Protein AF-A0AAV1T9Q8-F1 (afdb_monomer)

pLDDT: mean 70.35, std 17.1, range [25.58, 93.88]

Foldseek 3Di:
DDDDDPDPVLLVVLLVVLLVLPDDPVCPPPCSVVSSVVSVVCCVVDVCVLLVVCVVVVHDDPLQVDWAWEWDQADDDPVDSVRTDIATHTDPVNLSSLSSVQVVLVVVCVVVVLFDPLEDAPDPAPQVLLVLVVVVLQLPDPQKKKKKKFDFDFDFWHADPPPGTDDGDDGPAADHHSRSNRQVVQRSLVRVLLVVQVPDPQAADCSDDPDGDAWHDHRGIIMGMHSDPVNVVVSVVSVVVSCVVRVTDIDPVRTDMGISDCDDDDWDADPNRIPRSDPVVLQVVLLPLLVVLLVVLVCLLVVPDQLVVSLVCCVPPSVVSVLVVLLNGDDDPVSLVVSLVSNLVSSCVSVVHDPPDDPCQACPDVVVVRSNDDRVSLSSLVSLLVSLQCQCVPPDVVSNVSSLVVLVVVCVQFWVDDPVVCVVVSQVSVQCSLQVNVCVPPPTDTDPDPPPDDPSSNSNSVSCVVQVKGFDFDPDDPVPPDDRDGGDIDDPPPPD

InterPro domains:
  IPR000477 Reverse transcriptase domain [PF00078] (116-273)

Secondary structure (DSSP, 8-state):
--PPP--HHHHHHHHHHHHH----GGGTTHHHHHHHHHHHHHHHHS-SHHHHHHHHTT---GGGG-EEEEEEE-SS-TT-GGGEEEEEEE-HHHHHHHHHHHHHHHHHHHHTT-S-TTB-TTSSS-HHHHHHHHHHHHHTSTT-EEEEE--------BEETTTEEPPPPP--SS--TT-SSHHHHHHHHHHHHHHHHHTSTT-B---STT----EEEETTEEEEEESSHHHHHHHHHHHHHHHHHHT----GGG-EEEE--S-----EEETTEEE-SSTTHHHHHTTHHHHHHHHHHHHHHTS---HHHHHHHIIIIIHHHHHHHHHHS---HHHHHHHHHHHHHHHHHHTT--TT--THHHHS-GGGTS--PPPHHHHHHHHHHHHHHHHHT-SSHHHHHHHHHHHHHHHHHHB---TTTTTT-HHHHHHHHHTT-TTTSS--PBP-S---S--HHHHHHHHHHHHT-EEEEPPPBGGGTB-S--EEEE-TT---

Radius of gyration: 26.1 Å; Cα contacts (8 Å, |Δi|>4): 597; chains: 1; bounding box: 70×62×78 Å

Organism: NCBI:txid2874970

Structure (mmCIF, N/CA/C/O backbone):
data_AF-A0AAV1T9Q8-F1
#
_entry.id   AF-A0AAV1T9Q8-F1
#
loop_
_atom_site.group_PDB
_atom_site.id
_atom_site.type_symbol
_atom_site.label_atom_id
_atom_site.label_alt_id
_atom_site.label_comp_id
_atom_site.label_asym_id
_atom_site.label_entity_id
_atom_site.label_seq_id
_atom_site.pdbx_PDB_ins_code
_atom_site.Cartn_x
_atom_site.Cartn_y
_atom_site.Cartn_z
_atom_site.occupancy
_atom_site.B_iso_or_equiv
_atom_site.auth_seq_id
_atom_site.auth_comp_id
_atom_site.auth_asym_id
_atom_site.auth_atom_id
_atom_site.pdbx_PDB_model_num
ATOM 1 N N . MET A 1 1 ? 32.291 -22.167 -6.621 1.00 30.50 1 MET A N 1
ATOM 2 C CA . MET A 1 1 ? 31.041 -21.724 -5.961 1.00 30.50 1 MET A CA 1
ATOM 3 C C . MET A 1 1 ? 29.915 -22.667 -6.369 1.00 30.50 1 MET A C 1
ATOM 5 O O . MET A 1 1 ? 29.322 -22.482 -7.425 1.00 30.50 1 MET A O 1
ATOM 9 N N . ASN A 1 2 ? 29.663 -23.712 -5.579 1.00 25.58 2 ASN A N 1
ATOM 10 C CA . ASN A 1 2 ? 28.541 -24.627 -5.803 1.00 25.58 2 ASN A CA 1
ATOM 11 C C . ASN A 1 2 ? 27.249 -23.916 -5.374 1.00 25.58 2 ASN A C 1
ATOM 13 O O . ASN A 1 2 ? 27.046 -23.663 -4.191 1.00 25.58 2 ASN A O 1
ATOM 17 N N . GLY A 1 3 ? 26.431 -23.492 -6.339 1.00 31.69 3 GLY A N 1
ATOM 18 C CA . GLY A 1 3 ? 25.176 -22.783 -6.071 1.00 31.69 3 GLY A CA 1
ATOM 19 C C . GLY A 1 3 ? 24.088 -23.723 -5.533 1.00 31.69 3 GLY A C 1
ATOM 20 O O . GLY A 1 3 ? 24.081 -24.901 -5.894 1.00 31.69 3 GLY A O 1
ATOM 21 N N . PRO A 1 4 ? 23.143 -23.232 -4.709 1.00 39.38 4 PRO A N 1
ATOM 22 C CA . PRO A 1 4 ? 22.074 -24.065 -4.177 1.00 39.38 4 PRO A CA 1
ATOM 23 C C . PRO A 1 4 ? 21.176 -24.567 -5.317 1.00 39.38 4 PRO A C 1
ATOM 25 O O . PRO A 1 4 ? 20.784 -23.810 -6.220 1.00 39.38 4 PRO A O 1
ATOM 28 N N . SER A 1 5 ? 20.861 -25.861 -5.264 1.00 40.19 5 SER A N 1
ATOM 29 C CA . SER A 1 5 ? 19.946 -26.546 -6.174 1.00 40.19 5 SER A CA 1
ATOM 30 C C . SER A 1 5 ? 18.616 -25.789 -6.288 1.00 40.19 5 SER A C 1
ATOM 32 O O . SER A 1 5 ? 18.148 -25.126 -5.358 1.00 40.19 5 SER A O 1
ATOM 34 N N . LEU A 1 6 ? 18.005 -25.810 -7.474 1.00 45.75 6 LEU A N 1
ATOM 35 C CA . LEU A 1 6 ? 16.616 -25.383 -7.623 1.00 45.75 6 LEU A CA 1
ATOM 36 C C . LEU A 1 6 ? 15.775 -26.383 -6.802 1.00 45.75 6 LEU A C 1
ATOM 38 O O . LEU A 1 6 ? 15.647 -27.542 -7.162 1.00 45.75 6 LEU A O 1
ATOM 42 N N . THR A 1 7 ? 15.245 -26.001 -5.644 1.00 43.44 7 THR A N 1
ATOM 43 C CA . THR A 1 7 ? 14.411 -26.911 -4.841 1.00 43.44 7 THR A CA 1
ATOM 44 C C . THR A 1 7 ? 12.954 -26.862 -5.313 1.00 43.44 7 THR A C 1
ATOM 46 O O . THR A 1 7 ? 12.482 -25.856 -5.859 1.00 43.44 7 THR A O 1
ATOM 49 N N . LEU A 1 8 ? 12.228 -27.974 -5.150 1.00 38.97 8 LEU A N 1
ATOM 50 C CA . LEU A 1 8 ? 10.841 -28.144 -5.609 1.00 38.97 8 LEU A CA 1
ATOM 51 C C . LEU A 1 8 ? 9.893 -27.064 -5.035 1.00 38.97 8 LEU A C 1
ATOM 53 O O . LEU A 1 8 ? 8.997 -26.579 -5.728 1.00 38.97 8 LEU A O 1
ATOM 57 N N . GLU A 1 9 ? 10.147 -26.611 -3.804 1.00 37.25 9 GLU A N 1
ATOM 58 C CA . GLU A 1 9 ? 9.368 -25.577 -3.103 1.00 37.25 9 GLU A CA 1
ATOM 59 C C . GLU A 1 9 ? 9.408 -24.202 -3.789 1.00 37.25 9 GLU A C 1
ATOM 61 O O . GLU A 1 9 ? 8.383 -23.522 -3.913 1.00 37.25 9 GLU A O 1
ATOM 66 N N . VAL A 1 10 ?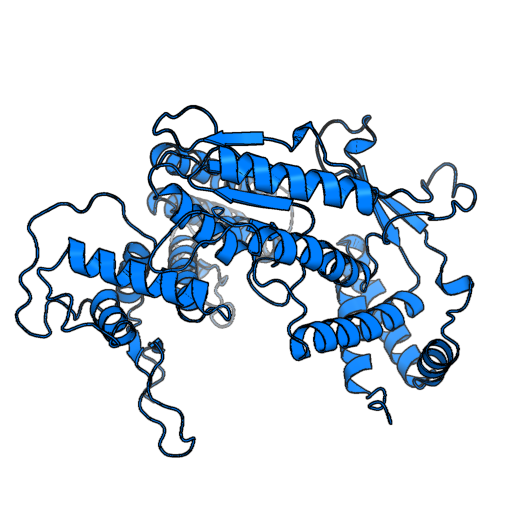 10.574 -23.804 -4.318 1.00 46.44 10 VAL A N 1
ATOM 67 C CA . VAL A 1 10 ? 10.734 -22.533 -5.051 1.00 46.44 10 VAL A CA 1
ATOM 68 C C . VAL A 1 10 ? 9.864 -22.528 -6.308 1.00 46.44 10 VAL A C 1
ATOM 70 O O . VAL A 1 10 ? 9.327 -21.481 -6.684 1.00 46.44 10 VAL A O 1
ATOM 73 N N . SER A 1 11 ? 9.684 -23.706 -6.915 1.00 46.00 11 SER A N 1
ATOM 74 C CA . SER A 1 11 ? 8.869 -23.908 -8.113 1.00 46.00 11 SER A CA 1
ATOM 75 C C . SER A 1 11 ? 7.377 -23.825 -7.775 1.00 46.00 11 SER A C 1
ATOM 77 O O . SER A 1 11 ? 6.667 -23.031 -8.385 1.00 46.00 11 SER A O 1
ATOM 79 N N . LEU A 1 12 ? 6.914 -24.534 -6.739 1.00 44.16 12 LEU A N 1
ATOM 80 C CA . LEU A 1 12 ? 5.514 -24.525 -6.284 1.00 44.16 12 LEU A CA 1
ATOM 81 C C . LEU A 1 12 ? 4.996 -23.125 -5.940 1.00 44.16 12 LEU A C 1
ATOM 83 O O . LEU A 1 12 ? 3.914 -22.739 -6.381 1.00 44.16 12 LEU A O 1
ATOM 87 N N . GLY A 1 13 ? 5.774 -22.314 -5.222 1.00 44.84 13 GLY A N 1
ATOM 88 C CA . GLY A 1 13 ? 5.321 -20.956 -4.935 1.00 44.84 13 GLY A CA 1
ATOM 89 C C . GLY A 1 13 ? 5.259 -20.069 -6.192 1.00 44.84 13 GLY A C 1
ATOM 90 O O . GLY A 1 13 ? 4.417 -19.175 -6.245 1.00 44.84 13 GLY A O 1
ATOM 91 N N . ALA A 1 14 ? 6.136 -20.268 -7.187 1.00 46.47 14 ALA A N 1
ATOM 92 C CA . ALA A 1 14 ? 6.120 -19.484 -8.426 1.00 46.47 14 ALA A CA 1
ATOM 93 C C . ALA A 1 14 ? 4.888 -19.845 -9.271 1.00 46.47 14 ALA A C 1
ATOM 95 O O . ALA A 1 14 ? 4.250 -18.961 -9.841 1.00 46.47 14 ALA A O 1
ATOM 96 N N . VAL A 1 15 ? 4.493 -21.123 -9.255 1.00 47.59 15 VAL A N 1
ATOM 97 C CA . VAL A 1 15 ? 3.231 -21.615 -9.826 1.00 47.59 15 VAL A CA 1
ATOM 98 C C . VAL A 1 15 ? 2.022 -20.925 -9.193 1.00 47.59 15 VAL A C 1
ATOM 100 O O . VAL A 1 15 ? 1.150 -20.437 -9.914 1.00 47.59 15 VAL A O 1
ATOM 103 N N . VAL A 1 16 ? 1.976 -20.826 -7.861 1.00 48.47 16 VAL A N 1
ATOM 104 C CA . VAL A 1 16 ? 0.882 -20.145 -7.145 1.00 48.47 16 VAL A CA 1
ATOM 105 C C . VAL A 1 16 ? 0.818 -18.661 -7.523 1.00 48.47 16 VAL A C 1
ATOM 107 O O . VAL A 1 16 ? -0.258 -18.160 -7.843 1.00 48.47 16 VAL A O 1
ATOM 110 N N . LEU A 1 17 ? 1.964 -17.976 -7.588 1.00 45.66 17 LEU A N 1
ATOM 111 C CA . LEU A 1 17 ? 2.032 -16.552 -7.937 1.00 45.66 17 LEU A CA 1
ATOM 112 C C . LEU A 1 17 ? 1.541 -16.273 -9.371 1.00 45.66 17 LEU A C 1
ATOM 114 O O . LEU A 1 17 ? 0.776 -15.337 -9.594 1.00 45.66 17 LEU A O 1
ATOM 118 N N . VAL A 1 18 ? 1.936 -17.110 -10.339 1.00 49.25 18 VAL A N 1
ATOM 119 C CA . VAL A 1 18 ? 1.499 -16.995 -11.744 1.00 49.25 18 VAL A CA 1
ATOM 120 C C . VAL A 1 18 ? 0.008 -17.310 -11.891 1.00 49.25 18 VAL A C 1
ATOM 122 O O . VAL A 1 18 ? -0.679 -16.649 -12.664 1.00 49.25 18 VAL A O 1
ATOM 125 N N . THR A 1 19 ? -0.514 -18.263 -11.114 1.00 45.34 19 THR A N 1
ATOM 126 C CA . THR A 1 19 ? -1.944 -18.623 -11.126 1.00 45.34 19 THR A CA 1
ATOM 127 C C . THR A 1 19 ? -2.820 -17.531 -10.492 1.00 45.34 19 THR A C 1
ATOM 129 O O . THR A 1 19 ? -3.969 -17.339 -10.898 1.00 45.34 19 THR A O 1
ATOM 132 N N . LEU A 1 20 ? -2.289 -16.788 -9.513 1.00 43.72 20 LEU A N 1
ATOM 133 C CA . LEU A 1 20 ? -2.986 -15.684 -8.843 1.00 43.72 20 LEU A CA 1
ATOM 134 C C . LEU A 1 20 ? -2.862 -14.338 -9.583 1.00 43.72 20 LEU A C 1
ATOM 136 O O . LEU A 1 20 ? -3.797 -13.544 -9.524 1.00 43.72 20 LEU A O 1
ATOM 140 N N . GLY A 1 21 ? -1.764 -14.097 -10.309 1.00 39.38 21 GLY A N 1
ATOM 141 C CA . GLY A 1 21 ? -1.474 -12.845 -11.027 1.00 39.38 21 GLY A CA 1
ATOM 142 C C . GLY A 1 21 ? -2.153 -12.662 -12.395 1.00 39.38 21 GLY A C 1
ATOM 143 O O . GLY A 1 21 ? -1.870 -11.687 -13.090 1.00 39.38 21 GLY A O 1
ATOM 144 N N . LEU A 1 22 ? -3.033 -13.576 -12.819 1.00 41.69 22 LEU A N 1
ATOM 145 C CA . LEU A 1 22 ? -3.854 -13.411 -14.025 1.00 41.69 22 LEU A CA 1
ATOM 146 C C . LEU A 1 22 ? -5.055 -12.504 -13.704 1.00 41.69 22 LEU A C 1
ATOM 148 O O . LEU A 1 22 ? -6.092 -12.955 -13.217 1.00 41.69 22 LEU A O 1
ATOM 152 N N . GLY A 1 23 ? -4.894 -11.199 -13.925 1.00 33.69 23 GLY A N 1
ATOM 153 C CA . GLY A 1 23 ? -5.957 -10.212 -13.750 1.00 33.69 23 GLY A CA 1
ATOM 154 C C . GLY A 1 23 ? -7.028 -10.301 -14.842 1.00 33.69 23 GLY A C 1
ATOM 155 O O . GLY A 1 23 ? -6.736 -10.013 -15.993 1.00 33.69 23 GLY A O 1
ATOM 156 N N . CYS A 1 24 ? -8.251 -10.693 -14.464 1.00 29.59 24 CYS A N 1
ATOM 157 C CA . CYS A 1 24 ? -9.562 -10.255 -14.986 1.00 29.59 24 CYS A CA 1
ATOM 158 C C . CYS A 1 24 ? -10.671 -11.074 -14.269 1.00 29.59 24 CYS A C 1
ATOM 160 O O . CYS A 1 24 ? -10.472 -12.272 -14.039 1.00 29.59 24 CYS A O 1
ATOM 162 N N . PRO A 1 25 ? -11.824 -10.502 -13.860 1.00 34.84 25 PRO A N 1
ATOM 163 C CA . PRO A 1 25 ? -12.900 -11.258 -13.211 1.00 34.84 25 PRO A CA 1
ATOM 164 C C . PRO A 1 25 ? -13.567 -12.330 -14.078 1.00 34.84 25 PRO A C 1
ATOM 166 O O . PRO A 1 25 ? -14.019 -13.337 -13.533 1.00 34.84 25 PRO A O 1
ATOM 169 N N . ASP A 1 26 ? -13.560 -12.158 -15.398 1.00 35.50 26 ASP A N 1
ATOM 170 C CA . ASP A 1 26 ? -14.360 -12.978 -16.318 1.00 35.50 26 ASP A CA 1
ATOM 171 C C . ASP A 1 26 ? -13.733 -14.352 -16.641 1.00 35.50 26 ASP A C 1
ATOM 173 O O . ASP A 1 26 ? -14.407 -15.316 -16.987 1.00 35.50 26 ASP A O 1
ATOM 177 N N . GLN A 1 27 ? -12.425 -14.514 -16.413 1.00 37.59 27 GLN A N 1
ATOM 178 C CA . GLN A 1 27 ? -11.707 -15.785 -16.619 1.00 37.59 27 GLN A CA 1
ATOM 179 C C . GLN A 1 27 ? -11.646 -16.676 -15.357 1.00 37.59 27 GLN A C 1
ATOM 181 O O . GLN A 1 27 ? -10.974 -17.711 -15.336 1.00 37.59 27 GLN A O 1
ATOM 186 N N . ARG A 1 28 ? -12.325 -16.299 -14.262 1.00 42.09 28 ARG A N 1
ATOM 187 C CA . ARG A 1 28 ? -12.021 -16.808 -12.908 1.00 42.09 28 ARG A CA 1
ATOM 188 C C . ARG A 1 28 ? -12.358 -18.273 -12.607 1.00 42.09 28 ARG A C 1
ATOM 190 O O . ARG A 1 28 ? -11.830 -18.773 -11.615 1.00 42.09 28 ARG A O 1
ATOM 197 N N . ARG A 1 29 ? -13.187 -18.983 -13.386 1.00 36.22 29 ARG A N 1
ATOM 198 C CA . ARG A 1 29 ? -13.578 -20.375 -13.039 1.00 36.22 29 ARG A CA 1
ATOM 199 C C . ARG A 1 29 ? -13.013 -21.472 -13.940 1.00 36.22 29 ARG A C 1
ATOM 201 O O . ARG A 1 29 ? -12.504 -22.449 -13.402 1.00 36.22 29 ARG A O 1
ATOM 208 N N . ARG A 1 30 ? -13.026 -21.323 -15.268 1.00 32.59 30 ARG A N 1
ATOM 209 C CA . ARG A 1 30 ? -12.461 -22.350 -16.172 1.00 32.59 30 ARG A CA 1
ATOM 210 C C . ARG A 1 30 ? -10.938 -22.233 -16.311 1.00 32.59 30 ARG A C 1
ATOM 212 O O . ARG A 1 30 ? -10.243 -23.244 -16.284 1.00 32.59 30 ARG A O 1
ATOM 219 N N . SER A 1 31 ? -10.396 -21.016 -16.328 1.00 37.56 31 SER A N 1
ATOM 220 C CA . SER A 1 31 ? -8.970 -20.783 -16.590 1.00 37.56 31 SER A CA 1
ATOM 221 C C . SER A 1 31 ? -8.062 -21.073 -15.391 1.00 37.56 31 SER A C 1
ATOM 223 O O . SER A 1 31 ? -6.934 -21.498 -15.592 1.00 37.56 31 SER A O 1
ATOM 225 N N . ARG A 1 32 ? -8.521 -20.918 -14.137 1.00 39.62 32 ARG A N 1
ATOM 226 C CA . ARG A 1 32 ? -7.709 -21.258 -12.944 1.00 39.62 32 ARG A CA 1
ATOM 227 C C . ARG A 1 32 ? -7.456 -22.756 -12.803 1.00 39.62 32 ARG A C 1
ATOM 229 O O . ARG A 1 32 ? -6.353 -23.148 -12.435 1.00 39.62 32 ARG A O 1
ATOM 236 N N . VAL A 1 33 ? -8.463 -23.576 -13.105 1.00 44.09 33 VAL A N 1
ATOM 237 C CA . VAL A 1 33 ? -8.337 -25.037 -13.070 1.00 44.09 33 VAL A CA 1
ATOM 238 C C . VAL A 1 33 ? -7.446 -25.490 -14.219 1.00 44.09 33 VAL A C 1
ATOM 240 O O . VAL A 1 33 ? -6.479 -26.192 -13.972 1.00 44.09 33 VAL A O 1
ATOM 243 N N . VAL A 1 34 ? -7.682 -25.000 -15.440 1.00 43.91 34 VAL A N 1
ATOM 244 C CA . VAL A 1 34 ? -6.897 -25.391 -16.620 1.00 43.91 34 VAL A CA 1
ATOM 245 C C . VAL A 1 34 ? -5.455 -24.882 -16.549 1.00 43.91 34 VAL A C 1
ATOM 247 O O . VAL A 1 34 ? -4.543 -25.672 -16.734 1.00 43.91 34 VAL A O 1
ATOM 250 N N . VAL A 1 35 ? -5.203 -23.614 -16.208 1.00 50.19 35 VAL A N 1
ATOM 251 C CA . VAL A 1 35 ? -3.834 -23.076 -16.069 1.00 50.19 35 VAL A CA 1
ATOM 252 C C . VAL A 1 35 ? -3.128 -23.671 -14.851 1.00 50.19 35 VAL A C 1
ATOM 254 O O . VAL A 1 35 ? -1.959 -24.024 -14.944 1.00 50.19 35 VAL A O 1
ATOM 257 N N . GLY A 1 36 ? -3.823 -23.848 -13.724 1.00 51.75 36 GLY A N 1
ATOM 258 C CA . GLY A 1 36 ? -3.260 -24.486 -12.533 1.00 51.75 36 GLY A CA 1
ATOM 259 C C . GLY A 1 36 ? -2.910 -25.962 -12.755 1.00 51.75 36 GLY A C 1
ATOM 260 O O . GLY A 1 36 ? -1.841 -26.396 -12.329 1.00 51.75 36 GLY A O 1
ATOM 261 N N . LEU A 1 37 ? -3.762 -26.725 -13.454 1.00 52.34 37 LEU A N 1
ATOM 262 C CA . LEU A 1 37 ? -3.461 -28.100 -13.870 1.00 52.34 37 LEU A CA 1
ATOM 263 C C . LEU A 1 37 ? -2.359 -28.134 -14.920 1.00 52.34 37 LEU A C 1
ATOM 265 O O . LEU A 1 37 ? -1.426 -28.904 -14.751 1.00 52.34 37 LEU A O 1
ATOM 269 N N . LEU A 1 38 ? -2.412 -27.288 -15.950 1.00 52.50 38 LEU A N 1
ATOM 270 C CA . LEU A 1 38 ? -1.382 -27.235 -16.985 1.00 52.50 38 LEU A CA 1
ATOM 271 C C . LEU A 1 38 ? -0.028 -26.890 -16.387 1.00 52.50 38 LEU A C 1
ATOM 273 O O . LEU A 1 38 ? 0.935 -27.555 -16.725 1.00 52.50 38 LEU A O 1
ATOM 277 N N . ILE A 1 39 ? 0.060 -25.933 -15.460 1.00 57.00 39 ILE A N 1
ATOM 278 C CA . ILE A 1 39 ? 1.316 -25.593 -14.789 1.00 57.00 39 ILE A CA 1
ATOM 279 C C . ILE A 1 39 ? 1.771 -26.722 -13.853 1.00 57.00 39 ILE A C 1
ATOM 281 O O . ILE A 1 39 ? 2.954 -27.048 -13.846 1.00 57.00 39 ILE A O 1
ATOM 285 N N . LYS A 1 40 ? 0.870 -27.362 -13.091 1.00 56.81 40 LYS A N 1
ATOM 286 C CA . LYS A 1 40 ? 1.225 -28.528 -12.258 1.00 56.81 40 LYS A CA 1
ATOM 287 C C . LYS A 1 40 ? 1.716 -29.702 -13.107 1.00 56.81 40 LYS A C 1
ATOM 289 O O . LYS A 1 40 ? 2.731 -30.300 -12.768 1.00 56.81 40 LYS A O 1
ATOM 294 N N . CYS A 1 41 ? 1.048 -29.996 -14.219 1.00 53.69 41 CYS A N 1
ATOM 295 C CA . CYS A 1 41 ? 1.477 -30.976 -15.211 1.00 53.69 41 CYS A CA 1
ATOM 296 C C . CYS A 1 41 ? 2.807 -30.559 -15.843 1.00 53.69 41 CYS A C 1
ATOM 298 O O . CYS A 1 41 ? 3.699 -31.387 -15.940 1.00 53.69 41 CYS A O 1
ATOM 300 N N . TYR A 1 42 ? 3.003 -29.281 -16.175 1.00 56.88 42 TYR A N 1
ATOM 301 C CA . TYR A 1 42 ? 4.257 -28.781 -16.738 1.00 56.88 42 TYR A CA 1
ATOM 302 C C . TYR A 1 42 ? 5.416 -28.910 -15.749 1.00 56.88 42 TYR A C 1
ATOM 304 O O . TYR A 1 42 ? 6.485 -29.350 -16.137 1.00 56.88 42 TYR A O 1
ATOM 312 N N . CYS A 1 43 ? 5.216 -28.594 -14.467 1.00 57.06 43 CYS A N 1
ATOM 313 C CA . CYS A 1 43 ? 6.230 -28.780 -13.426 1.00 57.06 43 CYS A CA 1
ATOM 314 C C . CYS A 1 43 ? 6.493 -30.260 -13.110 1.00 57.06 43 CYS A C 1
ATOM 316 O O . CYS A 1 43 ? 7.597 -30.596 -12.694 1.00 57.06 43 CYS A O 1
ATOM 318 N N . LYS A 1 44 ? 5.497 -31.135 -13.302 1.00 55.12 44 LYS A N 1
ATOM 319 C CA . LYS A 1 44 ? 5.621 -32.586 -13.103 1.00 55.12 44 LYS A CA 1
ATOM 320 C C . LYS A 1 44 ? 6.279 -33.289 -14.302 1.00 55.12 44 LYS A C 1
ATOM 322 O O . LYS A 1 44 ? 6.984 -34.267 -14.101 1.00 55.12 44 LYS A O 1
ATOM 327 N N . VAL A 1 45 ? 6.072 -32.784 -15.522 1.00 51.12 45 VAL A N 1
ATOM 328 C CA . VAL A 1 45 ? 6.624 -33.317 -16.785 1.00 51.12 45 VAL A CA 1
ATOM 329 C C . VAL A 1 45 ? 8.001 -32.722 -17.087 1.00 51.12 45 VAL A C 1
ATOM 331 O O . VAL A 1 45 ? 8.943 -33.445 -17.392 1.00 51.12 45 VAL A O 1
ATOM 334 N N . TYR A 1 46 ? 8.154 -31.406 -16.950 1.00 51.75 46 TYR A N 1
ATOM 335 C CA . TYR A 1 46 ? 9.427 -30.707 -17.067 1.00 51.75 46 TYR A CA 1
ATOM 336 C C . TYR A 1 46 ? 10.010 -30.511 -15.672 1.00 51.75 46 TYR A C 1
ATOM 338 O O . TYR A 1 46 ? 9.983 -29.414 -15.108 1.00 51.75 46 TYR A O 1
ATOM 346 N N . ASN A 1 47 ? 10.581 -31.590 -15.132 1.00 54.09 47 ASN A N 1
ATOM 347 C CA . ASN A 1 47 ? 11.612 -31.487 -14.100 1.00 54.09 47 ASN A CA 1
ATOM 348 C C . ASN A 1 47 ? 12.553 -30.325 -14.480 1.00 54.09 47 ASN A C 1
ATOM 350 O O . ASN A 1 47 ? 12.850 -30.171 -15.661 1.00 54.09 47 ASN A O 1
ATOM 354 N N . GLN A 1 48 ? 12.989 -29.503 -13.517 1.00 59.53 48 GLN A N 1
ATOM 355 C CA . GLN A 1 48 ? 13.637 -28.170 -13.636 1.00 59.53 48 GLN A CA 1
ATOM 356 C C . GLN A 1 48 ? 14.791 -27.991 -14.654 1.00 59.53 48 GLN A C 1
ATOM 358 O O . GLN A 1 48 ? 15.313 -26.889 -14.834 1.00 59.53 48 GLN A O 1
ATOM 363 N N . HIS A 1 49 ? 15.176 -29.054 -15.341 1.00 66.62 49 HIS A N 1
ATOM 364 C CA . HIS A 1 49 ? 16.118 -29.157 -16.438 1.00 66.62 49 HIS A CA 1
ATOM 365 C C . HIS A 1 49 ? 16.085 -28.008 -17.469 1.00 66.62 49 HIS A C 1
ATOM 367 O O . HIS A 1 49 ? 17.160 -27.483 -17.770 1.00 66.62 49 HIS A O 1
ATOM 373 N N . PRO A 1 50 ? 14.936 -27.535 -18.010 1.00 74.00 50 PRO A N 1
ATOM 374 C CA . PRO A 1 50 ? 14.963 -26.420 -18.957 1.00 74.00 50 PRO A CA 1
ATOM 375 C C . PRO A 1 50 ? 15.375 -25.103 -18.286 1.00 74.00 50 PRO A C 1
ATOM 377 O O . PRO A 1 50 ? 16.092 -24.316 -18.897 1.00 74.00 50 PRO A O 1
ATOM 380 N N . PHE A 1 51 ? 14.996 -24.870 -17.025 1.00 82.81 51 PHE A N 1
ATOM 381 C CA . PHE A 1 51 ? 15.397 -23.669 -16.285 1.00 82.81 51 PHE A CA 1
ATOM 382 C C . PHE A 1 51 ? 16.874 -23.711 -15.885 1.00 82.81 51 PHE A C 1
ATOM 384 O O . PHE A 1 51 ? 17.562 -22.702 -16.031 1.00 82.81 51 PHE A O 1
ATOM 391 N N . VAL A 1 52 ? 17.378 -24.873 -15.452 1.00 79.88 52 VAL A N 1
ATOM 392 C CA . VAL A 1 52 ? 18.812 -25.092 -15.184 1.00 79.88 52 VAL A CA 1
ATOM 393 C C . VAL A 1 52 ? 19.633 -24.820 -16.441 1.00 79.88 52 VAL A C 1
ATOM 395 O O . VAL A 1 52 ? 20.598 -24.061 -16.390 1.00 79.88 52 VAL A O 1
ATOM 398 N N . ARG A 1 53 ? 19.221 -25.385 -17.582 1.00 81.69 53 ARG A N 1
ATOM 399 C CA . ARG A 1 53 ? 19.918 -25.193 -18.855 1.00 81.69 53 ARG A CA 1
ATOM 400 C C . ARG A 1 53 ? 19.908 -23.729 -19.282 1.00 81.69 53 ARG A C 1
ATOM 402 O O . ARG A 1 53 ? 20.963 -23.221 -19.636 1.00 81.69 53 ARG A O 1
ATOM 409 N N . CYS A 1 54 ? 18.767 -23.040 -19.177 1.00 84.19 54 CYS A N 1
ATOM 410 C CA . CYS A 1 54 ? 18.678 -21.602 -19.467 1.00 84.19 54 CYS A CA 1
ATOM 411 C C . CYS A 1 54 ? 19.608 -20.767 -18.573 1.00 84.19 54 CYS A C 1
ATOM 413 O O . CYS A 1 54 ? 20.228 -19.811 -19.044 1.00 84.19 54 CYS A O 1
ATOM 415 N N . TRP A 1 55 ? 19.710 -21.129 -17.290 1.00 82.56 55 TRP A N 1
ATOM 416 C CA . TRP A 1 55 ? 20.596 -20.473 -16.330 1.00 82.56 55 TRP A CA 1
ATOM 417 C C . TRP A 1 55 ? 22.071 -20.680 -16.689 1.00 82.56 55 TRP A C 1
ATOM 419 O O . TRP A 1 55 ? 22.820 -19.711 -16.799 1.00 82.56 55 TRP A O 1
ATOM 429 N N . GLN A 1 56 ? 22.477 -21.928 -16.939 1.00 84.88 56 GLN A N 1
ATOM 430 C CA . GLN A 1 56 ? 23.847 -22.280 -17.322 1.00 84.88 56 GLN A CA 1
ATOM 431 C C . GLN A 1 56 ? 24.248 -21.647 -18.660 1.00 84.88 56 GLN A C 1
ATOM 433 O O . GLN A 1 56 ? 25.337 -21.091 -18.778 1.00 84.88 56 GLN A O 1
ATOM 438 N N . SER A 1 57 ? 23.355 -21.666 -19.653 1.00 86.25 57 SER A N 1
ATOM 439 C CA . SER A 1 57 ? 23.617 -21.095 -20.977 1.00 86.25 57 SER A CA 1
ATOM 440 C C . SER A 1 57 ? 23.454 -19.575 -21.038 1.00 86.25 57 SER A C 1
ATOM 442 O O . SER A 1 57 ? 23.682 -18.997 -22.099 1.00 86.25 57 SER A O 1
ATOM 444 N N . ARG A 1 58 ? 23.001 -18.924 -19.952 1.00 82.31 58 ARG A N 1
ATOM 445 C CA . ARG A 1 58 ? 22.660 -17.487 -19.884 1.00 82.31 58 ARG A CA 1
ATOM 446 C C . ARG A 1 58 ? 21.736 -17.024 -21.019 1.00 82.31 58 ARG A C 1
ATOM 448 O O . ARG A 1 58 ? 21.802 -15.884 -21.477 1.00 82.31 58 ARG A O 1
ATOM 455 N N . ARG A 1 59 ? 20.884 -17.922 -21.516 1.00 79.12 59 ARG A N 1
ATOM 456 C CA . ARG A 1 59 ? 20.022 -17.696 -22.684 1.00 79.12 59 ARG A CA 1
ATOM 457 C C . ARG A 1 59 ? 18.671 -18.344 -22.440 1.00 79.12 59 ARG A C 1
ATOM 459 O O . ARG A 1 59 ? 18.607 -19.468 -21.962 1.00 79.12 59 ARG A O 1
ATOM 466 N N . VAL A 1 60 ? 17.605 -17.642 -22.814 1.00 81.25 60 VAL A N 1
ATOM 467 C CA . VAL A 1 60 ? 16.244 -18.194 -22.863 1.00 81.25 60 VAL A CA 1
ATOM 468 C C . VAL A 1 60 ? 15.827 -18.416 -24.319 1.00 81.25 60 VAL A C 1
ATOM 470 O O . VAL A 1 60 ? 16.267 -17.646 -25.185 1.00 81.25 60 VAL A O 1
ATOM 473 N N . PRO A 1 61 ? 14.982 -19.425 -24.606 1.00 80.00 61 PRO A N 1
ATOM 474 C CA . PRO A 1 61 ? 14.435 -19.648 -25.940 1.00 80.00 61 PRO A CA 1
ATOM 475 C C . PRO A 1 61 ? 13.801 -18.382 -26.518 1.00 80.00 61 PRO A C 1
ATOM 477 O O . PRO A 1 61 ? 13.132 -17.633 -25.805 1.00 80.00 61 PRO A O 1
ATOM 480 N N . GLN A 1 62 ? 13.984 -18.147 -27.820 1.00 75.00 62 GLN A N 1
ATOM 481 C CA . GLN A 1 62 ? 13.446 -16.953 -28.478 1.00 75.00 62 GLN A CA 1
ATOM 482 C C . GLN A 1 62 ? 11.915 -16.895 -28.386 1.00 75.00 62 GLN A C 1
ATOM 484 O O . GLN A 1 62 ? 11.356 -15.821 -28.177 1.00 75.00 62 GLN A O 1
ATOM 489 N N . SER A 1 63 ? 11.253 -18.054 -28.432 1.00 73.75 63 SER A N 1
ATOM 490 C CA . SER A 1 63 ? 9.805 -18.175 -28.251 1.00 73.75 63 SER A CA 1
ATOM 491 C C . SER A 1 63 ? 9.319 -17.618 -26.911 1.00 73.75 63 SER A C 1
ATOM 493 O O . SER A 1 63 ? 8.226 -17.070 -26.856 1.00 73.75 63 SER A O 1
ATOM 495 N N . TRP A 1 64 ? 10.127 -17.676 -25.845 1.00 77.88 64 TRP A N 1
ATOM 496 C CA . TRP A 1 64 ? 9.754 -17.158 -24.521 1.00 77.88 64 TRP A CA 1
ATOM 497 C C . TRP A 1 64 ? 9.857 -15.635 -24.420 1.00 77.88 64 TRP A C 1
ATOM 499 O O . TRP A 1 64 ? 9.312 -15.051 -23.487 1.00 77.88 64 TRP A O 1
ATOM 509 N N . LYS A 1 65 ? 10.580 -14.992 -25.345 1.00 73.00 65 LYS A N 1
ATOM 510 C CA . LYS A 1 65 ? 10.801 -13.540 -25.340 1.00 73.00 65 LYS A CA 1
ATOM 511 C C . LYS A 1 65 ? 9.645 -12.763 -25.976 1.00 73.00 65 LYS A C 1
ATOM 513 O O . LYS A 1 65 ? 9.582 -11.549 -25.814 1.00 73.00 65 LYS A O 1
ATOM 518 N N . GLY A 1 66 ? 8.750 -13.446 -26.692 1.00 75.50 66 GLY A N 1
ATOM 519 C CA . GLY A 1 66 ? 7.559 -12.841 -27.282 1.00 75.50 66 GLY A CA 1
ATOM 520 C C . GLY A 1 66 ? 6.475 -12.547 -26.242 1.00 75.50 66 GLY A C 1
ATOM 521 O O . GLY A 1 66 ? 6.280 -13.307 -25.289 1.00 75.50 66 GLY A O 1
ATOM 522 N N . CYS A 1 67 ? 5.740 -11.454 -26.439 1.00 76.81 67 CYS A N 1
ATOM 523 C CA . CYS A 1 67 ? 4.548 -11.134 -25.659 1.00 76.81 67 CYS A CA 1
ATOM 524 C C . CYS A 1 67 ? 3.519 -10.391 -26.515 1.00 76.81 67 CYS A C 1
ATOM 526 O O . CYS A 1 67 ? 3.876 -9.731 -27.488 1.00 76.81 67 CYS A O 1
ATOM 528 N N . VAL A 1 68 ? 2.249 -10.510 -26.134 1.00 77.94 68 VAL A N 1
ATOM 529 C CA . VAL A 1 68 ? 1.154 -9.704 -26.691 1.00 77.94 68 VAL A CA 1
ATOM 530 C C . VAL A 1 68 ? 0.863 -8.597 -25.699 1.00 77.94 68 VAL A C 1
ATOM 532 O O . VAL A 1 68 ? 0.782 -8.882 -24.505 1.00 77.94 68 VAL A O 1
ATOM 535 N N . VAL A 1 69 ? 0.683 -7.356 -26.142 1.00 75.56 69 VAL A N 1
ATOM 536 C CA . VAL A 1 69 ? 0.306 -6.283 -25.220 1.00 75.56 69 VAL A CA 1
ATOM 537 C C . VAL A 1 69 ? -1.124 -5.858 -25.430 1.00 75.56 69 VAL A C 1
ATOM 539 O O . VAL A 1 69 ? -1.573 -5.629 -26.550 1.00 75.56 69 VAL A O 1
ATOM 542 N N . ARG A 1 70 ? -1.824 -5.727 -24.305 1.00 78.25 70 ARG A N 1
ATOM 543 C CA . ARG A 1 70 ? -3.150 -5.131 -24.245 1.00 78.25 70 ARG A CA 1
ATOM 544 C C . ARG A 1 70 ? -3.076 -3.786 -23.546 1.00 78.25 70 ARG A C 1
ATOM 546 O O . ARG A 1 70 ? -2.437 -3.655 -22.501 1.00 78.25 70 ARG A O 1
ATOM 553 N N . LEU A 1 71 ? -3.748 -2.803 -24.130 1.00 78.31 71 LEU A N 1
ATOM 554 C CA . LEU A 1 71 ? -3.922 -1.486 -23.540 1.00 78.31 71 LEU A CA 1
ATOM 555 C C . LEU A 1 71 ? -5.071 -1.528 -22.529 1.00 78.31 71 LEU A C 1
ATOM 557 O O . LEU A 1 71 ? -6.178 -1.956 -22.849 1.00 78.31 71 LEU A O 1
ATOM 561 N N . LEU A 1 72 ? -4.807 -1.070 -21.310 1.00 78.75 72 LEU A N 1
ATOM 562 C CA . LEU A 1 72 ? -5.789 -0.924 -20.244 1.00 78.75 72 LEU A CA 1
ATOM 563 C C . LEU A 1 72 ? -6.024 0.564 -19.983 1.00 78.75 72 LEU A C 1
ATOM 565 O O . LEU A 1 72 ? -5.103 1.272 -19.576 1.00 78.75 72 LEU A O 1
ATOM 569 N N . HIS A 1 73 ? -7.248 1.045 -20.196 1.00 80.56 73 HIS A N 1
ATOM 570 C CA . HIS A 1 73 ? -7.593 2.433 -19.880 1.00 80.56 73 HIS A CA 1
ATOM 571 C C . HIS A 1 73 ? -7.489 2.662 -18.372 1.00 80.56 73 HIS A C 1
ATOM 573 O O . HIS A 1 73 ? -7.974 1.846 -17.587 1.00 80.56 73 HIS A O 1
ATOM 579 N N . THR A 1 74 ? -6.835 3.750 -17.969 1.00 75.25 74 THR A N 1
ATOM 580 C CA . THR A 1 74 ? -6.603 4.038 -16.549 1.00 75.25 74 THR A CA 1
ATOM 581 C C . THR A 1 74 ? -7.456 5.170 -16.007 1.00 75.25 74 THR A C 1
ATOM 583 O O . THR A 1 74 ? -8.195 4.961 -15.049 1.00 75.25 74 THR A O 1
ATOM 586 N N . LYS A 1 75 ? -7.349 6.371 -16.581 1.00 70.75 75 LYS A N 1
ATOM 587 C CA . LYS A 1 75 ? -8.070 7.582 -16.164 1.00 70.75 75 LYS A CA 1
ATOM 588 C C . LYS A 1 75 ? -8.087 8.599 -17.303 1.00 70.75 75 LYS A C 1
ATOM 590 O O . LYS A 1 75 ? -7.324 8.447 -18.238 1.00 70.75 75 LYS A O 1
ATOM 595 N N . GLY A 1 76 ? -8.928 9.629 -17.230 1.00 77.38 76 GLY A N 1
ATOM 596 C CA . GLY A 1 76 ? -8.946 10.702 -18.233 1.00 77.38 76 GLY A CA 1
ATOM 597 C C . GLY A 1 76 ? -9.575 10.312 -19.576 1.00 77.38 76 GLY A C 1
ATOM 598 O O . GLY A 1 76 ? -10.279 9.304 -19.695 1.00 77.38 76 GLY A O 1
ATOM 599 N N . VAL A 1 77 ? -9.346 11.151 -20.588 1.00 77.88 77 VAL A N 1
ATOM 600 C CA . VAL A 1 77 ? -9.964 11.042 -21.917 1.00 77.88 77 VAL A CA 1
ATOM 601 C C . VAL A 1 77 ? -9.446 9.803 -22.649 1.00 77.88 77 VAL A C 1
ATOM 603 O O . VAL A 1 77 ? -8.242 9.575 -22.729 1.00 77.88 77 VAL A O 1
ATOM 606 N N . ARG A 1 78 ? -10.357 9.000 -23.215 1.00 82.31 78 ARG A N 1
ATOM 607 C CA . ARG A 1 78 ? -10.018 7.741 -23.910 1.00 82.31 78 ARG A CA 1
ATOM 608 C C . ARG A 1 78 ? -9.249 7.932 -25.217 1.00 82.31 78 ARG A C 1
ATOM 610 O O . ARG A 1 78 ? -8.580 7.001 -25.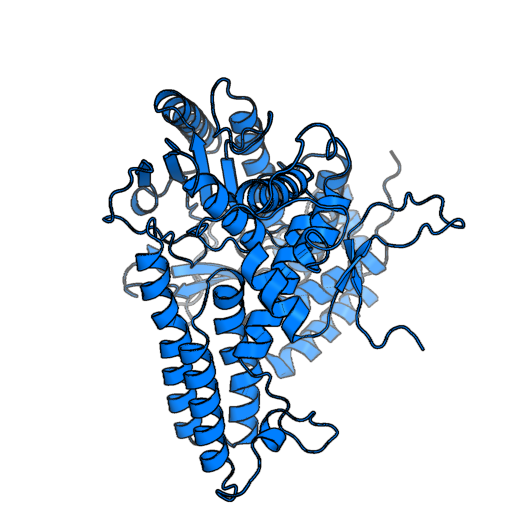645 1.00 82.31 78 ARG A O 1
ATOM 617 N N . LEU A 1 79 ? -9.357 9.102 -25.839 1.00 81.38 79 LEU A N 1
ATOM 618 C CA . LEU A 1 79 ? -8.666 9.427 -27.090 1.00 81.38 79 LEU A CA 1
ATOM 619 C C . LEU A 1 79 ? -7.189 9.779 -26.888 1.00 81.38 79 LEU A C 1
ATOM 621 O O . LEU A 1 79 ? -6.436 9.774 -27.852 1.00 81.38 79 LEU A O 1
ATOM 625 N N . ASP A 1 80 ? -6.773 10.072 -25.657 1.00 73.81 80 ASP A N 1
ATOM 626 C CA . ASP A 1 80 ? -5.384 10.379 -25.336 1.00 73.81 80 ASP A CA 1
ATOM 627 C C . ASP A 1 80 ? -4.622 9.076 -25.019 1.00 73.81 80 ASP A C 1
ATOM 629 O O . ASP A 1 80 ? -4.944 8.408 -24.028 1.00 73.81 80 ASP A O 1
ATOM 633 N N . PRO A 1 81 ? -3.610 8.690 -25.821 1.00 74.31 81 PRO A N 1
ATOM 634 C CA . PRO A 1 81 ? -2.835 7.471 -25.599 1.00 74.31 81 PRO A CA 1
ATOM 635 C C . PRO A 1 81 ? -2.107 7.428 -24.249 1.00 74.31 81 PRO A C 1
ATOM 637 O O . PRO A 1 81 ? -1.899 6.337 -23.718 1.00 74.31 81 PRO A O 1
ATOM 640 N N . SER A 1 82 ? -1.763 8.578 -23.655 1.00 71.12 82 SER A N 1
ATOM 641 C CA . SER A 1 82 ? -1.064 8.645 -22.358 1.00 71.12 82 SER A CA 1
ATOM 642 C C . SER A 1 82 ? -1.906 8.105 -21.190 1.00 71.12 82 SER A C 1
ATOM 644 O O . SER A 1 82 ? -1.378 7.697 -20.153 1.00 71.12 82 SER A O 1
ATOM 646 N N . ASN A 1 83 ? -3.225 8.019 -21.386 1.00 76.81 83 ASN A N 1
ATOM 647 C CA . ASN A 1 83 ? -4.188 7.491 -20.423 1.00 76.81 83 ASN A CA 1
ATOM 648 C C . ASN A 1 83 ? -4.335 5.960 -20.461 1.00 76.81 83 ASN A C 1
ATOM 650 O O . ASN A 1 83 ? -5.071 5.380 -19.648 1.00 76.81 83 ASN A O 1
ATOM 654 N N . TRP A 1 84 ? -3.636 5.286 -21.374 1.00 77.19 84 TRP A N 1
ATOM 655 C CA . TRP A 1 84 ? -3.677 3.838 -21.533 1.00 77.19 84 TRP A CA 1
ATOM 656 C C . TRP A 1 84 ? -2.397 3.193 -21.018 1.00 77.19 84 TRP A C 1
ATOM 658 O O . TRP A 1 84 ? -1.291 3.508 -21.448 1.00 77.19 84 TRP A O 1
ATOM 668 N N . ARG A 1 85 ? -2.547 2.237 -20.099 1.00 74.69 85 ARG A N 1
ATOM 669 C CA . ARG A 1 85 ? -1.430 1.450 -19.582 1.00 74.69 85 ARG A CA 1
ATOM 670 C C . ARG A 1 85 ? -1.206 0.197 -20.407 1.00 74.69 85 ARG A C 1
ATOM 672 O O . ARG A 1 85 ? -2.146 -0.571 -20.613 1.00 74.69 85 ARG A O 1
ATOM 679 N N . PRO A 1 86 ? 0.035 -0.074 -20.799 1.00 76.69 86 PRO A N 1
ATOM 680 C CA . PRO A 1 86 ? 0.322 -1.256 -21.578 1.00 76.69 86 PRO A CA 1
ATOM 681 C C . PRO A 1 86 ? 0.685 -2.470 -20.737 1.00 76.69 86 PRO A C 1
ATOM 683 O O . PRO A 1 86 ? 1.702 -2.488 -20.054 1.00 76.69 86 PRO A O 1
ATOM 686 N N . ILE A 1 87 ? -0.110 -3.533 -20.825 1.00 79.31 87 ILE A N 1
ATOM 687 C CA . ILE A 1 87 ? 0.122 -4.763 -20.064 1.00 79.31 87 ILE A CA 1
ATOM 688 C C . ILE A 1 87 ? 0.627 -5.874 -20.979 1.00 79.31 87 ILE A C 1
ATOM 690 O O . ILE A 1 87 ? -0.101 -6.372 -21.840 1.00 79.31 87 ILE A O 1
ATOM 694 N N . CYS A 1 88 ? 1.874 -6.297 -20.764 1.00 78.12 88 CYS A N 1
ATOM 695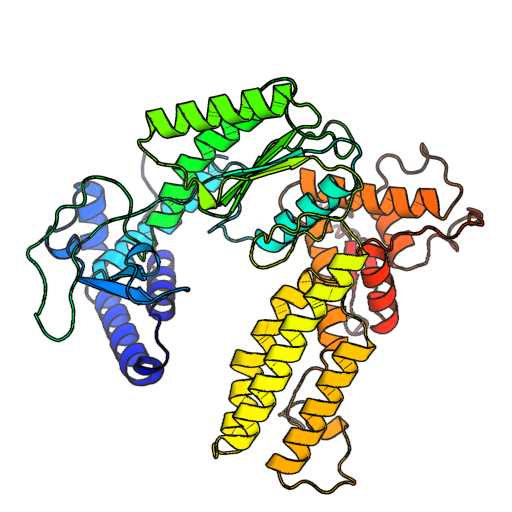 C CA . CYS A 1 88 ? 2.495 -7.370 -21.530 1.00 78.12 88 CYS A CA 1
ATOM 696 C C . CYS A 1 88 ? 2.008 -8.735 -21.025 1.00 78.12 88 CYS A C 1
ATOM 698 O O . CYS A 1 88 ? 2.291 -9.156 -19.901 1.00 78.12 88 CYS A O 1
ATOM 700 N N . LEU A 1 89 ? 1.310 -9.469 -21.882 1.00 80.25 89 LEU A N 1
ATOM 701 C CA . LEU A 1 89 ? 0.897 -10.846 -21.662 1.00 80.25 89 LEU A CA 1
ATOM 702 C C . LEU A 1 89 ? 2.004 -11.783 -22.160 1.00 80.25 89 LEU A C 1
ATOM 704 O O . LEU A 1 89 ? 2.039 -12.172 -23.327 1.00 80.25 89 LEU A O 1
ATOM 708 N N . GLN A 1 90 ? 2.948 -12.121 -21.274 1.00 80.31 90 GLN A N 1
ATOM 709 C CA . GLN A 1 90 ? 3.983 -13.118 -21.576 1.00 80.31 90 GLN A CA 1
ATOM 710 C C . GLN A 1 90 ? 3.475 -14.552 -21.399 1.00 80.31 90 GLN A C 1
ATOM 712 O O . GLN A 1 90 ? 2.544 -14.814 -20.629 1.00 80.31 90 GLN A O 1
ATOM 717 N N . GLN A 1 91 ? 4.167 -15.491 -22.047 1.00 77.81 91 GLN A N 1
ATOM 718 C CA . GLN A 1 91 ? 3.919 -16.924 -21.906 1.00 77.81 91 GLN A CA 1
ATOM 719 C C . GLN A 1 91 ? 4.078 -17.396 -20.454 1.00 77.81 91 GLN A C 1
ATOM 721 O O . GLN A 1 91 ? 4.952 -16.930 -19.716 1.00 77.81 91 GLN A O 1
ATOM 726 N N . ALA A 1 92 ? 3.268 -18.379 -20.054 1.00 80.25 92 ALA A N 1
ATOM 727 C CA . ALA A 1 92 ? 3.290 -18.924 -18.697 1.00 80.25 92 ALA A CA 1
ATOM 728 C C . ALA A 1 92 ? 4.677 -19.463 -18.306 1.00 80.25 92 ALA A C 1
ATOM 730 O O . ALA A 1 92 ? 5.155 -19.180 -17.211 1.00 80.25 92 ALA A O 1
ATOM 731 N N . ILE A 1 93 ? 5.364 -20.159 -19.219 1.00 79.75 93 ILE A N 1
ATOM 732 C CA . ILE A 1 93 ? 6.705 -20.711 -18.979 1.00 79.75 93 ILE A CA 1
ATOM 733 C C . ILE A 1 93 ? 7.754 -19.627 -18.695 1.00 79.75 93 ILE A C 1
ATOM 735 O O . ILE A 1 93 ? 8.555 -19.769 -17.770 1.00 79.75 93 ILE A O 1
ATOM 739 N N . TYR A 1 94 ? 7.687 -18.502 -19.414 1.00 82.94 94 TYR A N 1
ATOM 740 C CA . TYR A 1 94 ? 8.523 -17.336 -19.146 1.00 82.94 94 TYR A CA 1
ATOM 741 C C . TYR A 1 94 ? 8.214 -16.751 -17.768 1.00 82.94 94 TYR A C 1
ATOM 743 O O . TYR A 1 94 ? 9.134 -16.489 -16.999 1.00 82.94 94 TYR A O 1
ATOM 751 N N . LYS A 1 95 ? 6.929 -16.581 -17.421 1.00 81.56 95 LYS A N 1
ATOM 752 C CA . LYS A 1 95 ? 6.526 -16.037 -16.113 1.00 81.56 95 LYS A CA 1
ATOM 753 C C . LYS A 1 95 ? 6.981 -16.925 -14.956 1.00 81.56 95 LYS A C 1
ATOM 755 O O . LYS A 1 95 ? 7.406 -16.399 -13.933 1.00 81.56 95 LYS A O 1
ATOM 760 N N . LEU A 1 96 ? 6.946 -18.248 -15.123 1.00 81.81 96 LEU A N 1
ATOM 761 C CA . LEU A 1 96 ? 7.473 -19.192 -14.136 1.00 81.81 96 LEU A CA 1
ATOM 762 C C . LEU A 1 96 ? 8.984 -19.020 -13.958 1.00 81.81 96 LEU A C 1
ATOM 764 O O . LEU A 1 96 ? 9.443 -18.833 -12.832 1.00 81.81 96 LEU A O 1
ATOM 768 N N . TYR A 1 97 ? 9.746 -19.006 -15.056 1.00 82.94 97 TYR A N 1
ATOM 769 C CA . TYR A 1 97 ? 11.193 -18.791 -15.008 1.00 82.94 97 TYR A CA 1
ATOM 770 C C . TYR A 1 97 ? 11.554 -17.430 -14.388 1.00 82.94 97 TYR A C 1
ATOM 772 O O . TYR A 1 97 ? 12.350 -17.360 -13.452 1.00 82.94 97 TYR A O 1
ATOM 780 N N . ALA A 1 98 ?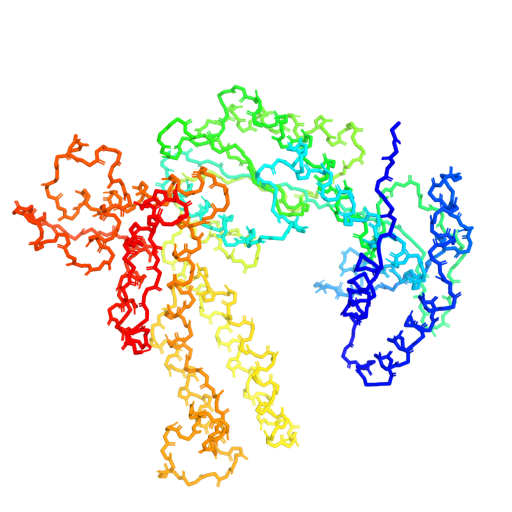 10.908 -16.350 -14.838 1.00 85.06 98 ALA A N 1
ATOM 781 C CA . ALA A 1 98 ? 11.083 -15.003 -14.302 1.00 85.06 98 ALA A CA 1
ATOM 782 C C . ALA A 1 98 ? 10.680 -14.905 -12.821 1.00 85.06 98 ALA A C 1
ATOM 784 O O . ALA A 1 98 ? 11.326 -14.186 -12.065 1.00 85.06 98 ALA A O 1
ATOM 785 N N . GLY A 1 99 ? 9.655 -15.642 -12.383 1.00 82.31 99 GLY A N 1
ATOM 786 C CA . GLY A 1 99 ? 9.248 -15.725 -10.979 1.00 82.31 99 GLY A CA 1
ATOM 787 C C . GLY A 1 99 ? 10.290 -16.417 -10.096 1.00 82.31 99 GLY A C 1
ATOM 788 O O . GLY A 1 99 ? 10.582 -15.941 -8.999 1.00 82.31 99 GLY A O 1
ATOM 789 N N . VAL A 1 100 ? 10.904 -17.501 -10.581 1.00 83.44 100 VAL A N 1
ATOM 790 C CA . VAL A 1 100 ? 12.023 -18.169 -9.892 1.00 83.44 100 VAL A CA 1
ATOM 791 C C . VAL A 1 100 ? 13.230 -17.234 -9.788 1.00 83.44 100 VAL A C 1
ATOM 793 O O . VAL A 1 100 ? 13.806 -17.092 -8.707 1.00 83.44 100 VAL A O 1
ATOM 796 N N . LEU A 1 101 ? 13.590 -16.564 -10.888 1.00 86.19 101 LEU A N 1
ATOM 797 C CA . LEU A 1 101 ? 14.672 -15.578 -10.900 1.00 86.19 101 LEU A CA 1
ATOM 798 C C . LEU A 1 101 ? 14.391 -14.408 -9.961 1.00 86.19 101 LEU A C 1
ATOM 800 O O . LEU A 1 101 ? 15.274 -14.028 -9.202 1.00 86.19 101 LEU A O 1
ATOM 804 N N . SER A 1 102 ? 13.167 -13.880 -9.973 1.00 86.19 102 SER A N 1
ATOM 805 C CA . SER A 1 102 ? 12.732 -12.790 -9.100 1.00 86.19 102 SER A CA 1
ATOM 806 C C . SER A 1 102 ? 12.972 -13.136 -7.636 1.00 86.19 102 SER A C 1
ATOM 808 O O . SER A 1 102 ? 13.653 -12.386 -6.955 1.00 86.19 102 SER A O 1
ATOM 810 N N . ARG A 1 103 ? 12.532 -14.307 -7.168 1.00 83.06 103 ARG A N 1
ATOM 811 C CA . ARG A 1 103 ? 12.743 -14.733 -5.772 1.00 83.06 103 ARG A CA 1
ATOM 812 C C . ARG A 1 103 ? 14.211 -14.849 -5.398 1.00 83.06 103 ARG A C 1
ATOM 814 O O . ARG A 1 103 ? 14.606 -14.419 -4.319 1.00 83.06 103 ARG A O 1
ATOM 821 N N . ARG A 1 104 ? 15.015 -15.451 -6.279 1.00 86.19 104 ARG A N 1
ATOM 822 C CA . ARG A 1 104 ? 16.461 -15.590 -6.067 1.00 86.19 104 ARG A CA 1
ATOM 823 C C . ARG A 1 104 ? 17.139 -14.226 -6.013 1.00 86.19 104 ARG A C 1
ATOM 825 O O . ARG A 1 104 ? 17.972 -14.006 -5.143 1.00 86.19 104 ARG A O 1
ATOM 832 N N . PHE A 1 105 ? 16.757 -13.328 -6.916 1.00 88.38 105 PHE A N 1
ATOM 833 C CA . PHE A 1 105 ? 17.300 -11.983 -6.993 1.00 88.38 105 PHE A CA 1
ATOM 834 C C . PHE A 1 105 ? 16.920 -11.152 -5.767 1.00 88.38 105 PHE A C 1
ATOM 836 O O . PHE A 1 105 ? 17.811 -10.602 -5.136 1.00 88.38 105 PHE A O 1
ATOM 843 N N . THR A 1 106 ? 15.647 -11.143 -5.362 1.00 84.44 106 THR A N 1
ATOM 844 C CA . THR A 1 106 ? 15.186 -10.449 -4.148 1.00 84.44 106 THR A CA 1
ATOM 845 C C . THR A 1 106 ? 15.896 -10.974 -2.905 1.00 84.44 106 THR A C 1
ATOM 847 O O . THR A 1 106 ? 16.488 -10.192 -2.175 1.00 84.44 106 THR A O 1
ATOM 850 N N . ARG A 1 107 ? 15.969 -12.302 -2.721 1.00 85.00 107 ARG A N 1
ATOM 851 C CA . ARG A 1 107 ? 16.705 -12.898 -1.593 1.00 85.00 107 ARG A CA 1
ATOM 852 C C . ARG A 1 107 ? 18.179 -12.491 -1.590 1.00 85.00 107 ARG A C 1
ATOM 854 O O . ARG A 1 107 ? 18.739 -12.247 -0.529 1.00 85.00 107 ARG A O 1
ATOM 861 N N . TRP A 1 108 ? 18.819 -12.450 -2.758 1.00 89.06 108 TRP A N 1
ATOM 862 C CA . TRP A 1 108 ? 20.204 -11.997 -2.860 1.00 89.06 108 TRP A CA 1
ATOM 863 C C . TRP A 1 108 ? 20.337 -10.514 -2.497 1.00 89.06 108 TRP A C 1
ATOM 865 O O . TRP A 1 108 ? 21.243 -10.170 -1.744 1.00 89.06 108 TRP A O 1
ATOM 875 N N . LEU A 1 109 ? 19.433 -9.652 -2.970 1.00 86.00 109 LEU A N 1
ATOM 876 C CA . LEU A 1 109 ? 19.430 -8.232 -2.614 1.00 86.00 109 LEU A CA 1
ATOM 877 C C . LEU A 1 109 ? 19.245 -8.027 -1.104 1.00 86.00 109 LEU A C 1
ATOM 879 O O . LEU A 1 109 ? 19.983 -7.235 -0.524 1.00 86.00 109 LEU A O 1
ATOM 883 N N . ASP A 1 110 ? 18.326 -8.766 -0.476 1.00 82.31 110 ASP A N 1
ATOM 884 C CA . ASP A 1 110 ? 18.070 -8.707 0.968 1.00 82.31 110 ASP A CA 1
ATOM 885 C C . ASP A 1 110 ? 19.298 -9.160 1.778 1.00 82.31 110 ASP A C 1
ATOM 887 O O . ASP A 1 110 ? 19.792 -8.416 2.620 1.00 82.31 110 ASP A O 1
ATOM 891 N N . VAL A 1 111 ? 19.855 -10.345 1.479 1.00 84.94 111 VAL A N 1
ATOM 892 C CA . VAL A 1 111 ? 21.019 -10.908 2.201 1.00 84.94 111 VAL A CA 1
ATOM 893 C C . VAL A 1 111 ? 22.265 -10.027 2.075 1.00 84.94 111 VAL A C 1
ATOM 895 O O . VAL A 1 111 ? 23.104 -10.016 2.969 1.00 84.94 111 VAL A O 1
ATOM 898 N N . ASN A 1 112 ? 22.399 -9.291 0.973 1.00 85.88 112 ASN A N 1
ATOM 899 C CA . ASN A 1 112 ? 23.558 -8.438 0.717 1.00 85.88 112 ASN A CA 1
ATOM 900 C C . ASN A 1 112 ? 23.303 -6.956 1.041 1.00 85.88 112 ASN A C 1
ATOM 902 O O . ASN A 1 112 ? 24.105 -6.119 0.623 1.00 85.88 112 ASN A O 1
ATOM 906 N N . GLY A 1 113 ? 22.189 -6.615 1.706 1.00 81.12 113 GLY A N 1
ATOM 907 C CA . GLY A 1 113 ? 21.870 -5.234 2.091 1.00 81.12 113 GLY A CA 1
ATOM 908 C C . GLY A 1 113 ? 21.808 -4.265 0.905 1.00 81.12 113 GLY A C 1
ATOM 909 O O . GLY A 1 113 ? 22.227 -3.118 1.009 1.00 81.12 113 GLY A O 1
ATOM 910 N N . ARG A 1 114 ? 21.359 -4.732 -0.268 1.00 82.00 114 ARG A N 1
ATOM 911 C CA . ARG A 1 114 ? 21.360 -3.949 -1.522 1.00 82.00 114 ARG A CA 1
ATOM 912 C C . ARG A 1 114 ? 20.065 -3.182 -1.771 1.00 82.00 114 ARG A C 1
ATOM 914 O O . ARG A 1 114 ? 19.958 -2.481 -2.777 1.00 82.00 114 ARG A O 1
ATOM 921 N N . HIS A 1 115 ? 19.081 -3.319 -0.890 1.00 78.25 115 HIS A N 1
ATOM 922 C CA . HIS A 1 115 ? 17.881 -2.498 -0.919 1.00 78.25 115 HIS A CA 1
ATOM 923 C C . HIS A 1 115 ? 18.118 -1.211 -0.141 1.00 78.25 115 HIS A C 1
ATOM 925 O O . HIS A 1 115 ? 18.487 -1.257 1.025 1.00 78.25 115 HIS A O 1
ATOM 931 N N . ALA A 1 116 ? 17.857 -0.069 -0.775 1.00 79.06 116 ALA A N 1
ATOM 932 C CA . ALA A 1 116 ? 17.741 1.173 -0.027 1.00 79.06 116 ALA A CA 1
ATOM 933 C C . ALA A 1 116 ? 16.498 1.089 0.864 1.00 79.06 116 ALA A C 1
ATOM 935 O O . ALA A 1 116 ? 15.408 0.796 0.359 1.00 79.06 116 ALA A O 1
ATOM 936 N N . ASP A 1 117 ? 16.649 1.365 2.160 1.00 77.69 117 ASP A N 1
ATOM 937 C CA . ASP A 1 117 ? 15.543 1.235 3.106 1.00 77.69 117 ASP A CA 1
ATOM 938 C C . ASP A 1 117 ? 14.361 2.091 2.689 1.00 77.69 117 ASP A C 1
ATOM 940 O O . ASP A 1 117 ? 13.272 1.550 2.598 1.00 77.69 117 ASP A O 1
ATOM 944 N N . ALA A 1 118 ? 14.593 3.328 2.243 1.00 75.06 118 ALA A N 1
ATOM 945 C CA . ALA A 1 118 ? 13.611 4.266 1.690 1.00 75.06 118 ALA A CA 1
ATOM 946 C C . ALA A 1 118 ? 12.797 3.770 0.468 1.00 75.06 118 ALA A C 1
ATOM 948 O O . ALA A 1 118 ? 11.845 4.434 0.050 1.00 75.06 118 ALA A O 1
ATOM 949 N N . LYS A 1 119 ? 13.155 2.636 -0.154 1.00 78.81 119 LYS A N 1
ATOM 950 C CA . LYS A 1 119 ? 12.391 2.028 -1.253 1.00 78.81 119 LYS A CA 1
ATOM 951 C C . LYS A 1 119 ? 11.425 0.993 -0.701 1.00 78.81 119 LYS A C 1
ATOM 953 O O . LYS A 1 119 ? 11.869 -0.027 -0.176 1.00 78.81 119 LYS A O 1
ATOM 958 N N . LYS A 1 120 ? 10.119 1.180 -0.919 1.00 81.00 120 LYS A N 1
ATOM 959 C CA . LYS A 1 120 ? 9.102 0.247 -0.383 1.00 81.00 120 LYS A CA 1
ATOM 960 C C . LYS A 1 120 ? 8.169 -0.378 -1.416 1.00 81.00 120 LYS A C 1
ATOM 962 O O . LYS A 1 120 ? 7.589 -1.430 -1.161 1.00 81.00 120 LYS A O 1
ATOM 967 N N . GLY A 1 121 ? 8.042 0.221 -2.602 1.00 77.50 121 GLY A N 1
ATOM 968 C CA . GLY A 1 121 ? 7.217 -0.354 -3.672 1.00 77.50 121 GLY A CA 1
ATOM 969 C C . GLY A 1 121 ? 7.713 -1.743 -4.088 1.00 77.50 121 GLY A C 1
ATOM 970 O O . GLY A 1 121 ? 8.916 -1.947 -4.219 1.00 77.50 121 GLY A O 1
ATOM 971 N N . PHE A 1 122 ? 6.798 -2.691 -4.300 1.00 76.25 122 PHE A N 1
ATOM 972 C CA . PHE A 1 122 ? 7.090 -4.087 -4.677 1.00 76.25 122 PHE A CA 1
ATOM 973 C C . PHE A 1 122 ? 7.988 -4.875 -3.702 1.00 76.25 122 PHE A C 1
ATOM 975 O O . PHE A 1 122 ? 8.603 -5.861 -4.104 1.00 76.25 122 PHE A O 1
ATOM 982 N N . ARG A 1 123 ? 8.072 -4.464 -2.431 1.00 79.00 123 ARG A N 1
ATOM 983 C CA . ARG A 1 123 ? 8.710 -5.244 -1.358 1.00 79.00 123 ARG A CA 1
ATOM 984 C C . ARG A 1 123 ? 7.655 -5.968 -0.524 1.00 79.00 123 ARG A C 1
ATOM 986 O O . ARG A 1 123 ? 6.492 -5.573 -0.509 1.00 79.00 123 ARG A O 1
ATOM 993 N N . ALA A 1 124 ? 8.059 -7.023 0.179 1.00 75.88 124 ALA A N 1
ATOM 994 C CA . ALA A 1 124 ? 7.190 -7.785 1.078 1.00 75.88 124 ALA A CA 1
ATOM 995 C C . ALA A 1 124 ? 6.994 -7.058 2.425 1.00 75.88 124 ALA A C 1
ATOM 997 O O . ALA A 1 124 ? 7.318 -7.588 3.482 1.00 75.88 124 ALA A O 1
ATOM 998 N N . MET A 1 125 ? 6.513 -5.815 2.377 1.00 76.25 125 MET A N 1
ATOM 999 C CA . MET A 1 125 ? 6.269 -4.966 3.545 1.00 76.25 125 MET A CA 1
ATOM 1000 C C . MET A 1 125 ? 5.139 -3.973 3.263 1.00 76.25 125 MET A C 1
ATOM 1002 O O . MET A 1 125 ? 4.855 -3.656 2.104 1.00 76.25 125 MET A O 1
ATOM 1006 N N . ASN A 1 126 ? 4.512 -3.441 4.312 1.00 72.44 126 ASN A N 1
ATOM 1007 C CA . ASN A 1 126 ? 3.514 -2.382 4.164 1.00 72.44 126 ASN A CA 1
ATOM 1008 C C . ASN A 1 126 ? 4.191 -1.011 3.974 1.00 72.44 126 ASN A C 1
ATOM 1010 O O . ASN A 1 126 ? 4.236 -0.173 4.874 1.00 72.44 126 ASN A O 1
ATOM 1014 N N . GLY A 1 127 ? 4.700 -0.805 2.759 1.00 73.06 127 GLY A N 1
ATOM 1015 C CA . GLY A 1 127 ? 5.386 0.419 2.358 1.00 73.06 127 GLY A CA 1
ATOM 1016 C C . GLY A 1 127 ? 4.504 1.661 2.285 1.00 73.06 127 GLY A C 1
ATOM 1017 O O . GLY A 1 127 ? 4.982 2.763 2.532 1.00 73.06 127 GLY A O 1
ATOM 1018 N N . CYS A 1 128 ? 3.221 1.497 1.950 1.00 72.56 128 CYS A N 1
ATOM 1019 C CA . CYS A 1 128 ? 2.298 2.628 1.878 1.00 72.56 128 CYS A CA 1
ATOM 1020 C C . CYS A 1 128 ? 2.073 3.227 3.267 1.00 72.56 128 CYS A C 1
ATOM 1022 O O . CYS A 1 128 ? 2.165 4.440 3.433 1.00 72.56 128 CYS A O 1
ATOM 1024 N N . GLY A 1 129 ? 1.824 2.376 4.270 1.00 71.38 129 GLY A N 1
ATOM 1025 C CA . GLY A 1 129 ? 1.564 2.848 5.625 1.00 71.38 129 GLY A CA 1
ATOM 1026 C C . GLY A 1 129 ? 2.752 3.515 6.282 1.00 71.38 129 GLY A C 1
ATOM 1027 O O . GLY A 1 129 ? 2.581 4.551 6.914 1.00 71.38 129 GLY A O 1
ATOM 1028 N N . GLU A 1 130 ? 3.949 2.989 6.065 1.00 78.56 130 GLU A N 1
ATOM 1029 C CA . GLU A 1 130 ? 5.166 3.63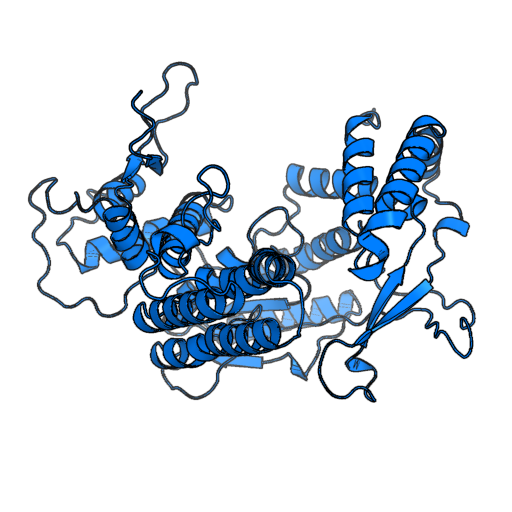2 6.543 1.00 78.56 130 GLU A CA 1
ATOM 1030 C C . GLU A 1 130 ? 5.427 4.977 5.856 1.00 78.56 130 GLU A C 1
ATOM 1032 O O . GLU A 1 130 ? 5.706 5.957 6.536 1.00 78.56 130 GLU A O 1
ATOM 1037 N N . HIS A 1 131 ? 5.302 5.073 4.528 1.00 75.56 131 HIS A N 1
ATOM 1038 C CA . HIS A 1 131 ? 5.509 6.354 3.851 1.00 75.56 131 HIS A CA 1
ATOM 1039 C C . HIS A 1 131 ? 4.481 7.406 4.267 1.00 75.56 131 HIS A C 1
ATOM 1041 O O . HIS A 1 131 ? 4.838 8.569 4.428 1.00 75.56 131 HIS A O 1
ATOM 1047 N N . ASN A 1 132 ? 3.218 7.012 4.446 1.00 72.94 132 ASN A N 1
ATOM 1048 C CA . ASN A 1 132 ? 2.179 7.920 4.929 1.00 72.94 132 ASN A CA 1
ATOM 1049 C C . ASN A 1 132 ? 2.461 8.366 6.367 1.00 72.94 132 ASN A C 1
ATOM 1051 O O . ASN A 1 132 ? 2.307 9.547 6.671 1.00 72.94 132 ASN A O 1
ATOM 1055 N N . PHE A 1 133 ? 2.931 7.451 7.222 1.00 74.00 133 PHE A N 1
ATOM 1056 C CA . PHE A 1 133 ? 3.396 7.776 8.567 1.00 74.00 133 PHE A CA 1
ATOM 1057 C C . PHE A 1 133 ? 4.563 8.772 8.515 1.00 74.00 133 PHE A C 1
ATOM 1059 O O . PHE A 1 133 ? 4.445 9.855 9.077 1.00 74.00 133 PHE A O 1
ATOM 1066 N N . LEU A 1 134 ? 5.628 8.483 7.758 1.00 73.25 134 LEU A N 1
ATOM 1067 C CA . LEU A 1 134 ? 6.801 9.351 7.606 1.00 73.25 134 LEU A CA 1
ATOM 1068 C C . LEU A 1 134 ? 6.434 10.741 7.068 1.00 73.25 134 LEU A C 1
ATOM 1070 O O . LEU A 1 134 ? 6.890 11.747 7.601 1.00 73.25 134 LEU A O 1
ATOM 1074 N N . VAL A 1 135 ? 5.592 10.819 6.034 1.00 69.62 135 VAL A N 1
ATOM 1075 C CA . VAL A 1 135 ? 5.120 12.101 5.490 1.00 69.62 135 VAL A CA 1
ATOM 1076 C C . VAL A 1 135 ? 4.331 12.871 6.546 1.00 69.62 135 VAL A C 1
ATOM 1078 O O . VAL A 1 135 ? 4.569 14.064 6.702 1.00 69.62 135 VAL A O 1
ATOM 1081 N N . ALA A 1 136 ? 3.454 12.212 7.310 1.00 67.50 136 ALA A N 1
ATOM 1082 C CA . ALA A 1 136 ? 2.750 12.864 8.410 1.00 67.50 136 ALA A CA 1
ATOM 1083 C C . ALA A 1 136 ? 3.725 13.419 9.465 1.00 67.50 136 ALA A C 1
ATOM 1085 O O . ALA A 1 136 ? 3.501 14.524 9.943 1.00 67.50 136 ALA A O 1
ATOM 1086 N N . MET A 1 137 ? 4.823 12.714 9.767 1.00 66.25 137 MET A N 1
ATOM 1087 C CA . MET A 1 137 ? 5.857 13.204 10.693 1.00 66.25 137 MET A CA 1
ATOM 1088 C C . MET A 1 137 ? 6.598 14.425 10.159 1.00 66.25 137 MET A C 1
ATOM 1090 O O . MET A 1 137 ? 6.910 15.348 10.905 1.00 66.25 137 MET A O 1
ATOM 1094 N N . LEU A 1 138 ? 6.933 14.399 8.870 1.00 65.06 138 LEU A N 1
ATOM 1095 C CA . LEU A 1 138 ? 7.712 15.445 8.219 1.00 65.06 138 LEU A CA 1
ATOM 1096 C C . LEU A 1 138 ? 6.923 16.743 8.073 1.00 65.06 138 LEU A C 1
ATOM 1098 O O . LEU A 1 138 ? 7.511 17.817 8.137 1.00 65.06 138 LEU A O 1
ATOM 1102 N N . VAL A 1 139 ? 5.608 16.640 7.888 1.00 60.84 139 VAL A N 1
ATOM 1103 C CA . VAL A 1 139 ? 4.714 17.800 7.794 1.00 60.84 139 VAL A CA 1
ATOM 1104 C C . VAL A 1 139 ? 4.617 18.548 9.124 1.00 60.84 139 VAL A C 1
ATOM 1106 O O . VAL A 1 139 ? 4.521 19.770 9.112 1.00 60.84 139 VAL A O 1
ATOM 1109 N N . ASP A 1 140 ? 4.716 17.850 10.256 1.00 57.31 140 ASP A N 1
ATOM 1110 C CA . ASP A 1 140 ? 4.667 18.480 11.580 1.00 57.31 140 ASP A CA 1
ATOM 1111 C C . ASP A 1 140 ? 5.977 19.235 11.932 1.00 57.31 140 ASP A C 1
ATOM 1113 O O . ASP A 1 140 ? 6.035 19.919 12.955 1.00 57.31 140 ASP A O 1
ATOM 1117 N N . GLN A 1 141 ? 7.031 19.150 11.100 1.00 56.09 141 GLN A N 1
ATOM 1118 C CA . GLN A 1 141 ? 8.309 19.838 11.329 1.00 56.09 141 GLN A CA 1
ATOM 1119 C C . GLN A 1 141 ? 8.362 21.236 10.685 1.00 56.09 141 GLN A C 1
ATOM 1121 O O . GLN A 1 141 ? 8.114 21.376 9.481 1.00 56.09 141 GLN A O 1
ATOM 1126 N N . PRO A 1 142 ? 8.782 22.281 11.426 1.00 52.41 142 PRO A N 1
ATOM 1127 C CA . PRO A 1 142 ? 8.934 23.619 10.867 1.00 52.41 142 PRO A CA 1
ATOM 1128 C C . PRO A 1 142 ? 10.027 23.654 9.785 1.00 52.41 142 PRO A C 1
ATOM 1130 O O . PRO A 1 142 ? 11.160 23.229 10.008 1.00 52.41 142 PRO A O 1
ATOM 1133 N N . GLY A 1 143 ? 9.691 24.191 8.606 1.00 50.12 143 GLY A N 1
ATOM 1134 C CA . GLY A 1 143 ? 10.637 24.398 7.500 1.00 50.12 143 GLY A CA 1
ATOM 1135 C C . GLY A 1 143 ? 10.857 23.193 6.578 1.00 50.12 143 GLY A C 1
ATOM 1136 O O . GLY A 1 143 ? 11.716 23.253 5.698 1.00 50.12 143 GLY A O 1
ATOM 1137 N N . ALA A 1 144 ? 10.098 22.104 6.732 1.00 43.28 144 ALA A N 1
ATOM 1138 C CA . ALA A 1 144 ? 10.162 20.988 5.795 1.00 43.28 144 ALA A CA 1
ATOM 1139 C C . ALA A 1 144 ? 9.743 21.426 4.376 1.00 43.28 144 ALA A C 1
ATOM 1141 O O . ALA A 1 144 ? 8.853 22.248 4.178 1.00 43.28 144 ALA A O 1
ATOM 1142 N N . SER A 1 145 ? 10.393 20.891 3.348 1.00 43.16 145 SER A N 1
ATOM 1143 C CA . SER A 1 145 ? 9.960 21.052 1.956 1.00 43.16 145 SER A CA 1
ATOM 1144 C C . SER A 1 145 ? 9.859 19.684 1.304 1.00 43.16 145 SER A C 1
ATOM 1146 O O . SER A 1 145 ? 10.769 18.862 1.436 1.00 43.16 145 SER A O 1
ATOM 1148 N N . ILE A 1 146 ? 8.746 19.435 0.610 1.00 49.31 146 ILE A N 1
ATOM 1149 C CA . ILE A 1 146 ? 8.457 18.156 -0.040 1.00 49.31 146 ILE A CA 1
ATOM 1150 C C . ILE A 1 146 ? 8.443 18.368 -1.548 1.00 49.31 146 ILE A C 1
ATOM 1152 O O . ILE A 1 146 ? 7.779 19.265 -2.074 1.00 49.31 146 ILE A O 1
ATOM 1156 N N . LYS A 1 147 ? 9.160 17.503 -2.259 1.00 49.81 147 LYS A N 1
ATOM 1157 C CA . LYS A 1 147 ? 9.187 17.502 -3.718 1.00 49.81 147 LYS A CA 1
ATOM 1158 C C . LYS A 1 147 ? 8.951 16.101 -4.248 1.00 49.81 147 LYS A C 1
ATOM 1160 O O . LYS A 1 147 ? 9.576 15.161 -3.764 1.00 49.81 147 LYS A O 1
ATOM 1165 N N . SER A 1 148 ? 8.065 15.965 -5.234 1.00 44.88 148 SER A N 1
ATOM 1166 C CA . SER A 1 148 ? 7.757 14.682 -5.876 1.00 44.88 148 SER A CA 1
ATOM 1167 C C . SER A 1 148 ? 8.306 14.631 -7.300 1.00 44.88 148 SER A C 1
ATOM 1169 O O . SER A 1 148 ? 8.261 15.622 -8.029 1.00 44.88 148 SER A O 1
ATOM 1171 N N . CYS A 1 149 ? 8.831 13.477 -7.709 1.00 47.28 149 CYS A N 1
ATOM 1172 C CA . CYS A 1 149 ? 9.378 13.255 -9.039 1.00 47.28 149 CYS A CA 1
ATOM 1173 C C . CYS A 1 149 ? 9.100 11.831 -9.552 1.00 47.28 149 CYS A C 1
ATOM 1175 O O . CYS A 1 149 ? 9.131 10.866 -8.795 1.00 47.28 149 CYS A O 1
ATOM 1177 N N . MET A 1 150 ? 8.968 11.756 -10.881 1.00 41.88 150 MET A N 1
ATOM 1178 C CA . MET A 1 150 ? 9.010 10.587 -11.772 1.00 41.88 150 MET A CA 1
ATOM 1179 C C . MET A 1 150 ? 7.694 9.853 -12.109 1.00 41.88 150 MET A C 1
ATOM 1181 O O . MET A 1 150 ? 6.791 9.647 -11.308 1.00 41.88 150 MET A O 1
ATOM 1185 N N . SER A 1 151 ? 7.621 9.491 -13.393 1.00 39.00 151 SER A N 1
ATOM 1186 C CA . SER A 1 151 ? 6.805 8.444 -14.015 1.00 39.00 151 SER A CA 1
ATOM 1187 C C . SER A 1 151 ? 7.615 7.977 -15.216 1.00 39.00 151 SER A C 1
ATOM 1189 O O . SER A 1 151 ? 8.104 8.824 -15.960 1.00 39.00 151 SER A O 1
ATOM 1191 N N . CYS A 1 152 ? 7.787 6.672 -15.401 1.00 33.12 152 CYS A N 1
ATOM 1192 C CA . CYS A 1 152 ? 8.545 6.117 -16.520 1.00 33.12 152 CYS A CA 1
ATOM 1193 C C . CYS A 1 152 ? 7.616 5.438 -17.536 1.00 33.12 152 CYS A C 1
ATOM 1195 O O . CYS A 1 152 ? 6.866 4.524 -17.194 1.00 33.12 152 CYS A O 1
ATOM 1197 N N . ASP A 1 153 ? 7.692 5.880 -18.792 1.00 28.72 153 ASP A N 1
ATOM 1198 C CA . ASP A 1 153 ? 6.951 5.289 -19.908 1.00 28.72 153 ASP A CA 1
ATOM 1199 C C . ASP A 1 153 ? 7.674 4.050 -20.453 1.00 28.72 153 ASP A C 1
ATOM 1201 O O . ASP A 1 153 ? 8.904 4.002 -20.521 1.00 28.72 153 ASP A O 1
ATOM 1205 N N . ALA A 1 154 ? 6.904 3.044 -20.870 1.00 31.00 154 ALA A N 1
ATOM 1206 C CA . ALA A 1 154 ? 7.416 1.852 -21.542 1.00 31.00 154 ALA A CA 1
ATOM 1207 C C . ALA A 1 154 ? 6.573 1.549 -22.793 1.00 31.00 154 ALA A C 1
ATOM 1209 O O . ALA A 1 154 ? 5.345 1.561 -22.723 1.00 31.00 154 ALA A O 1
ATOM 1210 N N . ALA A 1 155 ? 7.230 1.264 -23.923 1.00 30.06 155 ALA A N 1
ATOM 1211 C CA . ALA A 1 155 ? 6.609 0.987 -25.228 1.00 30.06 155 ALA A CA 1
ATOM 1212 C C . ALA A 1 155 ? 6.779 -0.486 -25.671 1.00 30.06 155 ALA A C 1
ATOM 1214 O O . ALA A 1 155 ? 7.619 -1.204 -25.132 1.00 30.06 155 ALA A O 1
ATOM 1215 N N . PHE A 1 156 ? 5.941 -0.949 -26.612 1.00 38.62 156 PHE A N 1
ATOM 1216 C CA . PHE A 1 156 ? 5.676 -2.365 -26.939 1.00 38.62 156 PHE A CA 1
ATOM 1217 C C . PHE A 1 156 ? 4.772 -2.490 -28.198 1.00 38.62 156 PHE A C 1
ATOM 1219 O O . PHE A 1 156 ? 4.379 -1.484 -28.780 1.00 38.62 156 PHE A O 1
ATOM 1226 N N . THR A 1 157 ? 4.382 -3.717 -28.571 1.00 37.91 157 THR A N 1
ATOM 1227 C CA . THR A 1 157 ? 3.473 -4.075 -29.688 1.00 37.91 157 THR A CA 1
ATOM 1228 C C . THR A 1 157 ? 1.976 -4.023 -29.312 1.00 37.91 157 THR A C 1
ATOM 1230 O O . THR A 1 157 ? 1.539 -4.835 -28.498 1.00 37.91 157 THR A O 1
ATOM 1233 N N . ILE A 1 158 ? 1.176 -3.116 -29.890 1.00 47.47 158 ILE A N 1
ATOM 1234 C CA . ILE A 1 158 ? -0.279 -2.990 -29.635 1.00 47.47 158 ILE A CA 1
ATOM 1235 C C . ILE A 1 158 ? -1.051 -4.009 -30.489 1.00 47.47 158 ILE A C 1
ATOM 1237 O O . ILE A 1 158 ? -0.899 -4.022 -31.705 1.00 47.47 158 ILE A O 1
ATOM 1241 N N . GLY A 1 159 ? -1.893 -4.839 -29.871 1.00 44.22 159 GLY A N 1
ATOM 1242 C CA . GLY A 1 159 ? -2.903 -5.633 -30.582 1.00 44.22 159 GLY A CA 1
ATOM 1243 C C . GLY A 1 159 ? -4.310 -5.175 -30.202 1.00 44.22 159 GLY A C 1
ATOM 1244 O O . GLY A 1 159 ? -4.579 -4.963 -29.015 1.00 44.22 159 GLY A O 1
ATOM 1245 N N . ASN A 1 160 ? -5.200 -5.023 -31.184 1.00 47.53 160 ASN A N 1
ATOM 1246 C CA . ASN A 1 160 ? -6.638 -4.855 -30.951 1.00 47.53 160 ASN A CA 1
ATOM 1247 C C . ASN A 1 160 ? -7.403 -6.081 -31.504 1.00 47.53 160 ASN A C 1
ATOM 1249 O O . ASN A 1 160 ? -6.851 -6.887 -32.251 1.00 47.53 160 ASN A O 1
ATOM 1253 N N . ASP A 1 161 ? -8.667 -6.246 -31.109 1.00 47.44 161 ASP A N 1
ATOM 1254 C CA . ASP A 1 161 ? -9.502 -7.379 -31.546 1.00 47.44 161 ASP A CA 1
ATOM 1255 C C . ASP A 1 161 ? -10.103 -7.178 -32.968 1.00 47.44 161 ASP A C 1
ATOM 1257 O O . ASP A 1 161 ? -10.863 -8.029 -33.420 1.00 47.44 161 ASP A O 1
ATOM 1261 N N . VAL A 1 162 ? -9.776 -6.081 -33.675 1.00 52.62 162 VAL A N 1
ATOM 1262 C CA . VAL A 1 162 ? -10.391 -5.658 -34.960 1.00 52.62 162 VAL A CA 1
ATOM 1263 C C . VAL A 1 162 ? -9.418 -5.754 -36.153 1.00 52.62 162 VAL A C 1
ATOM 1265 O O . VAL A 1 162 ? -9.770 -6.312 -37.185 1.00 52.62 162 VAL A O 1
ATOM 1268 N N . ASP A 1 163 ? -8.185 -5.279 -35.991 1.00 55.44 163 ASP A N 1
ATOM 1269 C CA . ASP A 1 163 ? -7.121 -5.144 -37.000 1.00 55.44 163 ASP A CA 1
ATOM 1270 C C . ASP A 1 163 ? -5.969 -6.154 -36.795 1.00 55.44 163 ASP A C 1
ATOM 1272 O O . ASP A 1 163 ? -4.998 -6.183 -37.551 1.00 55.44 163 ASP A O 1
ATOM 1276 N N . GLY A 1 164 ? -6.054 -6.996 -35.758 1.00 60.72 164 GLY A N 1
ATOM 1277 C CA . GLY A 1 164 ? -5.036 -7.991 -35.424 1.00 60.72 164 GLY A CA 1
ATOM 1278 C C . GLY A 1 164 ? -3.815 -7.420 -34.689 1.00 60.72 164 GLY A C 1
ATOM 1279 O O . GLY A 1 164 ? -3.851 -6.353 -34.074 1.00 60.72 164 GLY A O 1
ATOM 1280 N N . ASN A 1 165 ? -2.718 -8.184 -34.685 1.00 64.06 165 ASN A N 1
ATOM 1281 C CA . ASN A 1 165 ? -1.466 -7.779 -34.042 1.00 64.06 165 ASN A CA 1
ATOM 1282 C C . ASN A 1 165 ? -0.597 -6.985 -35.021 1.00 64.06 165 ASN A C 1
ATOM 1284 O O . ASN A 1 165 ? -0.414 -7.406 -36.163 1.00 64.06 165 ASN A O 1
ATOM 1288 N N . THR A 1 166 ? 0.027 -5.902 -34.555 1.00 69.25 166 THR A N 1
ATOM 1289 C CA . THR A 1 166 ? 1.074 -5.234 -35.337 1.00 69.25 166 THR A CA 1
ATOM 1290 C C . THR A 1 166 ? 2.316 -6.123 -35.503 1.00 69.25 166 THR A C 1
ATOM 1292 O O . THR A 1 166 ? 2.490 -7.138 -34.819 1.00 69.25 166 THR A O 1
ATOM 1295 N N . ALA A 1 167 ? 3.208 -5.739 -36.423 1.00 70.25 167 ALA A N 1
ATOM 1296 C CA . ALA A 1 167 ? 4.511 -6.382 -36.573 1.00 70.25 167 ALA A CA 1
ATOM 1297 C C . ALA A 1 167 ? 5.321 -6.327 -35.263 1.00 70.25 167 ALA A C 1
ATOM 1299 O O . ALA A 1 167 ? 5.169 -5.413 -34.454 1.00 70.25 167 ALA A O 1
ATOM 1300 N N . SER A 1 168 ? 6.210 -7.302 -35.055 1.00 67.00 168 SER A N 1
ATOM 1301 C CA . SER A 1 168 ? 7.009 -7.400 -33.827 1.00 67.00 168 SER A CA 1
ATOM 1302 C C . SER A 1 168 ? 7.858 -6.144 -33.590 1.00 67.00 168 SER A C 1
ATOM 1304 O O . SER A 1 168 ? 8.787 -5.869 -34.348 1.00 67.00 168 SER A O 1
ATOM 1306 N N . ILE A 1 169 ? 7.607 -5.435 -32.486 1.00 71.50 169 ILE A N 1
ATOM 1307 C CA . ILE A 1 169 ? 8.375 -4.253 -32.075 1.00 71.50 169 ILE A CA 1
ATOM 1308 C C . ILE A 1 169 ? 9.445 -4.666 -31.060 1.00 71.50 169 ILE A C 1
ATOM 1310 O O . ILE A 1 169 ? 9.148 -5.236 -30.009 1.00 71.50 169 ILE A O 1
ATOM 1314 N N . ALA A 1 170 ? 10.712 -4.381 -31.364 1.00 67.44 170 ALA A N 1
ATOM 1315 C CA . ALA A 1 170 ? 11.823 -4.698 -30.472 1.00 67.44 170 ALA A CA 1
ATOM 1316 C C . ALA A 1 170 ? 11.887 -3.725 -29.281 1.00 67.44 170 ALA A C 1
ATOM 1318 O O . ALA A 1 170 ? 12.045 -2.516 -29.462 1.00 67.44 170 ALA A O 1
ATOM 1319 N N . LEU A 1 171 ? 11.836 -4.258 -28.055 1.00 67.88 171 LEU A N 1
ATOM 1320 C CA . LEU A 1 171 ? 12.050 -3.479 -26.835 1.00 67.88 171 LEU A CA 1
ATOM 1321 C C . LEU A 1 171 ? 13.546 -3.167 -26.674 1.00 67.88 171 LEU A C 1
ATOM 1323 O O . LEU A 1 171 ? 14.330 -4.048 -26.327 1.00 67.88 171 LEU A O 1
ATOM 1327 N N . LYS A 1 172 ? 13.937 -1.914 -26.929 1.00 66.06 172 LYS A N 1
ATOM 1328 C CA . LYS A 1 172 ? 15.328 -1.447 -26.778 1.00 66.06 172 LYS A CA 1
ATOM 1329 C C . LYS A 1 172 ? 15.648 -0.932 -25.372 1.00 66.06 172 LYS A C 1
ATOM 1331 O O . LYS A 1 172 ? 16.797 -1.007 -24.953 1.00 66.06 172 LYS A O 1
ATOM 1336 N N . LEU A 1 173 ? 14.651 -0.407 -24.658 1.00 66.25 173 LEU A N 1
ATOM 1337 C CA . LEU A 1 173 ? 14.819 0.215 -23.345 1.00 66.25 173 LEU A CA 1
ATOM 1338 C C . LEU A 1 173 ? 13.602 -0.064 -22.456 1.00 66.25 173 LEU A C 1
ATOM 1340 O O . LEU A 1 173 ? 12.468 -0.042 -22.931 1.00 66.25 173 LEU A O 1
ATOM 1344 N N . GLY A 1 174 ? 13.850 -0.309 -21.168 1.00 69.56 174 GLY A N 1
ATOM 1345 C CA . GLY A 1 174 ? 12.819 -0.564 -20.163 1.00 69.56 174 GLY A CA 1
ATOM 1346 C C . GLY A 1 174 ? 12.611 -2.043 -19.832 1.00 69.56 174 GLY A C 1
ATOM 1347 O O . GLY A 1 174 ? 13.335 -2.930 -20.283 1.00 69.56 174 GLY A O 1
ATOM 1348 N N . VAL A 1 175 ? 11.611 -2.301 -18.991 1.00 76.50 175 VAL A N 1
ATOM 1349 C CA . VAL A 1 175 ? 11.234 -3.639 -18.519 1.00 76.50 175 VAL A CA 1
ATOM 1350 C C . VAL A 1 175 ? 9.776 -3.923 -18.870 1.00 76.50 175 VAL A C 1
ATOM 1352 O O . VAL A 1 175 ? 8.951 -3.012 -18.916 1.00 76.50 175 VAL A O 1
ATOM 1355 N N . PHE A 1 176 ? 9.424 -5.190 -19.096 1.00 75.62 176 PHE A N 1
ATOM 1356 C CA . PHE A 1 176 ? 8.047 -5.540 -19.445 1.00 75.62 176 PHE A CA 1
ATOM 1357 C C . PHE A 1 176 ? 7.090 -5.324 -18.265 1.00 75.62 176 PHE A C 1
ATOM 1359 O O . PHE A 1 176 ? 7.271 -5.925 -17.199 1.00 75.62 176 PHE A O 1
ATOM 1366 N N . GLN A 1 177 ? 6.025 -4.549 -18.472 1.00 75.94 177 GLN A N 1
ATOM 1367 C CA . GLN A 1 177 ? 4.942 -4.406 -17.499 1.00 75.94 177 GLN A CA 1
ATOM 1368 C C . GLN A 1 177 ? 4.138 -5.712 -17.421 1.00 75.94 177 GLN A C 1
ATOM 1370 O O . GLN A 1 177 ? 3.598 -6.179 -18.420 1.00 75.94 177 GLN A O 1
ATOM 1375 N N . GLY A 1 178 ? 4.096 -6.334 -16.240 1.00 76.06 178 GLY A N 1
ATOM 1376 C CA . GLY A 1 178 ? 3.479 -7.653 -16.024 1.00 76.06 178 GLY A CA 1
ATOM 1377 C C . GLY A 1 178 ? 4.466 -8.826 -15.960 1.00 76.06 178 GLY A C 1
ATOM 1378 O O . GLY A 1 178 ? 4.060 -9.942 -15.631 1.00 76.06 178 GLY A O 1
ATOM 1379 N N . CYS A 1 179 ? 5.763 -8.594 -16.209 1.00 82.62 179 CYS A N 1
ATOM 1380 C CA . CYS A 1 179 ? 6.789 -9.598 -15.924 1.00 82.62 179 CYS A CA 1
ATOM 1381 C C . CYS A 1 179 ? 7.105 -9.635 -14.411 1.00 82.62 179 CYS A C 1
ATOM 1383 O O . CYS A 1 179 ? 7.353 -8.580 -13.824 1.00 82.62 179 CYS A O 1
ATOM 1385 N N . PRO A 1 180 ? 7.160 -10.826 -13.775 1.00 83.06 180 PRO A N 1
ATOM 1386 C CA . PRO A 1 180 ? 7.454 -10.955 -12.341 1.00 83.06 180 PRO A CA 1
ATOM 1387 C C . PRO A 1 180 ? 8.822 -10.401 -11.902 1.00 83.06 180 PRO A C 1
ATOM 1389 O O . PRO A 1 180 ? 8.980 -9.948 -10.769 1.00 83.06 180 PRO A O 1
ATOM 1392 N N . LEU A 1 181 ? 9.822 -10.429 -12.789 1.00 85.25 181 LEU A N 1
ATOM 1393 C CA . LEU A 1 181 ? 11.182 -9.965 -12.493 1.00 85.25 181 LEU A CA 1
ATOM 1394 C C . LEU A 1 181 ? 11.331 -8.440 -12.613 1.00 85.25 181 LEU A C 1
ATOM 1396 O O . LEU A 1 181 ? 12.073 -7.840 -11.838 1.00 85.25 181 LEU A O 1
ATOM 1400 N N . SER A 1 182 ? 10.596 -7.814 -13.536 1.00 86.69 182 SER A N 1
ATOM 1401 C CA . SER A 1 182 ? 10.651 -6.376 -13.827 1.00 86.69 182 SER A CA 1
ATOM 1402 C C . SER A 1 182 ? 10.625 -5.452 -12.600 1.00 86.69 182 SER A C 1
ATOM 1404 O O . SER A 1 182 ? 11.521 -4.613 -12.504 1.00 86.69 182 SER A O 1
ATOM 1406 N N . PRO A 1 183 ? 9.672 -5.573 -11.648 1.00 86.06 183 PRO A N 1
ATOM 1407 C CA . PRO A 1 183 ? 9.610 -4.649 -10.513 1.00 86.06 183 PRO A CA 1
ATOM 1408 C C . PRO A 1 183 ? 10.857 -4.714 -9.622 1.00 86.06 183 PRO A C 1
ATOM 1410 O O . PRO A 1 183 ? 11.297 -3.698 -9.093 1.00 86.06 183 PRO A O 1
ATOM 1413 N N . HIS A 1 184 ? 11.471 -5.889 -9.495 1.00 86.06 184 HIS A N 1
ATOM 1414 C CA . HIS A 1 184 ? 12.648 -6.092 -8.652 1.00 86.06 184 HIS A CA 1
ATOM 1415 C C . HIS A 1 184 ? 13.913 -5.517 -9.293 1.00 86.06 184 HIS A C 1
ATOM 1417 O O . HIS A 1 184 ? 14.714 -4.879 -8.614 1.00 86.06 184 HIS A O 1
ATOM 1423 N N . VAL A 1 185 ? 14.066 -5.680 -10.610 1.00 86.31 185 VAL A N 1
ATOM 1424 C CA . VAL A 1 185 ? 15.154 -5.046 -11.375 1.00 86.31 185 VAL A CA 1
ATOM 1425 C C . VAL A 1 185 ? 15.021 -3.525 -11.327 1.00 86.31 185 VAL A C 1
ATOM 1427 O O . VAL A 1 185 ? 16.003 -2.828 -11.082 1.00 86.31 185 VAL A O 1
ATOM 1430 N N . PHE A 1 186 ? 13.799 -3.010 -11.473 1.00 86.38 186 PHE A N 1
ATOM 1431 C CA . PHE A 1 186 ? 13.527 -1.585 -11.325 1.00 86.38 186 PHE A CA 1
ATOM 1432 C C . PHE A 1 186 ? 13.877 -1.074 -9.918 1.00 86.38 186 PHE A C 1
ATOM 1434 O O . PHE A 1 186 ? 14.542 -0.051 -9.772 1.00 86.38 186 PHE A O 1
ATOM 1441 N N . ASN A 1 187 ? 13.496 -1.808 -8.871 1.00 86.38 187 ASN A N 1
ATOM 1442 C CA . ASN A 1 187 ? 13.848 -1.461 -7.496 1.00 86.38 187 ASN A CA 1
ATOM 1443 C C . ASN A 1 187 ? 15.359 -1.439 -7.256 1.00 86.38 187 ASN A C 1
ATOM 1445 O O . ASN A 1 187 ? 15.833 -0.544 -6.559 1.00 86.38 187 ASN A O 1
ATOM 1449 N N . ALA A 1 188 ? 16.109 -2.383 -7.826 1.00 86.44 188 ALA A N 1
ATOM 1450 C CA . ALA A 1 188 ? 17.565 -2.409 -7.722 1.00 86.44 188 ALA A CA 1
ATOM 1451 C C . ALA A 1 188 ? 18.201 -1.176 -8.388 1.00 86.44 188 ALA A C 1
ATOM 1453 O O . ALA A 1 188 ? 19.077 -0.552 -7.797 1.00 86.44 188 ALA A O 1
ATOM 1454 N N . ALA A 1 189 ? 17.706 -0.767 -9.561 1.00 86.44 189 ALA A N 1
ATOM 1455 C CA . ALA A 1 189 ? 18.180 0.440 -10.241 1.00 86.44 189 ALA A CA 1
ATOM 1456 C C . ALA A 1 189 ? 17.884 1.719 -9.438 1.00 86.44 189 ALA A C 1
ATOM 1458 O O . ALA A 1 189 ? 18.778 2.532 -9.219 1.00 86.44 189 ALA A O 1
ATOM 1459 N N . ILE A 1 190 ? 16.653 1.880 -8.937 1.00 86.81 190 ILE A N 1
ATOM 1460 C CA . ILE A 1 190 ? 16.272 3.057 -8.133 1.00 86.81 190 ILE A CA 1
ATOM 1461 C C . ILE A 1 190 ? 16.983 3.080 -6.773 1.00 86.81 190 ILE A C 1
ATOM 1463 O O . ILE A 1 190 ? 17.213 4.153 -6.220 1.00 86.81 190 ILE A O 1
ATOM 1467 N N . SER A 1 191 ? 17.373 1.922 -6.236 1.00 88.00 191 SER A N 1
ATOM 1468 C CA . SER A 1 191 ? 18.133 1.861 -4.981 1.00 88.00 191 SER A CA 1
ATOM 1469 C C . SER A 1 191 ? 19.485 2.576 -5.102 1.00 88.00 191 SER A C 1
ATOM 1471 O O . SER A 1 191 ? 19.904 3.205 -4.139 1.00 88.00 191 SER A O 1
ATOM 1473 N N . LEU A 1 192 ? 20.120 2.584 -6.283 1.00 89.19 192 LEU A N 1
ATOM 1474 C CA . LEU A 1 192 ? 21.347 3.359 -6.528 1.00 89.19 192 LEU A CA 1
ATOM 1475 C C . LEU A 1 192 ? 21.117 4.866 -6.353 1.00 89.19 192 LEU A C 1
ATOM 1477 O O . LEU A 1 192 ? 21.910 5.535 -5.696 1.00 89.19 192 LEU A O 1
ATOM 1481 N N . LEU A 1 193 ? 20.006 5.385 -6.887 1.00 88.75 193 LEU A N 1
ATOM 1482 C CA . LEU A 1 193 ? 19.624 6.788 -6.715 1.00 88.75 193 LEU A CA 1
ATOM 1483 C C . LEU A 1 193 ? 19.368 7.119 -5.241 1.00 88.75 193 LEU A C 1
ATOM 1485 O O . LEU A 1 193 ? 19.823 8.147 -4.759 1.00 88.75 193 LEU A O 1
ATOM 1489 N N . LEU A 1 194 ? 18.660 6.255 -4.514 1.00 88.00 194 LEU A N 1
ATOM 1490 C CA . LEU A 1 194 ? 18.362 6.494 -3.099 1.00 88.00 194 LEU A CA 1
ATOM 1491 C C . LEU A 1 194 ? 19.616 6.468 -2.222 1.00 88.00 194 LEU A C 1
ATOM 1493 O O . LEU A 1 194 ? 19.742 7.298 -1.329 1.00 88.00 194 LEU A O 1
ATOM 1497 N N . LEU A 1 195 ? 20.558 5.563 -2.498 1.00 87.25 195 LEU A N 1
ATOM 1498 C CA . LEU A 1 195 ? 21.854 5.542 -1.819 1.00 87.25 195 LEU A CA 1
ATOM 1499 C C . LEU A 1 195 ? 22.653 6.819 -2.111 1.00 87.25 195 LEU A C 1
ATOM 1501 O O . LEU A 1 195 ? 23.205 7.411 -1.188 1.00 87.25 195 LEU A O 1
ATOM 1505 N N . ALA A 1 196 ? 22.650 7.289 -3.364 1.00 88.62 196 ALA A N 1
ATOM 1506 C CA . ALA A 1 196 ? 23.281 8.554 -3.732 1.00 88.62 196 ALA A CA 1
ATOM 1507 C C . ALA A 1 196 ? 22.627 9.747 -3.015 1.00 88.62 196 ALA A C 1
ATOM 1509 O O . ALA A 1 196 ? 23.331 10.580 -2.450 1.00 88.62 196 ALA A O 1
ATOM 1510 N N . LEU A 1 197 ? 21.293 9.800 -2.960 1.00 87.81 197 LEU A N 1
ATOM 1511 C CA . LEU A 1 197 ? 20.556 10.850 -2.250 1.00 87.81 197 LEU A CA 1
ATOM 1512 C C . LEU A 1 197 ? 20.850 10.849 -0.746 1.00 87.81 197 LEU A C 1
ATOM 1514 O O . LEU A 1 197 ? 21.039 11.919 -0.177 1.00 87.81 197 LEU A O 1
ATOM 1518 N N . ASN A 1 198 ? 20.942 9.673 -0.123 1.00 84.88 198 ASN A N 1
ATOM 1519 C CA . ASN A 1 198 ? 21.287 9.542 1.295 1.00 84.88 198 ASN A CA 1
ATOM 1520 C C . ASN A 1 198 ? 22.737 9.949 1.601 1.00 84.88 198 ASN A C 1
ATOM 1522 O O . ASN A 1 198 ? 23.038 10.311 2.732 1.00 84.88 198 ASN A O 1
ATOM 1526 N N . SER A 1 199 ? 23.633 9.895 0.611 1.00 86.31 199 SER A N 1
ATOM 1527 C CA . SER A 1 199 ? 25.033 10.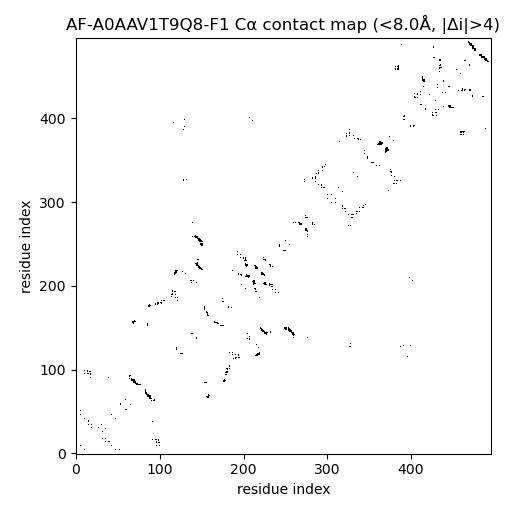313 0.765 1.00 86.31 199 SER A CA 1
ATOM 1528 C C . SER A 1 199 ? 25.256 11.825 0.633 1.00 86.31 199 SER A C 1
ATOM 1530 O O . SER A 1 199 ? 26.365 12.301 0.871 1.00 86.31 199 SER A O 1
ATOM 1532 N N . LEU A 1 200 ? 24.229 12.595 0.246 1.00 87.25 200 LEU A N 1
ATOM 1533 C CA . LEU A 1 200 ? 24.365 14.037 0.050 1.00 87.25 200 LEU A CA 1
ATOM 1534 C C . LEU A 1 200 ? 24.473 14.779 1.395 1.00 87.25 200 LEU A C 1
ATOM 1536 O O . LEU A 1 200 ? 23.566 14.657 2.227 1.00 87.25 200 LEU A O 1
ATOM 1540 N N . PRO A 1 201 ? 25.506 15.622 1.589 1.00 82.88 201 PRO A N 1
ATOM 1541 C CA . PRO A 1 201 ? 25.665 16.399 2.811 1.00 82.88 201 PRO A CA 1
ATOM 1542 C C . PRO A 1 201 ? 24.592 17.486 2.922 1.00 82.88 201 PRO A C 1
ATOM 1544 O O . PRO A 1 201 ? 24.149 18.062 1.920 1.00 82.88 201 PRO A O 1
ATOM 1547 N N . ASP A 1 202 ? 24.194 17.777 4.161 1.00 80.19 202 ASP A N 1
ATOM 1548 C CA . ASP A 1 202 ? 23.240 18.839 4.496 1.00 80.19 202 ASP A CA 1
ATOM 1549 C C . ASP A 1 202 ? 21.937 18.751 3.685 1.00 80.19 202 ASP A C 1
ATOM 1551 O O . ASP A 1 202 ? 21.421 19.747 3.165 1.00 80.19 202 ASP A O 1
ATOM 1555 N N . THR A 1 203 ? 21.433 17.527 3.523 1.00 80.94 203 THR A N 1
ATOM 1556 C CA . THR A 1 203 ? 20.117 17.231 2.951 1.00 80.94 203 THR A CA 1
ATOM 1557 C C . THR A 1 203 ? 19.271 16.441 3.951 1.00 80.94 203 THR A C 1
ATOM 1559 O O . THR A 1 203 ? 19.774 15.984 4.979 1.00 80.94 203 THR A O 1
ATOM 1562 N N . GLY A 1 204 ? 17.972 16.305 3.678 1.00 81.31 204 GLY A N 1
ATOM 1563 C CA . GLY A 1 204 ? 17.039 15.677 4.609 1.00 81.31 204 GLY A CA 1
ATOM 1564 C C . GLY A 1 204 ? 16.410 16.643 5.599 1.00 81.31 204 GLY A C 1
ATOM 1565 O O . GLY A 1 204 ? 16.800 17.804 5.740 1.00 81.31 204 GLY A O 1
ATOM 1566 N N . VAL A 1 205 ? 15.365 16.160 6.257 1.00 73.88 205 VAL A N 1
ATOM 1567 C CA . VAL A 1 205 ? 14.691 16.880 7.336 1.00 73.88 205 VAL A CA 1
ATOM 1568 C C . VAL A 1 205 ? 15.077 16.192 8.628 1.00 73.88 205 VAL A C 1
ATOM 1570 O O . VAL A 1 205 ? 14.886 14.986 8.766 1.00 73.88 205 VAL A O 1
ATOM 1573 N N . LYS A 1 206 ? 15.623 16.952 9.579 1.00 73.31 206 LYS A N 1
ATOM 1574 C CA . LYS A 1 206 ? 15.811 16.449 10.938 1.00 73.31 206 LYS A CA 1
ATOM 1575 C C . LYS A 1 206 ? 14.419 16.260 11.530 1.00 73.31 206 LYS A C 1
ATOM 1577 O O . LYS A 1 206 ? 13.763 17.248 11.837 1.00 73.31 206 LYS A O 1
ATOM 1582 N N . VAL A 1 207 ? 13.956 15.015 11.608 1.00 64.12 207 VAL A N 1
ATOM 1583 C CA . VAL A 1 207 ? 12.665 14.717 12.236 1.00 64.12 207 VAL A CA 1
ATOM 1584 C C . VAL A 1 207 ? 12.895 14.749 13.735 1.00 64.12 207 VAL A C 1
ATOM 1586 O O . VAL A 1 207 ? 12.530 15.719 14.384 1.00 64.12 207 VAL A O 1
ATOM 1589 N N . PHE A 1 208 ? 13.622 13.757 14.260 1.00 56.97 208 PHE A N 1
ATOM 1590 C CA . PHE A 1 208 ? 14.021 13.667 15.663 1.00 56.97 208 PHE A CA 1
ATOM 1591 C C . PHE A 1 208 ? 15.330 12.863 15.784 1.00 56.97 208 PHE A C 1
ATOM 1593 O O . PHE A 1 208 ? 15.558 11.961 14.984 1.00 56.97 208 PHE A O 1
ATOM 1600 N N . SER A 1 209 ? 16.170 13.156 16.789 1.00 56.41 209 SER A N 1
ATOM 1601 C CA . SER A 1 209 ? 17.532 12.589 16.959 1.00 56.41 209 SER A CA 1
ATOM 1602 C C . SER A 1 209 ? 18.498 12.928 15.799 1.00 56.41 209 SER A C 1
ATOM 1604 O O . SER A 1 209 ? 18.333 13.971 15.165 1.00 56.41 209 SER A O 1
ATOM 1606 N N . GLU A 1 210 ? 19.527 12.111 15.552 1.00 61.50 210 GLU A N 1
ATOM 1607 C CA . GLU A 1 210 ? 20.457 12.242 14.413 1.00 61.50 210 GLU A CA 1
ATOM 1608 C C . GLU A 1 210 ? 19.830 11.809 13.067 1.00 61.50 210 GLU A C 1
ATOM 1610 O O . GLU A 1 210 ? 20.409 12.048 12.006 1.00 61.50 210 GLU A O 1
ATOM 1615 N N . ASP A 1 211 ? 18.632 11.207 13.079 1.00 69.81 211 ASP A N 1
ATOM 1616 C CA . ASP A 1 211 ? 17.964 10.716 11.869 1.00 69.81 211 ASP A CA 1
ATOM 1617 C C . ASP A 1 211 ? 17.497 11.863 10.945 1.00 69.81 211 ASP A C 1
ATOM 1619 O O . ASP A 1 211 ? 16.741 12.767 11.326 1.00 69.81 211 ASP A O 1
ATOM 1623 N N . ARG A 1 212 ? 17.933 11.800 9.680 1.00 75.62 212 ARG A N 1
ATOM 1624 C CA . ARG A 1 212 ? 17.676 12.804 8.633 1.00 75.62 212 ARG A CA 1
ATOM 1625 C C . ARG A 1 212 ? 17.175 12.154 7.336 1.00 75.62 212 ARG A C 1
ATOM 1627 O O . ARG A 1 212 ? 17.932 12.049 6.371 1.00 75.62 212 ARG A O 1
ATOM 1634 N N . PRO A 1 213 ? 15.912 11.698 7.270 1.00 77.69 213 PRO A N 1
ATOM 1635 C CA . PRO A 1 213 ? 15.335 11.172 6.038 1.00 77.69 213 PRO A CA 1
ATOM 1636 C C . PRO A 1 213 ? 15.401 12.208 4.907 1.00 77.69 213 PRO A C 1
ATOM 1638 O O . PRO A 1 213 ? 14.853 13.309 5.010 1.00 77.69 213 PRO A O 1
ATOM 1641 N N . GLY A 1 214 ? 16.083 11.835 3.820 1.00 78.50 214 GLY A N 1
ATOM 1642 C CA . GLY A 1 214 ? 16.278 12.666 2.628 1.00 78.50 214 GLY A CA 1
ATOM 1643 C C . GLY A 1 214 ? 15.401 12.288 1.442 1.00 78.50 214 GLY A C 1
ATOM 1644 O O . GLY A 1 214 ? 15.091 13.140 0.611 1.00 78.50 214 GLY A O 1
ATOM 1645 N N . ALA A 1 215 ? 14.960 11.033 1.357 1.00 83.44 215 ALA A N 1
ATOM 1646 C CA . ALA A 1 215 ? 14.129 10.563 0.260 1.00 83.44 215 ALA A CA 1
ATOM 1647 C C . ALA A 1 215 ? 13.247 9.377 0.667 1.00 83.44 215 ALA A C 1
ATOM 1649 O O . ALA A 1 215 ? 13.592 8.617 1.565 1.00 83.44 215 ALA A O 1
ATOM 1650 N N . ALA A 1 216 ? 12.128 9.202 -0.033 1.00 80.56 216 ALA A N 1
ATOM 1651 C CA . ALA A 1 216 ? 11.256 8.030 0.044 1.00 80.56 216 ALA A CA 1
ATOM 1652 C C . ALA A 1 216 ? 10.762 7.682 -1.363 1.00 80.56 216 ALA A C 1
ATOM 1654 O O . ALA A 1 216 ? 10.377 8.576 -2.113 1.00 80.56 216 ALA A O 1
ATOM 1655 N N . ALA A 1 217 ? 10.756 6.405 -1.750 1.00 81.62 217 ALA A N 1
ATOM 1656 C CA . ALA A 1 217 ? 10.319 5.998 -3.088 1.00 81.62 217 ALA A CA 1
ATOM 1657 C C . ALA A 1 217 ? 9.364 4.804 -3.068 1.00 81.62 217 ALA A C 1
ATOM 1659 O O . ALA A 1 217 ? 9.660 3.737 -2.519 1.00 81.62 217 ALA A O 1
ATOM 1660 N N . TYR A 1 218 ? 8.217 4.956 -3.723 1.00 75.81 218 TYR A N 1
ATOM 1661 C CA . TYR A 1 218 ? 7.247 3.888 -3.917 1.00 75.81 218 TYR A CA 1
ATOM 1662 C C . TYR A 1 218 ? 7.090 3.626 -5.408 1.00 75.81 218 TYR A C 1
ATOM 1664 O O . TYR A 1 218 ? 6.506 4.429 -6.123 1.00 75.81 218 TYR A O 1
ATOM 1672 N N . ALA A 1 219 ? 7.633 2.503 -5.888 1.00 78.56 219 ALA A N 1
ATOM 1673 C CA . ALA A 1 219 ? 7.760 2.264 -7.326 1.00 78.56 219 ALA A CA 1
ATOM 1674 C C . ALA A 1 219 ? 8.414 3.485 -8.012 1.00 78.56 219 ALA A C 1
ATOM 1676 O O . ALA A 1 219 ? 9.495 3.892 -7.586 1.00 78.56 219 ALA A O 1
ATOM 1677 N N . ASP A 1 220 ? 7.836 4.020 -9.077 1.00 70.25 220 ASP A N 1
ATOM 1678 C CA . ASP A 1 220 ? 8.339 5.196 -9.789 1.00 70.25 220 ASP A CA 1
ATOM 1679 C C . ASP A 1 220 ? 8.176 6.507 -9.011 1.00 70.25 220 ASP A C 1
ATOM 1681 O O . ASP A 1 220 ? 8.949 7.424 -9.258 1.00 70.25 220 ASP A O 1
ATOM 1685 N N . ASP A 1 221 ? 7.260 6.587 -8.044 1.00 70.75 221 ASP A N 1
ATOM 1686 C CA . ASP A 1 221 ? 7.016 7.817 -7.290 1.00 70.75 221 ASP A CA 1
ATOM 1687 C C . ASP A 1 221 ? 8.133 8.045 -6.250 1.00 70.75 221 ASP A C 1
ATOM 1689 O O . ASP A 1 221 ? 8.164 7.410 -5.189 1.00 70.75 221 ASP A O 1
ATOM 1693 N N . LEU A 1 222 ? 9.058 8.963 -6.551 1.00 77.44 222 LEU A N 1
ATOM 1694 C CA . LEU A 1 222 ? 10.130 9.417 -5.660 1.00 77.44 222 LEU A CA 1
ATOM 1695 C C . LEU A 1 222 ? 9.737 10.729 -4.982 1.00 77.44 222 LEU A C 1
ATOM 1697 O O . LEU A 1 222 ? 9.331 11.683 -5.640 1.00 77.44 222 LEU A O 1
ATOM 1701 N N . LYS A 1 223 ? 9.960 10.811 -3.675 1.00 76.00 223 LYS A N 1
ATOM 1702 C CA . LYS A 1 223 ? 9.895 12.041 -2.893 1.00 76.00 223 LYS A CA 1
ATOM 1703 C C . LYS A 1 223 ? 11.255 12.361 -2.302 1.00 76.00 223 LYS A C 1
ATOM 1705 O O . LYS A 1 223 ? 11.935 11.460 -1.816 1.00 76.00 223 LYS A O 1
ATOM 1710 N N . THR A 1 224 ? 11.622 13.634 -2.321 1.00 78.75 224 THR A N 1
ATOM 1711 C CA . THR A 1 224 ? 12.820 14.152 -1.654 1.00 78.75 224 THR A CA 1
ATOM 1712 C C . THR A 1 224 ? 12.427 15.190 -0.613 1.00 78.75 224 THR A C 1
ATOM 1714 O O . THR A 1 224 ? 11.500 15.977 -0.832 1.00 78.75 224 THR A O 1
ATOM 1717 N N . PHE A 1 225 ? 13.145 15.184 0.503 1.00 79.12 225 PHE A N 1
ATOM 1718 C CA . PHE A 1 225 ? 12.890 16.010 1.672 1.00 79.12 225 PHE A CA 1
ATOM 1719 C C . PHE A 1 225 ? 14.164 16.753 2.059 1.00 79.12 225 PHE A C 1
ATOM 1721 O O . PHE A 1 225 ? 15.253 16.176 2.066 1.00 79.12 225 PHE A O 1
ATOM 1728 N N . SER A 1 226 ? 14.028 18.028 2.409 1.00 79.56 226 SER A N 1
ATOM 1729 C CA . SER A 1 226 ? 15.109 18.827 2.985 1.00 79.56 226 SER A CA 1
ATOM 1730 C C . SER A 1 226 ? 14.530 19.972 3.811 1.00 79.56 226 SER A C 1
ATOM 1732 O O . SER A 1 226 ? 13.474 20.506 3.466 1.00 79.56 226 SER A O 1
ATOM 1734 N N . SER A 1 227 ? 15.222 20.349 4.888 1.00 77.44 227 SER A N 1
ATOM 1735 C CA . SER A 1 227 ? 14.930 21.565 5.663 1.00 77.44 227 SER A CA 1
ATOM 1736 C C . SER A 1 227 ? 15.499 22.837 5.025 1.00 77.44 227 SER A C 1
ATOM 1738 O O . SER A 1 227 ? 15.156 23.944 5.426 1.00 77.44 227 SER A O 1
ATOM 1740 N N . THR A 1 228 ? 16.385 22.696 4.033 1.00 77.19 228 THR A N 1
ATOM 1741 C CA . THR A 1 228 ? 17.012 23.820 3.327 1.00 77.19 228 THR A CA 1
ATOM 1742 C C . THR A 1 228 ? 16.698 23.792 1.836 1.00 77.19 228 THR A C 1
ATOM 1744 O O . THR A 1 228 ? 16.640 22.725 1.209 1.00 77.19 228 THR A O 1
ATOM 1747 N N . VAL A 1 229 ? 16.555 24.983 1.248 1.00 75.81 229 VAL A N 1
ATOM 1748 C CA . VAL A 1 229 ? 16.367 25.162 -0.201 1.00 75.81 229 VAL A CA 1
ATOM 1749 C C . VAL A 1 229 ? 17.565 24.610 -0.976 1.00 75.81 229 VAL A C 1
ATOM 1751 O O . VAL A 1 229 ? 17.388 23.945 -1.997 1.00 75.81 229 VAL A O 1
ATOM 1754 N N . ASP A 1 230 ? 18.783 24.823 -0.478 1.00 78.88 230 ASP A N 1
ATOM 1755 C CA . ASP A 1 230 ? 19.992 24.323 -1.134 1.00 78.88 230 ASP A CA 1
ATOM 1756 C C . ASP A 1 230 ? 20.099 22.800 -1.069 1.00 78.88 230 ASP A C 1
ATOM 1758 O O . ASP A 1 230 ? 20.512 22.178 -2.049 1.00 78.88 230 ASP A O 1
ATOM 1762 N N . GLY A 1 231 ? 19.632 22.173 0.015 1.00 80.44 231 GLY A N 1
ATOM 1763 C CA . GLY A 1 231 ? 19.515 20.721 0.084 1.00 80.44 231 GLY A CA 1
ATOM 1764 C C . GLY A 1 231 ? 18.540 20.161 -0.959 1.00 80.44 231 GLY A C 1
ATOM 1765 O O . GLY A 1 231 ? 18.880 19.197 -1.646 1.00 80.44 231 GLY A O 1
ATOM 1766 N N . ILE A 1 232 ? 17.389 20.815 -1.185 1.00 77.88 232 ILE A N 1
ATOM 1767 C CA . ILE A 1 232 ? 16.465 20.442 -2.277 1.00 77.88 232 ILE A CA 1
ATOM 1768 C C . ILE A 1 232 ? 17.133 20.601 -3.648 1.00 77.88 232 ILE A C 1
ATOM 1770 O O . ILE A 1 232 ? 16.963 19.741 -4.516 1.00 77.88 232 ILE A O 1
ATOM 1774 N N . LYS A 1 233 ? 17.887 21.685 -3.877 1.00 80.62 233 LYS A N 1
ATOM 1775 C CA . LYS A 1 233 ? 18.607 21.900 -5.145 1.00 80.62 233 LYS A CA 1
ATOM 1776 C C . LYS A 1 233 ? 19.655 20.811 -5.386 1.00 80.62 233 LYS A C 1
ATOM 1778 O O . LYS A 1 233 ? 19.702 20.272 -6.489 1.00 80.62 233 LYS A O 1
ATOM 1783 N N . ARG A 1 234 ? 20.433 20.437 -4.362 1.00 84.56 234 ARG A N 1
ATOM 1784 C CA . ARG A 1 234 ? 21.419 19.341 -4.432 1.00 84.56 234 ARG A CA 1
ATOM 1785 C C . ARG A 1 234 ? 20.762 17.999 -4.748 1.00 84.56 234 ARG A C 1
ATOM 1787 O O . ARG A 1 234 ? 21.176 17.323 -5.686 1.00 84.56 234 ARG A O 1
ATOM 1794 N N . GLN A 1 235 ? 19.700 17.643 -4.023 1.00 83.69 235 GLN A N 1
ATOM 1795 C CA . GLN A 1 235 ? 18.926 16.427 -4.295 1.00 83.69 235 GLN A CA 1
ATOM 1796 C C . GLN A 1 235 ? 18.364 16.432 -5.719 1.00 83.69 235 GLN A C 1
ATOM 1798 O O . GLN A 1 235 ? 18.386 15.414 -6.407 1.00 83.69 235 GLN A O 1
ATOM 1803 N N . HIS A 1 236 ? 17.896 17.588 -6.193 1.00 83.50 236 HIS A N 1
ATOM 1804 C CA . HIS A 1 236 ? 17.381 17.712 -7.546 1.00 83.50 236 HIS A CA 1
ATOM 1805 C C . HIS A 1 236 ? 18.456 17.501 -8.615 1.00 83.50 236 HIS A C 1
ATOM 1807 O O . HIS A 1 236 ? 18.195 16.775 -9.574 1.00 83.50 236 HIS A O 1
ATOM 1813 N N . ALA A 1 237 ? 19.642 18.084 -8.440 1.00 84.69 237 ALA A N 1
ATOM 1814 C CA . ALA A 1 237 ? 20.768 17.882 -9.348 1.00 84.69 237 ALA A CA 1
ATOM 1815 C C . ALA A 1 237 ? 21.143 16.393 -9.439 1.00 84.69 237 ALA A C 1
ATOM 1817 O O . ALA A 1 237 ? 21.197 15.844 -10.536 1.00 84.69 237 ALA A O 1
ATOM 1818 N N . ALA A 1 238 ? 21.242 15.700 -8.298 1.00 88.19 238 ALA A N 1
ATOM 1819 C CA . ALA A 1 238 ? 21.520 14.263 -8.268 1.00 88.19 238 ALA A CA 1
ATOM 1820 C C . ALA A 1 238 ? 20.454 13.431 -9.010 1.00 88.19 238 ALA A C 1
ATOM 1822 O O . ALA A 1 238 ? 20.782 12.497 -9.743 1.00 88.19 238 ALA A O 1
ATOM 1823 N N . VAL A 1 239 ? 19.169 13.785 -8.871 1.00 85.31 239 VAL A N 1
ATOM 1824 C CA . VAL A 1 239 ? 18.088 13.144 -9.639 1.00 85.31 239 VAL A CA 1
ATOM 1825 C C . VAL A 1 239 ? 18.236 13.427 -11.137 1.00 85.31 239 VAL A C 1
ATOM 1827 O O . VAL A 1 239 ? 18.073 12.511 -11.938 1.00 85.31 239 VAL A O 1
ATOM 1830 N N . GLN A 1 240 ? 18.551 14.661 -11.540 1.00 83.94 240 GLN A N 1
ATOM 1831 C CA . GLN A 1 240 ? 18.749 15.006 -12.952 1.00 83.94 240 GLN A CA 1
ATOM 1832 C C . GLN A 1 240 ? 19.918 14.236 -13.576 1.00 83.94 240 GLN A C 1
ATOM 1834 O O . GLN A 1 240 ? 19.771 13.711 -14.681 1.00 83.94 240 GLN A O 1
ATOM 1839 N N . ASP A 1 241 ? 21.037 14.118 -12.868 1.00 87.44 241 ASP A N 1
ATOM 1840 C CA . ASP A 1 241 ? 22.203 13.365 -13.332 1.00 87.44 241 ASP A CA 1
ATOM 1841 C C . ASP A 1 241 ? 21.887 11.875 -13.467 1.00 87.44 241 ASP A C 1
ATOM 1843 O O . ASP A 1 241 ? 22.215 11.253 -14.478 1.00 87.44 241 ASP A O 1
ATOM 1847 N N . PHE A 1 242 ? 21.149 11.311 -12.509 1.00 87.56 242 PHE A N 1
ATOM 1848 C CA . PHE A 1 242 ? 20.676 9.933 -12.596 1.00 87.56 242 PHE A CA 1
ATOM 1849 C C . PHE A 1 242 ? 19.732 9.708 -13.787 1.00 87.56 242 PHE A C 1
ATOM 1851 O O . PHE A 1 242 ? 19.846 8.701 -14.490 1.00 87.56 242 PHE A O 1
ATOM 1858 N N . LEU A 1 243 ? 18.809 10.637 -14.053 1.00 82.81 243 LEU A N 1
ATOM 1859 C CA . LEU A 1 243 ? 17.915 10.566 -15.214 1.00 82.81 243 LEU A CA 1
ATOM 1860 C C . LEU A 1 243 ? 18.703 10.625 -16.531 1.00 82.81 243 LEU A C 1
ATOM 1862 O O . LEU A 1 243 ? 18.439 9.834 -17.436 1.00 82.81 243 LEU A O 1
ATOM 1866 N N . ARG A 1 244 ? 19.714 11.500 -16.619 1.00 83.88 244 ARG A N 1
ATOM 1867 C CA . ARG A 1 244 ? 20.622 11.577 -17.777 1.00 83.88 244 ARG A CA 1
ATOM 1868 C C . ARG A 1 244 ? 21.404 10.280 -17.969 1.00 83.88 244 ARG A C 1
ATOM 1870 O O . ARG A 1 244 ? 21.476 9.785 -19.089 1.00 83.88 244 ARG A O 1
ATOM 1877 N N . TRP A 1 245 ? 21.940 9.713 -16.889 1.00 85.00 245 TRP A N 1
ATOM 1878 C CA . TRP A 1 245 ? 22.717 8.472 -16.922 1.00 85.00 245 TRP A CA 1
ATOM 1879 C C . TRP A 1 245 ? 21.878 7.255 -17.335 1.00 85.00 245 TRP A C 1
ATOM 1881 O O . TRP A 1 245 ? 22.319 6.433 -18.134 1.00 85.00 245 TRP A O 1
ATOM 1891 N N . THR A 1 246 ? 20.653 7.145 -16.818 1.00 81.06 246 THR A N 1
ATOM 1892 C CA . THR A 1 246 ? 19.758 6.008 -17.097 1.00 81.06 246 THR A CA 1
ATOM 1893 C C . THR A 1 246 ? 18.953 6.149 -18.388 1.00 81.06 246 THR A C 1
ATOM 1895 O O . THR A 1 246 ? 18.373 5.170 -18.859 1.00 81.06 246 THR A O 1
ATOM 1898 N N . GLY A 1 247 ? 18.860 7.359 -18.946 1.00 77.44 247 GLY A N 1
ATOM 1899 C CA . GLY A 1 247 ? 17.952 7.680 -20.049 1.00 77.44 247 GLY A CA 1
ATOM 1900 C C . GLY A 1 247 ? 16.474 7.746 -19.639 1.00 77.44 247 GLY A C 1
ATOM 1901 O O . GLY A 1 247 ? 15.599 7.829 -20.504 1.00 77.44 247 GLY A O 1
ATOM 1902 N N . MET A 1 248 ? 16.169 7.701 -18.337 1.00 77.25 248 MET A N 1
ATOM 1903 C CA . MET A 1 248 ? 14.812 7.883 -17.823 1.00 77.25 248 MET A CA 1
ATOM 1904 C C . MET A 1 248 ? 14.363 9.341 -17.983 1.00 77.25 248 MET A C 1
ATOM 1906 O O . MET A 1 248 ? 15.157 10.273 -17.879 1.00 77.25 248 MET A O 1
ATOM 1910 N N . LYS A 1 249 ? 13.059 9.554 -18.189 1.00 71.31 249 LYS A N 1
ATOM 1911 C CA . LYS A 1 249 ? 12.459 10.893 -18.262 1.00 71.31 249 LYS A CA 1
ATOM 1912 C C . LYS A 1 249 ? 11.536 11.121 -17.070 1.00 71.31 249 LYS A C 1
ATOM 1914 O O . LYS A 1 249 ? 10.773 10.234 -16.700 1.00 71.31 249 LYS A O 1
ATOM 1919 N N . ALA A 1 250 ? 11.606 12.307 -16.472 1.00 66.75 250 ALA A N 1
ATOM 1920 C CA . ALA A 1 250 ? 10.635 12.729 -15.469 1.00 66.75 250 ALA A CA 1
ATOM 1921 C C . ALA A 1 250 ? 9.356 13.226 -16.151 1.00 66.75 250 ALA A C 1
ATOM 1923 O O . ALA A 1 250 ? 9.425 13.889 -17.184 1.00 66.75 250 ALA A O 1
ATOM 1924 N N . ASN A 1 251 ? 8.197 12.940 -15.554 1.00 65.75 251 ASN A N 1
ATOM 1925 C CA . ASN A 1 251 ? 6.930 13.498 -16.012 1.00 65.75 251 ASN A CA 1
ATOM 1926 C C . ASN A 1 251 ? 6.766 14.932 -15.468 1.00 65.75 251 ASN A C 1
ATOM 1928 O O . ASN A 1 251 ? 6.645 15.083 -14.248 1.00 65.75 251 ASN A O 1
ATOM 1932 N N . PRO A 1 252 ? 6.723 15.965 -16.334 1.00 59.44 252 PRO A N 1
ATOM 1933 C CA . PRO A 1 252 ? 6.623 17.359 -15.902 1.00 59.44 252 PRO A CA 1
ATOM 1934 C C . PRO A 1 252 ? 5.338 17.662 -15.125 1.00 59.44 252 PRO A C 1
ATOM 1936 O O . PRO A 1 252 ? 5.359 18.458 -14.196 1.00 59.44 252 PRO A O 1
ATOM 1939 N N . HIS A 1 253 ? 4.228 16.990 -15.447 1.00 55.38 253 HIS A N 1
ATOM 1940 C CA . HIS A 1 253 ? 2.934 17.217 -14.793 1.00 55.38 253 HIS A CA 1
ATOM 1941 C C . HIS A 1 253 ? 2.838 16.591 -13.397 1.00 55.38 253 HIS A C 1
ATOM 1943 O O . HIS A 1 253 ? 1.984 16.980 -12.607 1.00 55.38 253 HIS A O 1
ATOM 1949 N N . LYS A 1 254 ? 3.705 15.623 -13.079 1.00 57.97 254 LYS A N 1
ATOM 1950 C CA . LYS A 1 254 ? 3.842 15.060 -11.725 1.00 57.97 254 LYS A CA 1
ATOM 1951 C C . LYS A 1 254 ? 4.892 15.790 -10.882 1.00 57.97 254 LYS A C 1
ATOM 1953 O O . LYS A 1 254 ? 5.092 15.445 -9.719 1.00 57.97 254 LYS A O 1
ATOM 1958 N N . TYR A 1 255 ? 5.607 16.738 -11.476 1.00 59.38 255 TYR A N 1
ATOM 1959 C CA . TYR A 1 255 ? 6.723 17.404 -10.839 1.00 59.38 255 TYR A CA 1
ATOM 1960 C C . TYR A 1 255 ? 6.234 18.657 -10.113 1.00 59.38 255 TYR A C 1
ATOM 1962 O O . TYR A 1 255 ? 5.926 19.672 -10.733 1.00 59.38 255 TYR A O 1
ATOM 1970 N N . SER A 1 256 ? 6.162 18.585 -8.787 1.00 56.38 256 SER A N 1
ATOM 1971 C CA . SER A 1 256 ? 5.756 19.702 -7.932 1.00 56.38 256 SER A CA 1
ATOM 1972 C C . SER A 1 256 ? 6.745 19.881 -6.782 1.00 56.38 256 SER A C 1
ATOM 1974 O O . SER A 1 256 ? 7.262 18.912 -6.221 1.00 56.38 256 SER A O 1
ATOM 1976 N N . THR A 1 257 ? 7.045 21.141 -6.459 1.00 55.06 257 THR A N 1
ATOM 1977 C CA . THR A 1 257 ? 7.797 21.522 -5.256 1.00 55.06 257 THR A CA 1
ATOM 1978 C C . THR A 1 257 ? 6.848 22.287 -4.353 1.00 55.06 257 THR A C 1
ATOM 1980 O O . THR A 1 257 ? 6.294 23.295 -4.784 1.00 55.06 257 THR A O 1
ATOM 1983 N N . THR A 1 258 ? 6.682 21.817 -3.121 1.00 53.25 258 THR A N 1
ATOM 1984 C CA . THR A 1 258 ? 5.797 22.445 -2.138 1.00 53.25 258 THR A CA 1
ATOM 1985 C C . THR A 1 258 ? 6.603 22.723 -0.876 1.00 53.25 258 THR A C 1
ATOM 1987 O O . THR A 1 258 ? 7.170 21.807 -0.275 1.00 53.25 258 THR A O 1
ATOM 1990 N N . SER A 1 259 ? 6.699 23.995 -0.490 1.00 47.50 259 SER A N 1
ATOM 1991 C CA . SER A 1 259 ? 7.252 24.399 0.805 1.00 47.50 259 SER A CA 1
ATOM 1992 C C . SER A 1 259 ? 6.186 24.235 1.886 1.00 47.50 259 SER A C 1
ATOM 1994 O O . SER A 1 259 ? 5.055 24.678 1.674 1.00 47.50 259 SER A O 1
ATOM 1996 N N . VAL A 1 260 ? 6.535 23.670 3.047 1.00 48.31 260 VAL A N 1
ATOM 1997 C CA . VAL A 1 260 ? 5.642 23.633 4.216 1.00 48.31 260 VAL A CA 1
ATOM 1998 C C . VAL A 1 260 ? 5.617 25.032 4.843 1.00 48.31 260 VAL A C 1
ATOM 2000 O O . VAL A 1 260 ? 6.354 25.353 5.770 1.00 48.31 260 VAL A O 1
ATOM 2003 N N . SER A 1 261 ? 4.803 25.904 4.252 1.00 35.69 261 SER A N 1
ATOM 2004 C CA . SER A 1 261 ? 4.333 27.159 4.836 1.00 35.69 261 SER A CA 1
ATOM 2005 C C . SER A 1 261 ? 2.940 26.894 5.400 1.00 35.69 261 SER A C 1
ATOM 2007 O O . SER A 1 261 ? 2.150 26.210 4.755 1.00 35.69 261 SER A O 1
ATOM 2009 N N . TRP A 1 262 ? 2.631 27.433 6.580 1.00 35.56 262 TRP A N 1
ATOM 2010 C CA . TRP A 1 262 ? 1.377 27.259 7.333 1.00 35.56 262 TRP A CA 1
ATOM 2011 C C . TRP A 1 262 ? 0.122 27.859 6.646 1.00 35.56 262 TRP A C 1
ATOM 2013 O O . TRP A 1 262 ? -0.784 28.352 7.312 1.00 35.56 262 TRP A O 1
ATOM 2023 N N . THR A 1 263 ? 0.052 27.865 5.313 1.00 31.05 263 THR A N 1
ATOM 2024 C CA . THR A 1 263 ? -0.992 28.527 4.521 1.00 31.05 263 THR A CA 1
ATOM 2025 C C . THR A 1 263 ? -1.626 27.596 3.474 1.00 31.05 263 THR A C 1
ATOM 2027 O O . THR A 1 263 ? -1.228 27.540 2.317 1.00 31.05 263 THR A O 1
ATOM 2030 N N . ALA A 1 264 ? -2.650 26.875 3.935 1.00 35.84 264 ALA A N 1
ATOM 2031 C CA . ALA A 1 264 ? -3.953 26.500 3.352 1.00 35.84 264 ALA A CA 1
ATOM 2032 C C . ALA A 1 264 ? -4.215 26.196 1.847 1.00 35.84 264 ALA A C 1
ATOM 2034 O O . ALA A 1 264 ? -5.301 25.689 1.581 1.00 35.84 264 ALA A O 1
ATOM 2035 N N . SER A 1 265 ? -3.368 26.470 0.845 1.00 33.97 265 SER A N 1
ATOM 2036 C CA . SER A 1 265 ? -3.888 26.554 -0.547 1.00 33.97 265 SER A CA 1
ATOM 2037 C C . SER A 1 265 ? -3.558 25.430 -1.538 1.00 33.97 265 SER A C 1
ATOM 2039 O O . SER A 1 265 ? -4.226 25.367 -2.567 1.00 33.97 265 SER A O 1
ATOM 2041 N N . ASN A 1 266 ? -2.629 24.505 -1.271 1.00 39.78 266 ASN A N 1
ATOM 2042 C CA . ASN A 1 266 ? -2.287 23.445 -2.237 1.00 39.78 266 ASN A CA 1
ATOM 2043 C C . ASN A 1 266 ? -2.349 22.049 -1.602 1.00 39.78 266 ASN A C 1
ATOM 2045 O O . ASN A 1 266 ? -1.562 21.747 -0.714 1.00 39.78 266 ASN A O 1
ATOM 2049 N N . SER A 1 267 ? -3.267 21.198 -2.078 1.00 44.25 267 SER A N 1
ATOM 2050 C CA . SER A 1 267 ? -3.362 19.778 -1.699 1.00 44.25 267 SER A CA 1
ATOM 2051 C C . SER A 1 267 ? -2.725 18.900 -2.779 1.00 44.25 267 SER A C 1
ATOM 2053 O O . SER A 1 267 ? -3.008 19.046 -3.969 1.00 44.25 267 SER A O 1
ATOM 2055 N N . TYR A 1 268 ? -1.842 17.990 -2.384 1.00 48.69 268 TYR A N 1
ATOM 2056 C CA . TYR A 1 268 ? -1.157 17.031 -3.244 1.00 48.69 268 TYR A CA 1
ATOM 2057 C C . TYR A 1 268 ? -1.527 15.589 -2.846 1.00 48.69 268 TYR A C 1
ATOM 2059 O O . TYR A 1 268 ? -1.402 15.141 -1.715 1.00 48.69 268 TYR A O 1
ATOM 2067 N N . GLN A 1 269 ? -2.016 14.787 -3.790 1.00 55.03 269 GLN A N 1
ATOM 2068 C CA . GLN A 1 269 ? -2.410 13.406 -3.488 1.00 55.03 269 GLN A CA 1
ATOM 2069 C C . GLN A 1 269 ? -1.233 12.443 -3.632 1.00 55.03 269 GLN A C 1
ATOM 2071 O O . GLN A 1 269 ? -0.708 12.240 -4.726 1.00 55.03 269 GLN A O 1
ATOM 2076 N N . TYR A 1 270 ? -0.849 11.793 -2.532 1.00 54.97 270 TYR A N 1
ATOM 2077 C CA . TYR A 1 270 ? 0.176 10.757 -2.503 1.00 54.97 270 TYR A CA 1
ATOM 2078 C C . TYR A 1 270 ? -0.407 9.381 -2.199 1.00 54.97 270 TYR A C 1
ATOM 2080 O O . TYR A 1 270 ? -1.123 9.198 -1.221 1.00 54.97 270 TYR A O 1
ATOM 2088 N N . LEU A 1 271 ? -0.096 8.398 -3.053 1.00 56.03 271 LEU A N 1
ATOM 2089 C CA . LEU A 1 271 ? -0.615 7.027 -2.945 1.00 56.03 271 LEU A CA 1
ATOM 2090 C C . LEU A 1 271 ? -2.146 6.974 -2.760 1.00 56.03 271 LEU A C 1
ATOM 2092 O O . LEU A 1 271 ? -2.663 6.112 -2.052 1.00 56.03 271 LEU A O 1
ATOM 2096 N N . GLY A 1 272 ? -2.868 7.907 -3.392 1.00 50.69 272 GLY A N 1
ATOM 2097 C CA . GLY A 1 272 ? -4.330 8.009 -3.319 1.00 50.69 272 GLY A CA 1
ATOM 2098 C C . GLY A 1 272 ? -4.881 8.679 -2.056 1.00 50.69 272 GLY A C 1
ATOM 2099 O O . GLY A 1 272 ? -6.092 8.658 -1.860 1.00 50.69 272 GLY A O 1
ATOM 2100 N N . ILE A 1 273 ? -4.026 9.267 -1.216 1.00 56.44 273 ILE A N 1
ATOM 2101 C CA . ILE A 1 273 ? -4.399 10.037 -0.025 1.00 56.44 273 ILE A CA 1
ATOM 2102 C C . ILE A 1 273 ? -3.919 11.472 -0.218 1.00 56.44 273 ILE A C 1
ATOM 2104 O O . ILE A 1 273 ? -2.746 11.684 -0.516 1.00 56.44 273 ILE A O 1
ATOM 2108 N N . GLY A 1 274 ? -4.803 12.459 -0.083 1.00 50.53 274 GLY A N 1
ATOM 2109 C CA . GLY A 1 274 ? -4.384 13.857 -0.113 1.00 50.53 274 GLY A CA 1
ATOM 2110 C C . GLY A 1 274 ? -3.542 14.215 1.101 1.00 50.53 274 GLY A C 1
ATOM 2111 O O . GLY A 1 274 ? -3.892 13.908 2.244 1.00 50.53 274 GLY A O 1
ATOM 2112 N N . ASP A 1 275 ? -2.410 14.866 0.854 1.00 47.22 275 ASP A N 1
ATOM 2113 C CA . ASP A 1 275 ? -1.673 15.607 1.862 1.00 47.22 275 ASP A CA 1
ATOM 2114 C C . ASP A 1 275 ? -2.389 16.942 2.099 1.00 47.22 275 ASP A C 1
ATOM 2116 O O . ASP A 1 275 ? -1.973 18.033 1.735 1.00 47.22 275 ASP A O 1
ATOM 2120 N N . GLY A 1 276 ? -3.552 16.870 2.742 1.00 38.94 276 GLY A N 1
ATOM 2121 C CA . GLY A 1 276 ? -4.114 18.066 3.345 1.00 38.94 276 GLY A CA 1
ATOM 2122 C C . GLY A 1 276 ? -3.106 18.608 4.359 1.00 38.94 276 GLY A C 1
ATOM 2123 O O . GLY A 1 276 ? -3.071 18.122 5.490 1.00 38.94 276 GLY A O 1
ATOM 2124 N N . PHE A 1 277 ? -2.321 19.616 3.961 1.00 44.66 277 PHE A N 1
ATOM 2125 C CA . PHE A 1 277 ? -1.439 20.471 4.775 1.00 44.66 277 PHE A CA 1
ATOM 2126 C C . PHE A 1 277 ? -2.206 21.277 5.846 1.00 44.66 277 PHE A C 1
ATOM 2128 O O . PHE A 1 277 ? -1.692 22.220 6.435 1.00 44.66 277 PHE A O 1
ATOM 2135 N N . ASP A 1 278 ? -3.449 20.885 6.113 1.00 37.12 278 ASP A N 1
ATOM 2136 C CA . ASP A 1 278 ? -4.330 21.426 7.119 1.00 37.12 278 ASP A CA 1
ATOM 2137 C C . ASP A 1 278 ? -5.141 20.262 7.706 1.00 37.12 278 ASP A C 1
ATOM 2139 O O . ASP A 1 278 ? -5.758 19.462 6.986 1.00 37.12 278 ASP A O 1
ATOM 2143 N N . HIS A 1 279 ? -5.178 20.171 9.035 1.00 42.00 279 HIS A N 1
ATOM 2144 C CA . HIS A 1 279 ? -6.066 19.255 9.744 1.00 42.00 279 HIS A CA 1
ATOM 2145 C C . HIS A 1 279 ? -7.536 19.478 9.363 1.00 42.00 279 HIS A C 1
ATOM 2147 O O . HIS A 1 279 ? -8.332 18.560 9.538 1.00 42.00 279 HIS A O 1
ATOM 2153 N N . VAL A 1 280 ? -7.902 20.649 8.825 1.00 34.97 280 VAL A N 1
ATOM 2154 C CA . VAL A 1 280 ? -9.220 20.952 8.253 1.00 34.97 280 VAL A CA 1
ATOM 2155 C C . VAL A 1 280 ? -9.411 20.335 6.860 1.00 34.97 280 VAL A C 1
ATOM 2157 O O . VAL A 1 280 ? -10.485 19.808 6.584 1.00 34.97 280 VAL A O 1
ATOM 2160 N N . HIS A 1 281 ? -8.380 20.256 6.015 1.00 39.94 281 HIS A N 1
ATOM 2161 C CA . HIS A 1 281 ? -8.470 19.569 4.717 1.00 39.94 281 HIS A CA 1
ATOM 2162 C C . HIS A 1 281 ? -8.438 18.039 4.844 1.00 39.94 281 HIS A C 1
ATOM 2164 O O . HIS A 1 281 ? -9.196 17.367 4.136 1.00 39.94 281 HIS A O 1
ATOM 2170 N N . ARG A 1 282 ? -7.726 17.486 5.847 1.00 45.94 282 ARG A N 1
ATOM 2171 C CA . ARG A 1 282 ? -7.922 16.079 6.267 1.00 45.94 282 ARG A CA 1
ATOM 2172 C C . ARG A 1 282 ? -9.395 15.787 6.597 1.00 45.94 282 ARG A C 1
ATOM 2174 O O . ARG A 1 282 ? -9.841 14.673 6.362 1.00 45.94 282 ARG A O 1
ATOM 2181 N N . ARG A 1 283 ? -10.176 16.763 7.096 1.00 44.22 283 ARG A N 1
ATOM 2182 C CA . ARG A 1 283 ? -11.611 16.587 7.429 1.00 44.22 283 ARG A CA 1
ATOM 2183 C C . ARG A 1 283 ? -12.529 16.547 6.202 1.00 44.22 283 ARG A C 1
ATOM 2185 O O . ARG A 1 283 ? -13.604 15.961 6.299 1.00 44.22 283 ARG A O 1
ATOM 2192 N N . VAL A 1 284 ? -12.138 17.151 5.075 1.00 42.12 284 VAL A N 1
ATOM 2193 C CA . VAL A 1 284 ? -12.993 17.281 3.877 1.00 42.12 284 VAL A CA 1
ATOM 2194 C C . VAL A 1 284 ? -12.797 16.117 2.897 1.00 42.12 284 VAL A C 1
ATOM 2196 O O . VAL A 1 284 ? -13.779 15.597 2.370 1.00 42.12 284 VAL A O 1
ATOM 2199 N N . GLU A 1 285 ? -11.570 15.627 2.693 1.00 46.78 285 GLU A N 1
ATOM 2200 C CA . GLU A 1 285 ? -11.310 14.536 1.731 1.00 46.78 285 GLU A CA 1
ATOM 2201 C C . GLU A 1 285 ? -11.814 13.163 2.202 1.00 46.78 285 GLU A C 1
ATOM 2203 O O . GLU A 1 285 ? -12.272 12.355 1.386 1.00 46.78 285 GLU A O 1
ATOM 2208 N N . ILE A 1 286 ? -11.832 12.933 3.520 1.00 49.56 286 ILE A N 1
ATOM 2209 C CA . ILE A 1 286 ? -12.380 11.729 4.168 1.00 49.56 286 ILE A CA 1
ATOM 2210 C C . ILE A 1 286 ? -13.841 11.488 3.795 1.00 49.56 286 ILE A C 1
ATOM 2212 O O . ILE A 1 286 ? -14.286 10.344 3.767 1.00 49.56 286 ILE A O 1
ATOM 2216 N N . ALA A 1 287 ? -14.586 12.538 3.446 1.00 50.81 287 ALA A N 1
ATOM 2217 C CA . ALA A 1 287 ? -15.985 12.413 3.076 1.00 50.81 287 ALA A CA 1
ATOM 2218 C C . ALA A 1 287 ? -16.193 11.741 1.707 1.00 50.81 287 ALA A C 1
ATOM 2220 O O . ALA A 1 287 ? -17.278 11.217 1.463 1.00 50.81 287 ALA A O 1
ATOM 2221 N N . THR A 1 288 ? -15.204 11.715 0.807 1.00 60.19 288 THR A N 1
ATOM 2222 C CA . THR A 1 288 ? -15.425 11.265 -0.581 1.00 60.19 288 THR A CA 1
ATOM 2223 C C . THR A 1 288 ? -15.515 9.745 -0.714 1.00 60.19 288 THR A C 1
ATOM 2225 O O . THR A 1 288 ? -16.470 9.244 -1.310 1.00 60.19 288 THR A O 1
ATOM 2228 N N . ALA A 1 289 ? -14.591 8.987 -0.113 1.00 65.25 289 ALA A N 1
ATOM 2229 C CA . ALA A 1 289 ? -14.560 7.529 -0.253 1.00 65.25 289 ALA A CA 1
ATOM 2230 C C . ALA A 1 289 ? -15.772 6.827 0.400 1.00 65.25 289 ALA A C 1
ATOM 2232 O O . ALA A 1 289 ? -16.450 6.072 -0.302 1.00 65.25 289 ALA A O 1
ATOM 2233 N N . PRO A 1 290 ? -16.147 7.098 1.669 1.00 66.31 290 PRO A N 1
ATOM 2234 C CA . PRO A 1 290 ? -17.352 6.531 2.275 1.00 66.31 290 PRO A CA 1
ATOM 2235 C C . PRO A 1 290 ? -18.632 6.960 1.548 1.00 66.31 290 PRO A C 1
ATOM 2237 O O . PRO A 1 290 ? -19.565 6.166 1.430 1.00 66.31 290 PRO A O 1
ATOM 2240 N N . THR A 1 291 ? -18.681 8.183 1.005 1.00 73.00 291 THR A N 1
ATOM 2241 C CA . THR A 1 291 ? -19.831 8.659 0.218 1.00 73.00 291 THR A CA 1
ATOM 2242 C C . THR A 1 291 ? -19.943 7.931 -1.119 1.00 73.00 291 THR A C 1
ATOM 2244 O O . THR A 1 291 ? -21.040 7.504 -1.484 1.00 73.00 291 THR A O 1
ATOM 2247 N N . GLN A 1 292 ? -18.830 7.710 -1.822 1.00 78.12 292 GLN A N 1
ATOM 2248 C CA . GLN A 1 292 ? -18.823 6.927 -3.056 1.00 78.12 292 GLN A CA 1
ATOM 2249 C C . GLN A 1 292 ? -19.200 5.469 -2.789 1.00 78.12 292 GLN A C 1
ATOM 2251 O O . GLN A 1 292 ? -20.037 4.912 -3.491 1.00 78.12 292 GLN A O 1
ATOM 2256 N N . VAL A 1 293 ? -18.657 4.857 -1.732 1.00 79.94 293 VAL A N 1
ATOM 2257 C CA . VAL A 1 293 ? -19.006 3.478 -1.360 1.00 79.94 293 VAL A CA 1
ATOM 2258 C C . VAL A 1 293 ? -20.482 3.377 -0.976 1.00 79.94 293 VAL A C 1
ATOM 2260 O O . VAL A 1 293 ? -21.142 2.402 -1.327 1.00 79.94 293 VAL A O 1
ATOM 2263 N N . LYS A 1 294 ? -21.045 4.402 -0.326 1.00 82.44 294 LYS A N 1
ATOM 2264 C CA . LYS A 1 294 ? -22.483 4.487 -0.047 1.00 82.44 294 LYS A CA 1
ATOM 2265 C C . LYS A 1 294 ? -23.312 4.561 -1.332 1.00 82.44 294 LYS A C 1
ATOM 2267 O O . LYS A 1 294 ? -24.333 3.879 -1.430 1.00 82.44 294 LYS A O 1
ATOM 2272 N N . HIS A 1 295 ? -22.884 5.357 -2.315 1.00 85.94 295 HIS A N 1
ATOM 2273 C CA . HIS A 1 295 ? -23.524 5.414 -3.631 1.00 85.94 295 HIS A CA 1
ATOM 2274 C C . HIS A 1 295 ? -23.478 4.040 -4.313 1.00 85.94 295 HIS A C 1
ATOM 2276 O O . HIS A 1 295 ? -24.519 3.516 -4.712 1.00 85.94 295 HIS A O 1
ATOM 2282 N N . ASP A 1 296 ? -22.298 3.430 -4.386 1.00 87.31 296 ASP A N 1
ATOM 2283 C CA . ASP A 1 296 ? -22.080 2.148 -5.055 1.00 87.31 296 ASP A CA 1
ATOM 2284 C C . ASP A 1 296 ? -22.871 1.021 -4.370 1.00 87.31 296 ASP A C 1
ATOM 2286 O O . ASP A 1 296 ? -23.473 0.188 -5.046 1.00 87.31 296 ASP A O 1
ATOM 2290 N N . ALA A 1 297 ? -22.964 1.028 -3.034 1.00 86.50 297 ALA A N 1
ATOM 2291 C CA . ALA A 1 297 ? -23.798 0.093 -2.277 1.00 86.50 297 ALA A CA 1
ATOM 2292 C C . ALA A 1 297 ? -25.281 0.236 -2.647 1.00 86.50 297 ALA A C 1
ATOM 2294 O O . ALA A 1 297 ? -25.965 -0.762 -2.875 1.00 86.50 297 ALA A O 1
ATOM 2295 N N . LYS A 1 298 ? -25.775 1.474 -2.767 1.00 88.75 298 LYS A N 1
ATOM 2296 C CA . LYS A 1 298 ? -27.156 1.755 -3.182 1.00 88.75 298 LYS A CA 1
ATOM 2297 C C . LYS A 1 298 ? -27.422 1.306 -4.620 1.00 88.75 298 LYS A C 1
ATOM 2299 O O . LYS A 1 298 ? -28.483 0.742 -4.884 1.00 88.75 298 LYS A O 1
ATOM 2304 N N . ALA A 1 299 ? -26.485 1.541 -5.537 1.00 90.06 299 ALA A N 1
ATOM 2305 C CA . ALA A 1 299 ? -26.585 1.076 -6.919 1.00 90.06 299 ALA A CA 1
ATOM 2306 C C . ALA A 1 299 ? -26.621 -0.460 -6.983 1.00 90.06 299 ALA A C 1
ATOM 2308 O O . ALA A 1 299 ? -27.483 -1.037 -7.643 1.00 90.06 299 ALA A O 1
ATOM 2309 N N . LEU A 1 300 ? -25.759 -1.126 -6.212 1.00 91.44 300 LEU A N 1
ATOM 2310 C CA . LEU A 1 300 ? -25.693 -2.581 -6.129 1.00 91.44 300 LEU A CA 1
ATOM 2311 C C . LEU A 1 300 ? -26.993 -3.191 -5.587 1.00 91.44 300 LEU A C 1
ATOM 2313 O O . LEU A 1 300 ? -27.505 -4.152 -6.154 1.00 91.44 300 LEU A O 1
ATOM 2317 N N . MET A 1 301 ? -27.574 -2.611 -4.536 1.00 89.31 301 MET A N 1
ATOM 2318 C CA . MET A 1 301 ? -28.853 -3.071 -3.978 1.00 89.31 301 MET A CA 1
ATOM 2319 C C . MET A 1 301 ? -30.030 -2.910 -4.955 1.00 89.31 301 MET A C 1
ATOM 2321 O O . MET A 1 301 ? -31.039 -3.589 -4.804 1.00 89.31 301 MET A O 1
ATOM 2325 N N . ARG A 1 302 ? -29.907 -2.031 -5.958 1.00 91.06 302 ARG A N 1
ATOM 2326 C CA . ARG A 1 302 ? -30.920 -1.780 -6.999 1.00 91.06 302 ARG A CA 1
ATOM 2327 C C . ARG A 1 302 ? -30.654 -2.520 -8.312 1.00 91.06 302 ARG A C 1
ATOM 2329 O O . ARG A 1 302 ? -31.441 -2.399 -9.240 1.00 91.06 302 ARG A O 1
ATOM 2336 N N . SER A 1 303 ? -29.564 -3.276 -8.396 1.00 91.94 303 SER A N 1
ATOM 2337 C CA . SER A 1 303 ? -29.089 -3.893 -9.642 1.00 91.94 303 SER A CA 1
ATOM 2338 C C . SER A 1 303 ? -29.915 -5.091 -10.133 1.00 91.94 303 SER A C 1
ATOM 2340 O O . SER A 1 303 ? -29.641 -5.607 -11.210 1.00 91.94 303 SER A O 1
ATOM 2342 N N . GLY A 1 304 ? -30.881 -5.576 -9.344 1.00 89.56 304 GLY A N 1
ATOM 2343 C CA . GLY A 1 304 ? -31.632 -6.802 -9.644 1.00 89.56 304 GLY A CA 1
ATOM 2344 C C . GLY A 1 304 ? -30.851 -8.100 -9.399 1.00 89.56 304 GLY A C 1
ATOM 2345 O O . GLY A 1 304 ? -31.380 -9.183 -9.633 1.00 89.56 304 GLY A O 1
ATOM 2346 N N . LEU A 1 305 ? -29.609 -8.016 -8.904 1.00 93.50 305 LEU A N 1
ATOM 2347 C CA . LEU A 1 305 ? -28.829 -9.181 -8.489 1.00 93.50 305 LEU A CA 1
ATOM 2348 C C . LEU A 1 305 ? -29.478 -9.895 -7.304 1.00 93.50 305 LEU A C 1
ATOM 2350 O O . LEU A 1 305 ? -30.122 -9.284 -6.447 1.00 93.50 305 LEU A O 1
ATOM 2354 N N . ALA A 1 306 ? -29.233 -11.200 -7.212 1.00 92.50 306 ALA A N 1
ATOM 2355 C CA . ALA A 1 306 ? -29.740 -11.979 -6.101 1.00 92.50 306 ALA A CA 1
ATOM 2356 C C . ALA A 1 306 ? -29.120 -11.507 -4.767 1.00 92.50 306 ALA A C 1
ATOM 2358 O O . ALA A 1 306 ? -27.926 -11.182 -4.731 1.00 92.50 306 ALA A O 1
ATOM 2359 N N . PRO A 1 307 ? -29.864 -11.507 -3.642 1.00 92.19 307 PRO A N 1
ATOM 2360 C CA . PRO A 1 307 ? -29.394 -10.897 -2.397 1.00 92.19 307 PRO A CA 1
ATOM 2361 C C . PRO A 1 307 ? -28.039 -11.415 -1.893 1.00 92.19 307 PRO A C 1
ATOM 2363 O O . PRO A 1 307 ? -27.202 -10.634 -1.443 1.00 92.19 307 PRO A O 1
ATOM 2366 N N . TRP A 1 308 ? -27.763 -12.715 -2.034 1.00 90.31 308 TRP A N 1
ATOM 2367 C CA . TRP A 1 308 ? -26.470 -13.290 -1.644 1.00 90.31 308 TRP A CA 1
ATOM 2368 C C . TRP A 1 308 ? -25.313 -12.816 -2.539 1.00 90.31 308 TRP A C 1
ATOM 2370 O O . TRP A 1 308 ? -24.181 -12.698 -2.068 1.00 90.31 308 TRP A O 1
ATOM 2380 N N . GLN A 1 309 ? -25.571 -12.523 -3.821 1.00 93.88 309 GLN A N 1
ATOM 2381 C CA . GLN A 1 309 ? -24.572 -11.949 -4.728 1.00 93.88 309 GLN A CA 1
ATOM 2382 C C . GLN A 1 309 ? -24.239 -10.525 -4.295 1.00 93.88 309 GLN A C 1
ATOM 2384 O O . GLN A 1 309 ? -23.063 -10.179 -4.226 1.00 93.88 309 GLN A O 1
ATOM 2389 N N . VAL A 1 310 ? -25.255 -9.736 -3.937 1.00 93.19 310 VAL A N 1
ATOM 2390 C CA . VAL A 1 310 ? -25.082 -8.379 -3.409 1.00 93.19 310 VAL A CA 1
ATOM 2391 C C . VAL A 1 310 ? -24.248 -8.411 -2.127 1.00 93.19 310 VAL A C 1
ATOM 2393 O O . VAL A 1 310 ? -23.206 -7.765 -2.075 1.00 93.19 310 VAL A O 1
ATOM 2396 N N . VAL A 1 311 ? -24.628 -9.224 -1.133 1.00 91.31 311 VAL A N 1
ATOM 2397 C CA . VAL A 1 311 ? -23.867 -9.385 0.125 1.00 91.31 311 VAL A CA 1
ATOM 2398 C C . VAL A 1 311 ? -22.411 -9.753 -0.157 1.00 91.31 311 VAL A C 1
ATOM 2400 O O . VAL A 1 311 ? -21.491 -9.118 0.362 1.00 91.31 311 VAL A O 1
ATOM 2403 N N . LYS A 1 312 ? -22.186 -10.732 -1.039 1.00 91.56 312 LYS A N 1
ATOM 2404 C CA . LYS A 1 312 ? -20.840 -11.153 -1.430 1.00 91.56 312 LYS A CA 1
ATOM 2405 C C . LYS A 1 312 ? -20.048 -10.029 -2.095 1.00 91.56 312 LYS A C 1
ATOM 2407 O O . LYS A 1 312 ? -18.862 -9.889 -1.812 1.00 91.56 312 LYS A O 1
ATOM 2412 N N . ILE A 1 313 ? -20.669 -9.243 -2.974 1.00 91.25 313 ILE A N 1
ATOM 2413 C CA . ILE A 1 313 ? -19.995 -8.141 -3.667 1.00 91.25 313 ILE A CA 1
ATOM 2414 C C . ILE A 1 313 ? -19.636 -7.023 -2.686 1.00 91.25 313 ILE A C 1
ATOM 2416 O O . ILE A 1 313 ? -18.523 -6.503 -2.749 1.00 91.25 313 ILE A O 1
ATOM 2420 N N . ILE A 1 314 ? -20.523 -6.699 -1.741 1.00 89.31 314 ILE A N 1
ATOM 2421 C CA . ILE A 1 314 ? -20.244 -5.692 -0.710 1.00 89.31 314 ILE A CA 1
ATOM 2422 C C . ILE A 1 314 ? -19.012 -6.097 0.100 1.00 89.31 314 ILE A C 1
ATOM 2424 O O . ILE A 1 314 ? -18.062 -5.320 0.199 1.00 89.31 314 ILE A O 1
ATOM 2428 N N . LYS A 1 315 ? -18.986 -7.333 0.607 1.00 88.44 315 LYS A N 1
ATOM 2429 C CA . LYS A 1 315 ? -17.853 -7.845 1.387 1.00 88.44 315 LYS A CA 1
ATOM 2430 C C . LYS A 1 315 ? -16.556 -7.930 0.582 1.00 88.44 315 LYS A C 1
ATOM 2432 O O . LYS A 1 315 ? -15.503 -7.562 1.080 1.00 88.44 315 LYS A O 1
ATOM 2437 N N . ALA A 1 316 ? -16.619 -8.422 -0.654 1.00 88.06 316 ALA A N 1
ATOM 2438 C CA . ALA A 1 316 ? -15.421 -8.716 -1.439 1.00 88.06 316 ALA A CA 1
ATOM 2439 C C . ALA A 1 316 ? -14.855 -7.510 -2.207 1.00 88.06 316 ALA A C 1
ATOM 2441 O O . ALA A 1 316 ? -13.698 -7.560 -2.617 1.00 88.06 316 ALA A O 1
ATOM 2442 N N . TYR A 1 317 ? -15.653 -6.463 -2.450 1.00 86.38 317 TYR A N 1
ATOM 2443 C CA . TYR A 1 317 ? -15.245 -5.336 -3.299 1.00 86.38 317 TYR A CA 1
ATOM 2444 C C . TYR A 1 317 ? -15.519 -3.955 -2.708 1.00 86.38 317 TYR A C 1
ATOM 2446 O O . TYR A 1 317 ? -14.762 -3.039 -3.011 1.00 86.38 317 TYR A O 1
ATOM 2454 N N . LEU A 1 318 ? -16.571 -3.760 -1.905 1.00 84.81 318 LEU A N 1
ATOM 2455 C CA . LEU A 1 318 ? -16.859 -2.435 -1.336 1.00 84.81 318 LEU A CA 1
ATOM 2456 C C . LEU A 1 318 ? -16.078 -2.199 -0.041 1.00 84.81 318 LEU A C 1
ATOM 2458 O O . LEU A 1 318 ? -15.449 -1.156 0.095 1.00 84.81 318 LEU A O 1
ATOM 2462 N N . TYR A 1 319 ? -16.066 -3.171 0.873 1.00 82.50 319 TYR A N 1
ATOM 2463 C CA . TYR A 1 319 ? -15.313 -3.084 2.131 1.00 82.50 319 TYR A CA 1
ATOM 2464 C C . TYR A 1 319 ? -13.803 -2.859 1.920 1.00 82.50 319 TYR A C 1
ATOM 2466 O O . TYR A 1 319 ? -13.264 -1.902 2.477 1.00 82.50 319 TYR A O 1
ATOM 2474 N N . PRO A 1 320 ? -13.119 -3.615 1.036 1.00 85.50 320 PRO A N 1
ATOM 2475 C CA . PRO A 1 320 ? -11.696 -3.386 0.776 1.00 85.50 320 PRO A CA 1
ATOM 2476 C C . PRO A 1 320 ? -11.373 -1.991 0.213 1.00 85.50 320 PRO A C 1
ATOM 2478 O O . PRO A 1 320 ? -10.241 -1.529 0.319 1.00 85.50 320 PRO A O 1
ATOM 2481 N N . ARG A 1 321 ? -12.349 -1.288 -0.386 1.00 83.12 321 ARG A N 1
ATOM 2482 C CA . ARG A 1 321 ? -12.142 0.074 -0.914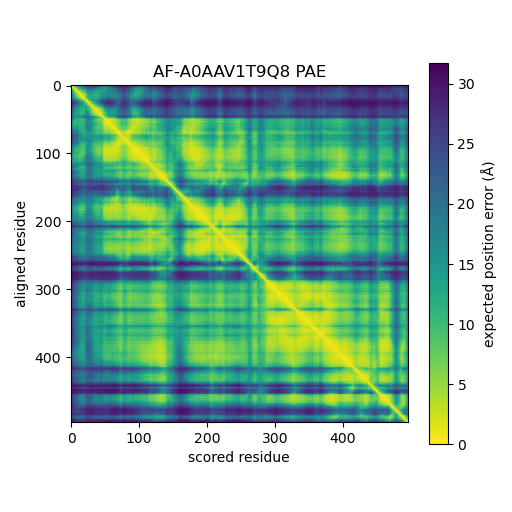 1.00 83.12 321 ARG A CA 1
ATOM 2483 C C . ARG A 1 321 ? -12.080 1.139 0.176 1.00 83.12 321 ARG A C 1
ATOM 2485 O O . ARG A 1 321 ? -11.490 2.186 -0.071 1.00 83.12 321 ARG A O 1
ATOM 2492 N N . VAL A 1 322 ? -12.685 0.899 1.341 1.00 78.19 322 VAL A N 1
ATOM 2493 C CA . VAL A 1 322 ? -12.607 1.822 2.487 1.00 78.19 322 VAL A CA 1
ATOM 2494 C C . VAL A 1 322 ? -11.478 1.462 3.445 1.00 78.19 322 VAL A C 1
ATOM 2496 O O . VAL A 1 322 ? -10.998 2.341 4.144 1.00 78.19 322 VAL A O 1
ATOM 2499 N N . GLU A 1 323 ? -10.998 0.219 3.432 1.00 81.81 323 GLU A N 1
ATOM 2500 C CA . GLU A 1 323 ? -9.924 -0.258 4.311 1.00 81.81 323 GLU A CA 1
ATOM 2501 C C . GLU A 1 323 ? -8.653 0.597 4.232 1.00 81.81 323 GLU A C 1
ATOM 2503 O O . GLU A 1 323 ? -8.183 1.099 5.249 1.00 81.81 323 GLU A O 1
ATOM 2508 N N . TYR A 1 324 ? -8.133 0.827 3.023 1.00 78.19 324 TYR A N 1
ATOM 2509 C CA . TYR A 1 324 ? -6.911 1.611 2.833 1.00 78.19 324 TYR A CA 1
ATOM 2510 C C . TYR A 1 324 ? -7.061 3.082 3.278 1.00 78.19 324 TYR A C 1
ATOM 2512 O O . TYR A 1 324 ? -6.227 3.549 4.054 1.00 78.19 324 TYR A O 1
ATOM 2520 N N . PRO A 1 325 ? -8.125 3.819 2.890 1.00 74.69 325 PRO A N 1
ATOM 2521 C CA . PRO A 1 325 ? -8.397 5.140 3.456 1.00 74.69 325 PRO A CA 1
ATOM 2522 C C . PRO A 1 325 ? -8.518 5.140 4.986 1.00 74.69 325 PRO A C 1
ATOM 2524 O O . PRO A 1 325 ? -7.917 5.989 5.636 1.00 74.69 325 PRO A O 1
ATOM 2527 N N . LEU A 1 326 ? -9.246 4.181 5.571 1.00 77.25 326 LEU A N 1
ATOM 2528 C CA . LEU A 1 326 ? -9.443 4.077 7.024 1.00 77.25 326 LEU A CA 1
ATOM 2529 C C . LEU A 1 326 ? -8.151 3.776 7.788 1.00 77.25 326 LEU A C 1
ATOM 2531 O O . LEU A 1 326 ? -8.054 4.107 8.967 1.00 77.25 326 LEU A O 1
ATOM 2535 N N . TRP A 1 327 ? -7.161 3.177 7.127 1.00 73.25 327 TRP A N 1
ATOM 2536 C CA . TRP A 1 327 ? -5.841 2.935 7.702 1.00 73.25 327 TRP A CA 1
ATOM 2537 C C . TRP A 1 327 ? -5.061 4.237 7.937 1.00 73.25 327 TRP A C 1
ATOM 2539 O O . TRP A 1 327 ? -4.325 4.359 8.913 1.00 73.25 327 TRP A O 1
ATOM 2549 N N . HIS A 1 328 ? -5.219 5.221 7.050 1.00 67.56 328 HIS A N 1
ATOM 2550 C CA . HIS A 1 328 ? -4.369 6.418 7.007 1.00 67.56 328 HIS A CA 1
ATOM 2551 C C . HIS A 1 328 ? -5.088 7.714 7.382 1.00 67.56 328 HIS A C 1
ATOM 2553 O O . HIS A 1 328 ? -4.440 8.721 7.665 1.00 67.56 328 HIS A O 1
ATOM 2559 N N . LEU A 1 329 ? -6.420 7.705 7.382 1.00 66.56 329 LEU A N 1
ATOM 2560 C CA . LEU A 1 329 ? -7.236 8.891 7.577 1.00 66.56 329 LEU A CA 1
ATOM 2561 C C . LEU A 1 329 ? -8.140 8.760 8.804 1.00 66.56 329 LEU A C 1
ATOM 2563 O O . LEU A 1 329 ? -8.869 7.782 8.963 1.00 66.56 329 LEU A O 1
ATOM 2567 N N . ARG A 1 330 ? -8.149 9.809 9.634 1.00 64.62 330 ARG A N 1
ATOM 2568 C CA . ARG A 1 330 ? -8.999 9.896 10.828 1.00 64.62 330 ARG A CA 1
ATOM 2569 C C . ARG A 1 330 ? -10.455 10.145 10.471 1.00 64.62 330 ARG A C 1
ATOM 2571 O O . ARG A 1 330 ? -10.861 11.288 10.275 1.00 64.62 330 ARG A O 1
ATOM 2578 N N . SER A 1 331 ? -11.247 9.084 10.401 1.00 62.28 331 SER A N 1
ATOM 2579 C CA . SER A 1 331 ? -12.668 9.204 10.074 1.00 62.28 331 SER A CA 1
ATOM 2580 C C . SER A 1 331 ? -13.507 9.605 11.283 1.00 62.28 331 SER A C 1
ATOM 2582 O O . SER A 1 331 ? -13.283 9.132 12.394 1.00 62.28 331 SER A O 1
ATOM 2584 N N . PHE A 1 332 ? -14.516 10.452 11.071 1.00 64.19 332 PHE A N 1
ATOM 2585 C CA . PHE A 1 332 ? -15.484 10.761 12.121 1.00 64.19 332 PHE A CA 1
ATOM 2586 C C . PHE A 1 332 ? -16.375 9.546 12.381 1.00 64.19 332 PHE A C 1
ATOM 2588 O O . PHE A 1 332 ? -17.004 9.034 11.450 1.00 64.19 332 PHE A O 1
ATOM 2595 N N . SER A 1 333 ? -16.512 9.147 13.648 1.00 71.31 333 SER A N 1
ATOM 2596 C CA . SER A 1 333 ? -17.393 8.042 14.056 1.00 71.31 333 SER A CA 1
ATOM 2597 C C . SER A 1 333 ? -18.801 8.192 13.478 1.00 71.31 333 SER A C 1
ATOM 2599 O O . SER A 1 333 ? -19.346 7.242 12.929 1.00 71.31 333 SER A O 1
ATOM 2601 N N . GLN A 1 334 ? -19.338 9.417 13.453 1.00 75.75 334 GLN A N 1
ATOM 2602 C CA . GLN A 1 334 ? -20.668 9.709 12.912 1.00 75.75 334 GLN A CA 1
ATOM 2603 C C . GLN A 1 334 ? -20.817 9.366 11.417 1.00 75.75 334 GLN A C 1
ATOM 2605 O O . GLN A 1 334 ? -21.894 8.946 10.983 1.00 75.75 334 GLN A O 1
ATOM 2610 N N . GLN A 1 335 ? -19.761 9.536 10.613 1.00 75.31 335 GLN A N 1
ATOM 2611 C CA . GLN A 1 335 ? -19.783 9.192 9.187 1.00 75.31 335 GLN A CA 1
ATOM 2612 C C . GLN A 1 335 ? -19.770 7.674 8.984 1.00 75.31 335 GLN A C 1
ATOM 2614 O O . GLN A 1 335 ? -20.552 7.162 8.179 1.00 75.31 335 GLN A O 1
ATOM 2619 N N . LEU A 1 336 ? -18.941 6.959 9.751 1.00 81.69 336 LEU A N 1
ATOM 2620 C CA . LEU A 1 336 ? -18.862 5.495 9.722 1.00 81.69 336 LEU A CA 1
ATOM 2621 C C . LEU A 1 336 ? -20.177 4.863 10.196 1.00 81.69 336 LEU A C 1
ATOM 2623 O O . LEU A 1 336 ? -20.768 4.058 9.483 1.00 81.69 336 LEU A O 1
ATOM 2627 N N . GLU A 1 337 ? -20.719 5.335 11.319 1.00 86.06 337 GLU A N 1
ATOM 2628 C CA . GLU A 1 337 ? -22.034 4.926 11.829 1.00 86.06 337 GLU A CA 1
ATOM 2629 C C . GLU A 1 337 ? -23.161 5.260 10.843 1.00 86.06 337 GLU A C 1
ATOM 2631 O O . GLU A 1 337 ? -24.154 4.538 10.719 1.00 86.06 337 GLU A O 1
ATOM 2636 N N . GLY A 1 338 ? -23.043 6.382 10.129 1.00 84.56 338 GLY A N 1
ATOM 2637 C CA . GLY A 1 338 ? -23.962 6.763 9.062 1.00 84.56 338 GLY A CA 1
ATOM 2638 C C . GLY A 1 338 ? -23.954 5.772 7.896 1.00 84.56 338 GLY A C 1
ATOM 2639 O O . GLY A 1 338 ? -25.021 5.462 7.353 1.00 84.56 338 GLY A O 1
ATOM 2640 N N . PHE A 1 339 ? -22.778 5.259 7.525 1.00 84.81 339 PHE A N 1
ATOM 2641 C CA . PHE A 1 339 ? -22.637 4.204 6.525 1.00 84.81 339 PHE A CA 1
ATOM 2642 C C . PHE A 1 339 ? -23.207 2.878 7.029 1.00 84.81 339 PHE A C 1
ATOM 2644 O O . PHE A 1 339 ? -24.045 2.295 6.343 1.00 84.81 339 PHE A O 1
ATOM 2651 N N . ASP A 1 340 ? -22.842 2.448 8.239 1.00 88.56 340 ASP A N 1
ATOM 2652 C CA . ASP A 1 340 ? -23.312 1.189 8.828 1.00 88.56 340 ASP A CA 1
ATOM 2653 C C . ASP A 1 340 ? -24.845 1.152 8.912 1.00 88.56 340 ASP A C 1
ATOM 2655 O O . ASP A 1 340 ? -25.486 0.204 8.449 1.00 88.56 340 ASP A O 1
ATOM 2659 N N . ARG A 1 341 ? -25.467 2.242 9.385 1.00 89.62 341 ARG A N 1
ATOM 2660 C CA . ARG A 1 341 ? -26.934 2.381 9.397 1.00 89.62 341 ARG A CA 1
ATOM 2661 C C . ARG A 1 341 ? -27.539 2.323 7.997 1.00 89.62 341 ARG A C 1
ATOM 2663 O O . ARG A 1 341 ? -28.623 1.763 7.823 1.00 89.62 341 ARG A O 1
ATOM 2670 N N . HIS A 1 342 ? -26.883 2.920 7.001 1.00 88.25 342 HIS A N 1
ATOM 2671 C CA . HIS A 1 342 ? -27.360 2.892 5.619 1.00 88.25 342 HIS A CA 1
ATOM 2672 C C . HIS A 1 342 ? -27.287 1.483 5.024 1.00 88.25 342 HIS A C 1
ATOM 2674 O O . HIS A 1 342 ? -28.262 1.026 4.427 1.00 88.25 342 HIS A O 1
ATOM 2680 N N . LEU A 1 343 ? -26.165 0.793 5.232 1.00 89.12 343 LEU A N 1
ATOM 2681 C CA . LEU A 1 343 ? -25.936 -0.574 4.786 1.00 89.12 343 LEU A CA 1
ATOM 2682 C C . LEU A 1 343 ? -26.966 -1.527 5.398 1.00 89.12 343 LEU A C 1
ATOM 2684 O O . LEU A 1 343 ? -27.661 -2.220 4.658 1.00 89.12 343 LEU A O 1
ATOM 2688 N N . VAL A 1 344 ? -27.127 -1.508 6.725 1.00 91.75 344 VAL A N 1
ATOM 2689 C CA . VAL A 1 344 ? -28.097 -2.357 7.436 1.00 91.75 344 VAL A CA 1
ATOM 2690 C C . VAL A 1 344 ? -29.519 -2.094 6.949 1.00 91.75 344 VAL A C 1
ATOM 2692 O O . VAL A 1 344 ? -30.258 -3.036 6.669 1.00 91.75 344 VAL A O 1
ATOM 2695 N N . ARG A 1 345 ? -29.910 -0.824 6.781 1.00 91.12 345 ARG A N 1
ATOM 2696 C CA . ARG A 1 345 ? -31.241 -0.472 6.264 1.00 91.12 345 ARG A CA 1
ATOM 2697 C C . ARG A 1 345 ? -31.464 -1.017 4.852 1.00 91.12 345 ARG A C 1
ATOM 2699 O O . ARG A 1 345 ? -32.526 -1.570 4.576 1.00 91.12 345 ARG A O 1
ATOM 2706 N N . GLY A 1 346 ? -30.477 -0.864 3.973 1.00 90.69 346 GLY A N 1
ATOM 2707 C CA . GLY A 1 346 ? -30.551 -1.348 2.599 1.00 90.69 346 GLY A CA 1
ATOM 2708 C C . GLY A 1 346 ? -30.601 -2.874 2.509 1.00 90.69 346 GLY A C 1
ATOM 2709 O O . GLY A 1 346 ? -31.443 -3.418 1.798 1.00 90.69 346 GLY A O 1
ATOM 2710 N N . LEU A 1 347 ? -29.771 -3.570 3.291 1.00 91.62 347 LEU A N 1
ATOM 2711 C CA . LEU A 1 347 ? -29.772 -5.032 3.365 1.00 91.62 347 LEU A CA 1
ATOM 2712 C C . LEU A 1 347 ? -31.069 -5.579 3.961 1.00 91.62 347 LEU A C 1
ATOM 2714 O O . LEU A 1 347 ? -31.588 -6.568 3.454 1.00 91.62 347 LEU A O 1
ATOM 2718 N N . ARG A 1 348 ? -31.625 -4.925 4.989 1.00 93.69 348 ARG A N 1
ATOM 2719 C CA . ARG A 1 348 ? -32.925 -5.298 5.566 1.00 93.69 348 ARG A CA 1
ATOM 2720 C C . ARG A 1 348 ? -34.022 -5.292 4.503 1.00 93.69 348 ARG A C 1
ATOM 2722 O O . ARG A 1 348 ? -34.785 -6.248 4.413 1.00 93.69 348 ARG A O 1
ATOM 2729 N N . HIS A 1 349 ? -34.056 -4.248 3.675 1.00 91.69 349 HIS A N 1
ATOM 2730 C CA . HIS A 1 349 ? -35.005 -4.145 2.570 1.00 91.69 349 HIS A CA 1
ATOM 2731 C C . HIS A 1 349 ? -34.747 -5.202 1.485 1.00 91.69 349 HIS A C 1
ATOM 2733 O O . HIS A 1 349 ? -35.672 -5.904 1.083 1.00 91.69 349 HIS A O 1
ATOM 2739 N N . LEU A 1 350 ? -33.491 -5.364 1.058 1.00 91.94 350 LEU A N 1
ATOM 2740 C CA . LEU A 1 350 ? -33.095 -6.331 0.028 1.00 91.94 350 LEU A CA 1
ATOM 2741 C C . LEU A 1 350 ? -33.442 -7.779 0.408 1.00 91.94 350 LEU A C 1
ATOM 2743 O O . LEU A 1 350 ? -33.887 -8.553 -0.435 1.00 91.94 350 LEU A O 1
ATOM 2747 N N . LEU A 1 351 ? -33.237 -8.138 1.675 1.00 91.56 351 LEU A N 1
ATOM 2748 C CA . LEU A 1 351 ? -33.495 -9.474 2.214 1.00 91.56 351 LEU A CA 1
ATOM 2749 C C . LEU A 1 351 ? -34.943 -9.667 2.681 1.00 91.56 351 LEU A C 1
ATOM 2751 O O . LEU A 1 351 ? -35.274 -10.748 3.158 1.00 91.56 351 LEU A O 1
ATOM 2755 N N . ARG A 1 352 ? -35.801 -8.643 2.548 1.00 91.75 352 ARG A N 1
ATOM 2756 C CA . ARG A 1 352 ? -37.208 -8.659 2.987 1.00 91.75 352 ARG A CA 1
ATOM 2757 C C . ARG A 1 352 ? -37.374 -9.053 4.462 1.00 91.75 352 ARG A C 1
ATOM 2759 O O . ARG A 1 352 ? -38.304 -9.764 4.827 1.00 91.75 352 ARG A O 1
ATOM 2766 N N . LEU A 1 353 ? -36.456 -8.593 5.307 1.00 92.44 353 LEU A N 1
ATOM 2767 C CA . LEU A 1 353 ? -36.484 -8.859 6.743 1.00 92.44 353 LEU A CA 1
ATOM 2768 C C . LEU A 1 353 ? -37.499 -7.947 7.443 1.00 92.44 353 LEU A C 1
ATOM 2770 O O . LEU A 1 353 ? -37.727 -6.811 7.018 1.00 92.44 353 LEU A O 1
ATOM 2774 N N . LEU A 1 354 ? -38.063 -8.426 8.553 1.00 90.00 354 LEU A N 1
ATOM 2775 C CA . LEU A 1 354 ? -38.961 -7.638 9.397 1.00 90.00 354 LEU A CA 1
ATOM 2776 C C . LEU A 1 354 ? -38.233 -6.408 9.962 1.00 90.00 354 LEU A C 1
ATOM 2778 O O . LEU A 1 354 ? -37.024 -6.412 10.211 1.00 90.00 354 LEU A O 1
ATOM 2782 N N . THR A 1 355 ? -38.976 -5.330 10.210 1.00 84.88 355 THR A N 1
ATOM 2783 C CA . THR A 1 355 ? -38.425 -4.112 10.829 1.00 84.88 355 THR A CA 1
ATOM 2784 C C . THR A 1 355 ? -37.912 -4.361 12.247 1.00 84.88 355 THR A C 1
ATOM 2786 O O . THR A 1 355 ? -36.952 -3.710 12.659 1.00 84.88 355 THR A O 1
ATOM 2789 N N . SER A 1 356 ? -38.489 -5.342 12.947 1.00 88.56 356 SER A N 1
ATOM 2790 C CA . SER A 1 356 ? -38.077 -5.816 14.271 1.00 88.56 356 SER A CA 1
ATOM 2791 C C . SER A 1 356 ? -36.818 -6.691 14.262 1.00 88.56 356 SER A C 1
ATOM 2793 O O . SER A 1 356 ? -36.282 -6.983 15.330 1.00 88.56 356 SER A O 1
ATOM 2795 N N . THR A 1 357 ? -36.310 -7.111 13.094 1.00 90.50 357 THR A N 1
ATOM 2796 C CA . THR A 1 357 ? -35.095 -7.932 13.024 1.00 90.50 357 THR A CA 1
ATOM 2797 C C . THR A 1 357 ? -33.907 -7.175 13.616 1.00 90.50 357 THR A C 1
ATOM 2799 O O . THR A 1 357 ? -33.509 -6.109 13.120 1.00 90.50 357 THR A O 1
ATOM 2802 N N . THR A 1 358 ? -33.324 -7.767 14.661 1.00 91.56 358 THR A N 1
ATOM 2803 C CA . THR A 1 358 ? -32.164 -7.233 15.379 1.00 91.56 358 THR A CA 1
ATOM 2804 C C . THR A 1 358 ? -30.997 -6.930 14.441 1.00 91.56 358 THR A C 1
ATOM 2806 O O . THR A 1 358 ? -30.737 -7.652 13.476 1.00 91.56 358 THR A O 1
ATOM 2809 N N . THR A 1 359 ? -30.261 -5.856 14.729 1.00 89.69 359 THR A N 1
ATOM 2810 C CA . THR A 1 359 ? -29.036 -5.511 13.996 1.00 89.69 359 THR A CA 1
ATOM 2811 C C . THR A 1 359 ? -27.937 -6.557 14.192 1.00 89.69 359 THR A C 1
ATOM 2813 O O . THR A 1 359 ? -27.102 -6.722 13.306 1.00 89.69 359 THR A O 1
ATOM 2816 N N . ALA A 1 360 ? -27.986 -7.328 15.285 1.00 90.12 360 ALA A N 1
ATOM 2817 C CA . ALA A 1 360 ? -27.047 -8.414 15.557 1.00 90.12 360 ALA A CA 1
ATOM 2818 C C . ALA A 1 360 ? -27.012 -9.462 14.433 1.00 90.12 360 ALA A C 1
ATOM 2820 O O . ALA A 1 360 ? -25.953 -10.009 14.149 1.00 90.12 360 ALA A O 1
ATOM 2821 N N . PHE A 1 361 ? -28.126 -9.683 13.724 1.00 92.94 361 PHE A N 1
ATOM 2822 C CA . PHE A 1 361 ? -28.183 -10.589 12.573 1.00 92.94 361 PHE A CA 1
ATOM 2823 C C . PHE A 1 361 ? -27.172 -10.220 11.473 1.00 92.94 361 PHE A C 1
ATOM 2825 O O . PHE A 1 361 ? -26.564 -11.095 10.861 1.00 92.94 361 PHE A O 1
ATOM 2832 N N . PHE A 1 362 ? -26.957 -8.925 11.225 1.00 93.31 362 PHE A N 1
ATOM 2833 C CA . PHE A 1 362 ? -26.067 -8.469 10.155 1.00 93.31 362 PHE A CA 1
ATOM 2834 C C . PHE A 1 362 ? -24.590 -8.676 10.506 1.00 93.31 362 PHE A C 1
ATOM 2836 O O . PHE A 1 362 ? -23.780 -8.882 9.606 1.00 93.31 362 PHE A O 1
ATOM 2843 N N . TYR A 1 363 ? -24.253 -8.646 11.795 1.00 92.12 363 TYR A N 1
ATOM 2844 C CA . TYR A 1 363 ? -22.872 -8.694 12.279 1.00 92.12 363 TYR A CA 1
ATOM 2845 C C . TYR A 1 363 ? -22.465 -10.069 12.823 1.00 92.12 363 TYR A C 1
ATOM 2847 O O . TYR A 1 363 ? -21.285 -10.400 12.843 1.00 92.12 363 TYR A O 1
ATOM 2855 N N . ALA A 1 364 ? -23.429 -10.901 13.226 1.00 92.00 364 ALA A N 1
ATOM 2856 C CA . ALA A 1 364 ? -23.155 -12.235 13.741 1.00 92.00 364 ALA A CA 1
ATOM 2857 C C . ALA A 1 364 ? -22.466 -13.130 12.688 1.00 92.00 364 ALA A C 1
ATOM 2859 O O . ALA A 1 364 ? -22.759 -13.002 11.494 1.00 92.00 364 ALA A O 1
ATOM 2860 N N . PRO A 1 365 ? -21.595 -14.068 13.111 1.00 90.56 365 PRO A N 1
ATOM 2861 C CA . PRO A 1 365 ? -20.929 -15.004 12.210 1.00 90.56 365 PRO A CA 1
ATOM 2862 C C . PRO A 1 365 ? -21.910 -15.809 11.355 1.00 90.56 365 PRO A C 1
ATOM 2864 O O . PRO A 1 365 ? -22.995 -16.176 11.816 1.00 90.56 365 PRO A O 1
ATOM 2867 N N . VAL A 1 366 ? -21.489 -16.177 10.141 1.00 88.69 366 VAL A N 1
ATOM 2868 C CA . VAL A 1 366 ? -22.297 -17.023 9.241 1.00 88.69 366 VAL A CA 1
ATOM 2869 C C . VAL A 1 366 ? -22.602 -18.380 9.882 1.00 88.69 366 VAL A C 1
ATOM 2871 O O . VAL A 1 366 ? -23.698 -18.908 9.716 1.00 88.69 366 VAL A O 1
ATOM 2874 N N . SER A 1 367 ? -21.679 -18.909 10.693 1.00 91.25 367 SER A N 1
ATOM 2875 C CA . SER A 1 367 ? -21.870 -20.148 11.462 1.00 91.25 367 SER A CA 1
ATOM 2876 C C . SER A 1 367 ? -23.022 -20.082 12.470 1.00 91.25 367 SER A C 1
ATOM 2878 O O . SER A 1 367 ? -23.561 -21.118 12.843 1.00 91.25 367 SER A O 1
ATOM 2880 N N . ARG A 1 368 ? -23.425 -18.877 12.893 1.00 91.75 368 ARG A N 1
ATOM 2881 C CA . ARG A 1 368 ? -24.569 -18.632 13.786 1.00 91.75 368 ARG A CA 1
ATOM 2882 C C . ARG A 1 368 ? -25.797 -18.103 13.036 1.00 91.75 368 ARG A C 1
ATOM 2884 O O . ARG A 1 368 ? -26.695 -17.538 13.651 1.00 91.75 368 ARG A O 1
ATOM 2891 N N . GLY A 1 369 ? -25.827 -18.252 11.711 1.00 86.88 369 GLY A N 1
ATOM 2892 C CA . GLY A 1 369 ? -26.931 -17.803 10.861 1.00 86.88 369 GLY A CA 1
ATOM 2893 C C . GLY A 1 369 ? -26.953 -16.299 10.579 1.00 86.88 369 GLY A C 1
ATOM 2894 O O . GLY A 1 369 ? -27.948 -15.805 10.056 1.00 86.88 369 GLY A O 1
ATOM 2895 N N . GLY A 1 370 ? -25.888 -15.565 10.918 1.00 91.75 370 GLY A N 1
ATOM 2896 C CA . GLY A 1 370 ? -25.760 -14.143 10.606 1.00 91.75 370 GLY A CA 1
ATOM 2897 C C . GLY A 1 370 ? -25.151 -13.869 9.230 1.00 91.75 370 GLY A C 1
ATOM 2898 O O . GLY A 1 370 ? -24.819 -14.778 8.467 1.00 91.75 370 GLY A O 1
ATOM 2899 N N . LEU A 1 371 ? -24.987 -12.585 8.908 1.00 91.56 371 LEU A N 1
ATOM 2900 C CA . LEU A 1 371 ? -24.364 -12.148 7.657 1.00 91.56 371 LEU A CA 1
ATOM 2901 C C . LEU A 1 371 ? -22.888 -11.793 7.788 1.00 91.56 371 LEU A C 1
ATOM 2903 O O . LEU A 1 371 ? -22.287 -11.550 6.750 1.00 91.56 371 LEU A O 1
ATOM 2907 N N . GLU A 1 372 ? -22.297 -11.774 8.986 1.00 91.56 372 GLU A N 1
ATOM 2908 C CA . GLU A 1 372 ? -20.864 -11.543 9.237 1.00 91.56 372 GLU A CA 1
ATOM 2909 C C . GLU A 1 372 ? -20.321 -10.290 8.522 1.00 91.56 372 GLU A C 1
ATOM 2911 O O . GLU A 1 372 ? -19.320 -10.320 7.801 1.00 91.56 372 GLU A O 1
ATOM 2916 N N . PHE A 1 373 ? -21.042 -9.178 8.631 1.00 91.12 373 PHE A N 1
ATOM 2917 C CA . PHE A 1 373 ? -20.460 -7.870 8.358 1.00 91.12 373 PHE A CA 1
ATOM 2918 C C . PHE A 1 373 ? -19.663 -7.402 9.575 1.00 91.12 373 PHE A C 1
ATOM 2920 O O . PHE A 1 373 ? -20.034 -7.684 10.708 1.00 91.12 373 PHE A O 1
ATOM 2927 N N . LEU A 1 374 ? -18.595 -6.645 9.337 1.00 88.44 374 LEU A N 1
ATOM 2928 C CA . LEU A 1 374 ? -17.892 -5.912 10.386 1.00 88.44 374 LEU A CA 1
ATOM 2929 C C . LEU A 1 374 ? -18.396 -4.458 10.362 1.00 88.44 374 LEU A C 1
ATOM 2931 O O . LEU A 1 374 ? -18.396 -3.858 9.282 1.00 88.44 374 LEU A O 1
ATOM 2935 N N . PRO A 1 375 ? -18.867 -3.872 11.474 1.00 89.06 375 PRO A N 1
ATOM 2936 C CA . PRO A 1 375 ? -19.163 -2.442 11.520 1.00 89.06 375 PRO A CA 1
ATOM 2937 C C . PRO A 1 375 ? -17.928 -1.630 11.118 1.00 89.06 375 PRO A C 1
ATOM 2939 O O . PRO A 1 375 ? -16.824 -1.908 11.596 1.00 89.06 375 PRO A O 1
ATOM 2942 N N . LEU A 1 376 ? -18.080 -0.603 10.279 1.00 86.31 376 LEU A N 1
ATOM 2943 C CA . LEU A 1 376 ? -16.935 0.212 9.865 1.00 86.31 376 LEU A CA 1
ATOM 2944 C C . LEU A 1 376 ? -16.273 0.928 11.043 1.00 86.31 376 LEU A C 1
ATOM 2946 O O . LEU A 1 376 ? -15.069 1.166 11.004 1.00 86.31 376 LEU A O 1
ATOM 2950 N N . THR A 1 377 ? -17.017 1.234 12.110 1.00 84.81 377 THR A N 1
ATOM 2951 C CA . THR A 1 377 ? -16.426 1.779 13.343 1.00 84.81 377 THR A CA 1
ATOM 2952 C C . THR A 1 377 ? -15.479 0.800 14.033 1.00 84.81 377 THR A C 1
ATOM 2954 O O . THR A 1 377 ? -14.481 1.214 14.617 1.00 84.81 377 THR A O 1
ATOM 2957 N N . GLU A 1 378 ? -15.816 -0.490 14.001 1.00 86.38 378 GLU A N 1
ATOM 2958 C CA . GLU A 1 378 ? -15.011 -1.549 14.612 1.00 86.38 378 GLU A CA 1
ATOM 2959 C C . GLU A 1 378 ? -13.800 -1.853 13.735 1.00 86.38 378 GLU A C 1
ATOM 2961 O O . GLU A 1 378 ? -12.674 -1.871 14.226 1.00 86.38 378 GLU A O 1
ATOM 2966 N N . MET A 1 379 ? -14.024 -1.948 12.420 1.00 86.69 379 MET A N 1
ATOM 2967 C CA . MET A 1 379 ? -12.965 -2.044 11.422 1.00 86.69 379 MET A CA 1
ATOM 2968 C C . MET A 1 379 ? -11.959 -0.900 11.575 1.00 86.69 379 MET A C 1
ATOM 2970 O O . MET A 1 379 ? -10.779 -1.164 11.746 1.00 86.69 379 MET A O 1
ATOM 2974 N N . TYR A 1 380 ? -12.408 0.359 11.590 1.00 85.00 380 TYR A N 1
ATOM 2975 C CA . TYR A 1 380 ? -11.531 1.519 11.771 1.00 85.00 380 TYR A CA 1
ATOM 2976 C C . TYR A 1 380 ? -10.672 1.395 13.032 1.00 85.00 380 TYR A C 1
ATOM 2978 O O . TYR A 1 380 ? -9.453 1.525 12.950 1.00 85.00 380 TYR A O 1
ATOM 2986 N N . GLY A 1 381 ? -11.282 1.073 14.177 1.00 83.44 381 GLY A N 1
ATOM 2987 C CA . GLY A 1 381 ? -10.533 0.909 15.418 1.00 83.44 381 GLY A CA 1
ATOM 2988 C C . GLY A 1 381 ? -9.475 -0.191 15.327 1.00 83.44 381 GLY A C 1
ATOM 2989 O O . GLY A 1 381 ? -8.335 0.024 15.737 1.00 83.44 381 GLY A O 1
ATOM 2990 N N . ALA A 1 382 ? -9.829 -1.346 14.761 1.00 85.62 382 ALA A N 1
ATOM 2991 C CA . ALA A 1 382 ? -8.901 -2.458 14.582 1.00 85.62 382 ALA A CA 1
ATOM 2992 C C . ALA A 1 382 ? -7.733 -2.087 13.651 1.00 85.62 382 ALA A C 1
ATOM 2994 O O . ALA A 1 382 ? -6.582 -2.381 13.970 1.00 85.62 382 ALA A O 1
ATOM 2995 N N . LEU A 1 383 ? -8.004 -1.387 12.541 1.00 84.38 383 LEU A N 1
ATOM 2996 C CA . LEU A 1 383 ? -6.973 -0.924 11.607 1.00 84.38 383 LEU A CA 1
ATOM 2997 C C . LEU A 1 383 ? -6.041 0.108 12.257 1.00 84.38 383 LEU A C 1
ATOM 2999 O O . LEU A 1 383 ? -4.837 0.046 12.035 1.00 84.38 383 LEU A O 1
ATOM 3003 N N . GLN A 1 384 ? -6.558 1.023 13.086 1.00 83.50 384 GLN A N 1
ATOM 3004 C CA . GLN A 1 384 ? -5.725 1.997 13.801 1.00 83.50 384 GLN A CA 1
ATOM 3005 C C . GLN A 1 384 ? -4.793 1.313 14.810 1.00 83.50 384 GLN A C 1
ATOM 3007 O O . GLN A 1 384 ? -3.596 1.603 14.825 1.00 83.50 384 GLN A O 1
ATOM 3012 N N . VAL A 1 385 ? -5.303 0.361 15.602 1.00 84.81 385 VAL A N 1
ATOM 3013 C CA . VAL A 1 385 ? -4.477 -0.435 16.529 1.00 84.81 385 VAL A CA 1
ATOM 3014 C C . VAL A 1 385 ? -3.420 -1.233 15.764 1.00 84.81 385 VAL A C 1
ATOM 3016 O O . VAL A 1 385 ? -2.241 -1.176 16.113 1.00 84.81 385 VAL A O 1
ATOM 3019 N N . ALA A 1 386 ? -3.813 -1.908 14.679 1.00 84.56 386 ALA A N 1
ATOM 3020 C CA . ALA A 1 386 ? -2.890 -2.645 13.822 1.00 84.56 386 ALA A CA 1
ATOM 3021 C C . ALA A 1 386 ? -1.820 -1.727 13.212 1.00 84.56 386 ALA A C 1
ATOM 3023 O O . ALA A 1 386 ? -0.646 -2.092 13.172 1.00 84.56 386 ALA A O 1
ATOM 3024 N N . HIS A 1 387 ? -2.194 -0.519 12.780 1.00 82.50 387 HIS A N 1
ATOM 3025 C CA . HIS A 1 387 ? -1.260 0.460 12.239 1.00 82.50 387 HIS A CA 1
ATOM 3026 C C . HIS A 1 387 ? -0.233 0.905 13.280 1.00 82.50 387 HIS A C 1
ATOM 3028 O O . HIS A 1 387 ? 0.962 0.878 12.987 1.00 82.50 387 HIS A O 1
ATOM 3034 N N . GLY A 1 388 ? -0.685 1.273 14.484 1.00 82.50 388 GLY A N 1
ATOM 3035 C CA . GLY A 1 388 ? 0.190 1.662 15.590 1.00 82.50 388 GLY A CA 1
ATOM 3036 C C . GLY A 1 388 ? 1.152 0.540 15.976 1.00 82.50 388 GLY A C 1
ATOM 3037 O O . GLY A 1 388 ? 2.362 0.761 16.028 1.00 82.50 388 GLY A O 1
ATOM 3038 N N . TRP A 1 389 ? 0.638 -0.684 16.141 1.00 84.81 389 TRP A N 1
ATOM 3039 C CA . TRP A 1 389 ? 1.462 -1.865 16.408 1.00 84.81 389 TRP A CA 1
ATOM 3040 C C . TRP A 1 389 ? 2.520 -2.076 15.319 1.00 84.81 389 TRP A C 1
ATOM 3042 O O . TRP A 1 389 ? 3.696 -2.280 15.621 1.00 84.81 389 TRP A O 1
ATOM 3052 N N . GLN A 1 390 ? 2.131 -1.948 14.050 1.00 85.38 390 GLN A N 1
ATOM 3053 C CA . GLN A 1 390 ? 3.038 -2.115 12.921 1.00 85.38 390 GLN A CA 1
ATOM 3054 C C . GLN A 1 390 ? 4.148 -1.054 12.888 1.00 85.38 390 GLN A C 1
ATOM 3056 O O . GLN A 1 390 ? 5.255 -1.377 12.471 1.00 85.38 390 GLN A O 1
ATOM 3061 N N . MET A 1 391 ? 3.880 0.194 13.291 1.00 85.31 391 MET A N 1
ATOM 3062 C CA . MET A 1 391 ? 4.906 1.248 13.344 1.00 85.31 391 MET A CA 1
ATOM 3063 C C . MET A 1 391 ? 5.925 1.000 14.465 1.00 85.31 391 MET A C 1
ATOM 3065 O O . MET A 1 391 ? 7.116 1.196 14.241 1.00 85.31 391 MET A O 1
ATOM 3069 N N . LEU A 1 392 ? 5.485 0.488 15.621 1.00 83.50 392 LEU A N 1
ATOM 3070 C CA . LEU A 1 392 ? 6.378 0.104 16.728 1.00 83.50 392 LEU A CA 1
ATOM 3071 C C . LEU A 1 392 ? 7.261 -1.104 16.384 1.00 83.50 392 LEU A C 1
ATOM 3073 O O . LEU A 1 392 ? 8.385 -1.214 16.855 1.00 83.50 392 LEU A O 1
ATOM 3077 N N . HIS A 1 393 ? 6.773 -1.999 15.523 1.00 83.25 393 HIS A N 1
ATOM 3078 C CA . HIS A 1 393 ? 7.448 -3.255 15.171 1.00 83.25 393 HIS A CA 1
ATOM 3079 C C . HIS A 1 393 ? 8.010 -3.261 13.749 1.00 83.25 393 HIS A C 1
ATOM 3081 O O . HIS A 1 393 ? 8.331 -4.321 13.203 1.00 83.25 393 HIS A O 1
ATOM 3087 N N . TYR A 1 394 ? 8.099 -2.092 13.117 1.00 83.56 394 TYR A N 1
ATOM 3088 C CA . TYR A 1 394 ? 8.431 -2.008 11.704 1.00 83.56 394 TYR A CA 1
ATOM 3089 C C . TYR A 1 394 ? 9.869 -2.485 11.438 1.00 83.56 394 TYR A C 1
ATOM 3091 O O . TYR A 1 394 ? 10.746 -2.143 12.218 1.00 83.56 394 TYR A O 1
ATOM 3099 N N . PRO A 1 395 ? 10.185 -3.234 10.363 1.00 79.62 395 PRO A N 1
ATOM 3100 C CA . PRO A 1 395 ? 11.537 -3.783 10.171 1.00 79.62 395 PRO A CA 1
ATOM 3101 C C . PRO A 1 395 ? 12.672 -2.747 10.110 1.00 79.62 395 PRO A C 1
ATOM 3103 O O . PRO A 1 395 ? 13.816 -3.091 10.383 1.00 79.62 395 PRO A O 1
ATOM 3106 N N . ASP A 1 396 ? 12.358 -1.505 9.740 1.00 79.50 396 ASP A N 1
ATOM 3107 C CA . ASP A 1 396 ? 13.300 -0.385 9.671 1.00 79.50 396 ASP A CA 1
ATOM 3108 C C . ASP A 1 396 ? 13.491 0.255 11.066 1.00 79.50 396 ASP A C 1
ATOM 3110 O O . ASP A 1 396 ? 12.533 0.829 11.602 1.00 79.50 396 ASP A O 1
ATOM 3114 N N . PRO A 1 397 ? 14.700 0.199 11.662 1.00 79.88 397 PRO A N 1
ATOM 3115 C CA . PRO A 1 397 ? 14.958 0.761 12.987 1.00 79.88 397 PRO A CA 1
ATOM 3116 C C . PRO A 1 397 ? 14.726 2.272 13.075 1.00 79.88 397 PRO A C 1
ATOM 3118 O O . PRO A 1 397 ? 14.378 2.764 14.147 1.00 79.88 397 PRO A O 1
ATOM 3121 N N . ALA A 1 398 ? 14.898 3.018 11.977 1.00 79.31 398 ALA A N 1
ATOM 3122 C CA . ALA A 1 398 ? 14.643 4.458 11.974 1.00 79.31 398 ALA A CA 1
ATOM 3123 C C . ALA A 1 398 ? 13.152 4.751 12.189 1.00 79.31 398 ALA A C 1
ATOM 3125 O O . ALA A 1 398 ? 12.792 5.649 12.946 1.00 79.31 398 ALA A O 1
ATOM 3126 N N . ILE A 1 399 ? 12.271 3.942 11.593 1.00 81.69 399 ILE A N 1
ATOM 3127 C CA . ILE A 1 399 ? 10.819 4.072 11.767 1.00 81.69 399 ILE A CA 1
ATOM 3128 C C . ILE A 1 399 ? 10.400 3.729 13.197 1.00 81.69 399 ILE A C 1
ATOM 3130 O O . ILE A 1 399 ? 9.597 4.461 13.775 1.00 81.69 399 ILE A O 1
ATOM 3134 N N . GLN A 1 400 ? 10.977 2.676 13.789 1.00 83.31 400 GLN A N 1
ATOM 3135 C CA . GLN A 1 400 ? 10.721 2.338 15.194 1.00 83.31 400 GLN A CA 1
ATOM 3136 C C . GLN A 1 400 ? 11.132 3.493 16.119 1.00 83.31 400 GLN A C 1
ATOM 3138 O O . GLN A 1 400 ? 10.322 3.937 16.930 1.00 83.31 400 GLN A O 1
ATOM 3143 N N . ARG A 1 401 ? 12.344 4.049 15.952 1.00 80.06 401 ARG A N 1
ATOM 3144 C CA . ARG A 1 401 ? 12.810 5.207 16.739 1.00 80.06 401 ARG A CA 1
ATOM 3145 C C . ARG A 1 401 ? 11.872 6.403 16.612 1.00 80.06 401 ARG A C 1
ATOM 3147 O O . ARG A 1 401 ? 11.506 7.003 17.618 1.00 80.06 401 ARG A O 1
ATOM 3154 N N . ILE A 1 402 ? 11.434 6.723 15.392 1.00 80.19 402 ILE A N 1
ATOM 3155 C CA . ILE A 1 402 ? 10.467 7.803 15.150 1.00 80.19 402 ILE A CA 1
ATOM 3156 C C . ILE A 1 402 ? 9.148 7.530 15.894 1.00 80.19 402 ILE A C 1
ATOM 3158 O O . ILE A 1 402 ? 8.617 8.433 16.541 1.00 80.19 402 ILE A O 1
ATOM 3162 N N . ALA A 1 403 ? 8.631 6.297 15.850 1.00 81.81 403 ALA A N 1
ATOM 3163 C CA . ALA A 1 403 ? 7.398 5.910 16.537 1.00 81.81 403 ALA A CA 1
ATOM 3164 C C . ALA A 1 403 ? 7.511 6.009 18.072 1.00 81.81 403 ALA A C 1
ATOM 3166 O O . ALA A 1 403 ? 6.654 6.625 18.710 1.00 81.81 403 ALA A O 1
ATOM 3167 N N . HIS A 1 404 ? 8.580 5.471 18.666 1.00 81.06 404 HIS A N 1
ATOM 3168 C CA . HIS A 1 404 ? 8.829 5.546 20.111 1.00 81.06 404 HIS A CA 1
ATOM 3169 C C . HIS A 1 404 ? 9.038 6.987 20.592 1.00 81.06 404 HIS A C 1
ATOM 3171 O O . HIS A 1 404 ? 8.480 7.397 21.614 1.00 81.06 404 HIS A O 1
ATOM 3177 N N . GLN A 1 405 ? 9.747 7.805 19.815 1.00 77.00 405 GLN A N 1
ATOM 3178 C CA . GLN A 1 405 ? 9.953 9.212 20.140 1.00 77.00 405 GLN A CA 1
ATOM 3179 C C . GLN A 1 405 ? 8.640 10.015 20.138 1.00 77.00 405 GLN A C 1
ATOM 3181 O O . GLN A 1 405 ? 8.469 10.918 20.959 1.00 77.00 405 GLN A O 1
ATOM 3186 N N . GLN A 1 406 ? 7.677 9.682 19.270 1.00 78.12 406 GLN A N 1
ATOM 3187 C CA . GLN A 1 406 ? 6.351 10.307 19.320 1.00 78.12 406 GLN A CA 1
ATOM 3188 C C . GLN A 1 406 ? 5.593 9.977 20.604 1.00 78.12 406 GLN A C 1
ATOM 3190 O O . GLN A 1 406 ? 4.971 10.863 21.194 1.00 78.12 406 GLN A O 1
ATOM 3195 N N . LEU A 1 407 ? 5.635 8.717 21.045 1.00 79.00 407 LEU A N 1
ATOM 3196 C CA . LEU A 1 407 ? 5.028 8.320 22.316 1.00 79.00 407 LEU A CA 1
ATOM 3197 C C . LEU A 1 407 ? 5.632 9.128 23.466 1.00 79.00 407 LEU A C 1
ATOM 3199 O O . LEU A 1 407 ? 4.896 9.678 24.285 1.00 79.00 407 LEU A O 1
ATOM 3203 N N . ARG A 1 408 ? 6.956 9.303 23.458 1.00 77.44 408 ARG A N 1
ATOM 3204 C CA . ARG A 1 408 ? 7.659 10.137 24.433 1.00 77.44 408 ARG A CA 1
ATOM 3205 C C . ARG A 1 408 ? 7.194 11.592 24.424 1.00 77.44 408 ARG A C 1
ATOM 3207 O O . ARG A 1 408 ? 6.882 12.125 25.478 1.00 77.44 408 ARG A O 1
ATOM 3214 N N . GLN A 1 409 ? 7.052 12.225 23.262 1.00 74.75 409 GLN A N 1
ATOM 3215 C CA . GLN A 1 409 ? 6.557 13.609 23.180 1.00 74.75 409 GLN A CA 1
ATOM 3216 C C . GLN A 1 409 ? 5.133 13.772 23.706 1.00 74.75 409 GLN A C 1
ATOM 3218 O O . GLN A 1 409 ? 4.806 14.781 24.329 1.00 74.75 409 GLN A O 1
ATOM 3223 N N . ILE A 1 410 ? 4.271 12.785 23.460 1.00 76.50 410 ILE A N 1
ATOM 3224 C CA . ILE A 1 410 ? 2.907 12.779 23.995 1.00 76.50 410 ILE A CA 1
ATOM 3225 C C . ILE A 1 410 ? 2.937 12.636 25.515 1.00 76.50 410 ILE A C 1
ATOM 3227 O O . ILE A 1 410 ? 2.143 13.278 26.206 1.00 76.50 410 ILE A O 1
ATOM 3231 N N . ALA A 1 411 ? 3.840 11.807 26.038 1.00 76.19 411 ALA A N 1
ATOM 3232 C CA . ALA A 1 411 ? 4.061 11.688 27.468 1.00 76.19 411 ALA A CA 1
ATOM 3233 C C . ALA A 1 411 ? 4.571 13.016 28.056 1.00 76.19 411 ALA A C 1
ATOM 3235 O O . ALA A 1 411 ? 3.952 13.541 28.978 1.00 76.19 411 ALA A O 1
ATOM 3236 N N . ASP A 1 412 ? 5.595 13.627 27.456 1.00 75.31 412 ASP A N 1
ATOM 3237 C CA . ASP A 1 412 ? 6.168 14.910 27.875 1.00 75.31 412 ASP A CA 1
ATOM 3238 C C . ASP A 1 412 ? 5.162 16.066 27.793 1.00 75.31 412 ASP A C 1
ATOM 3240 O O . ASP A 1 412 ? 5.175 16.966 28.636 1.00 75.31 412 ASP A O 1
ATOM 3244 N N . SER A 1 413 ? 4.267 16.083 26.802 1.00 72.81 413 SER A N 1
ATOM 3245 C CA . SER A 1 413 ? 3.255 17.139 26.684 1.00 72.81 413 SER A CA 1
ATOM 3246 C C . SER A 1 413 ? 2.152 17.002 27.739 1.00 72.81 413 SER A C 1
ATOM 3248 O O . SER A 1 413 ? 1.617 18.011 28.204 1.00 72.81 413 SER A O 1
ATOM 3250 N N . ARG A 1 414 ? 1.840 15.771 28.168 1.00 72.19 414 ARG A N 1
ATOM 3251 C CA . ARG A 1 414 ? 0.750 15.468 29.111 1.00 72.19 414 ARG A CA 1
ATOM 3252 C C . ARG A 1 414 ? 1.190 15.322 30.562 1.00 72.19 414 ARG A C 1
ATOM 3254 O O . ARG A 1 414 ? 0.370 15.542 31.450 1.00 72.19 414 ARG A O 1
ATOM 3261 N N . TYR A 1 415 ? 2.446 14.988 30.820 1.00 74.69 415 TYR A N 1
ATOM 3262 C CA . TYR A 1 415 ? 2.962 14.654 32.144 1.00 74.69 415 TYR A CA 1
ATOM 3263 C C . TYR A 1 415 ? 4.266 15.421 32.424 1.00 74.69 415 TYR A C 1
ATOM 3265 O O . TYR A 1 415 ? 5.041 15.725 31.518 1.00 74.69 415 TYR A O 1
ATOM 3273 N N . LYS A 1 416 ? 4.515 15.806 33.681 1.00 70.81 416 LYS A N 1
ATOM 3274 C CA . LYS A 1 416 ? 5.796 16.414 34.092 1.00 70.81 416 LYS A CA 1
ATOM 3275 C C . LYS A 1 416 ? 6.837 15.321 34.353 1.00 70.81 416 LYS A C 1
ATOM 3277 O O . LYS A 1 416 ? 6.935 14.851 35.476 1.00 70.81 416 LYS A O 1
ATOM 3282 N N . GLN A 1 417 ? 7.581 14.920 33.325 1.00 68.88 417 GLN A N 1
ATOM 3283 C CA . GLN A 1 417 ? 8.560 13.828 33.399 1.00 68.88 417 GLN A CA 1
ATOM 3284 C C . GLN A 1 417 ? 10.007 14.327 33.485 1.00 68.88 417 GLN A C 1
ATOM 3286 O O . GLN A 1 417 ? 10.321 15.410 32.992 1.00 68.88 417 GLN A O 1
ATOM 3291 N N . ASP A 1 418 ? 10.884 13.515 34.082 1.00 66.75 418 ASP A N 1
ATOM 3292 C CA . ASP A 1 418 ? 12.335 13.672 33.964 1.00 66.75 418 ASP A CA 1
ATOM 3293 C C . ASP A 1 418 ? 12.826 12.960 32.694 1.00 66.75 418 ASP A C 1
ATOM 3295 O O . ASP A 1 418 ? 12.655 11.750 32.524 1.00 66.75 418 ASP A O 1
ATOM 3299 N N . ALA A 1 419 ? 13.450 13.717 31.792 1.00 65.50 419 ALA A N 1
ATOM 3300 C CA . ALA A 1 419 ? 13.981 13.200 30.537 1.00 65.50 419 ALA A CA 1
ATOM 3301 C C . ALA A 1 419 ? 15.123 12.183 30.734 1.00 65.50 419 ALA A C 1
ATOM 3303 O O . ALA A 1 419 ? 15.381 11.382 29.829 1.00 65.50 419 ALA A O 1
ATOM 3304 N N . LEU A 1 420 ? 15.807 12.206 31.883 1.00 64.88 420 LEU A N 1
ATOM 3305 C CA . LEU A 1 420 ? 16.881 11.266 32.209 1.00 64.88 420 LEU A CA 1
ATOM 3306 C C . LEU A 1 420 ? 16.344 9.907 32.675 1.00 64.88 420 LEU A C 1
ATOM 3308 O O . LEU A 1 420 ? 16.935 8.886 32.332 1.00 64.88 420 LEU A O 1
ATOM 3312 N N . ALA A 1 421 ? 15.204 9.879 33.371 1.00 69.94 421 ALA A N 1
ATOM 3313 C CA . ALA A 1 421 ? 14.616 8.658 33.932 1.00 69.94 421 ALA A CA 1
ATOM 3314 C C . ALA A 1 421 ? 14.130 7.651 32.869 1.00 69.94 421 ALA A C 1
ATOM 3316 O O . ALA A 1 421 ? 14.094 6.447 33.123 1.00 69.94 421 ALA A O 1
ATOM 3317 N N . TRP A 1 422 ? 13.782 8.142 31.675 1.00 72.06 422 TRP A N 1
ATOM 3318 C CA . TRP A 1 422 ? 13.270 7.337 30.555 1.00 72.06 422 TRP A CA 1
ATOM 3319 C C . TRP A 1 422 ? 14.315 7.036 29.476 1.00 72.06 422 TRP A C 1
ATOM 3321 O O . TRP A 1 422 ? 13.976 6.498 28.419 1.00 72.06 422 TRP A O 1
ATOM 3331 N N . ARG A 1 423 ? 15.588 7.387 29.705 1.00 70.06 423 ARG A N 1
ATOM 3332 C CA . ARG A 1 423 ? 16.677 7.018 28.793 1.00 70.06 423 ARG A CA 1
ATOM 3333 C C . ARG A 1 423 ? 16.764 5.487 28.718 1.00 70.06 423 ARG A C 1
ATOM 3335 O O . ARG A 1 423 ? 16.734 4.824 29.748 1.00 70.06 423 ARG A O 1
ATOM 3342 N N . ASP A 1 424 ? 16.795 4.940 27.503 1.00 71.75 424 ASP A N 1
ATOM 3343 C CA . ASP A 1 424 ? 16.826 3.493 27.225 1.00 71.75 424 ASP A CA 1
ATOM 3344 C C . ASP A 1 424 ? 15.609 2.682 27.746 1.00 71.75 424 ASP A C 1
ATOM 3346 O O . ASP A 1 424 ? 15.629 1.449 27.728 1.00 71.75 424 ASP A O 1
ATOM 3350 N N . ARG A 1 425 ? 14.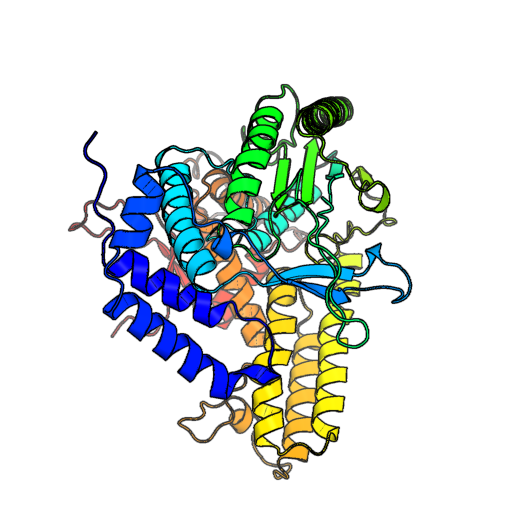524 3.360 28.166 1.00 74.38 425 ARG A N 1
ATOM 3351 C CA . ARG A 1 425 ? 13.248 2.777 28.649 1.00 74.38 425 ARG A CA 1
ATOM 3352 C C . ARG A 1 425 ? 12.038 3.236 27.823 1.00 74.38 425 ARG A C 1
ATOM 3354 O O . ARG A 1 425 ? 10.925 3.380 28.324 1.00 74.38 425 ARG A O 1
ATOM 3361 N N . GLU A 1 426 ? 12.256 3.488 26.537 1.00 74.69 426 GLU A N 1
ATOM 3362 C CA . GLU A 1 426 ? 11.254 4.060 25.624 1.00 74.69 426 GLU A CA 1
ATOM 3363 C C . GLU A 1 426 ? 10.081 3.107 25.340 1.00 74.69 426 GLU A C 1
ATOM 3365 O O . GLU A 1 426 ? 8.949 3.549 25.138 1.00 74.69 426 GLU A O 1
ATOM 3370 N N . GLU A 1 427 ? 10.332 1.797 25.351 1.00 74.25 427 GLU A N 1
ATOM 3371 C CA . GLU A 1 427 ? 9.292 0.775 25.189 1.00 74.25 427 GLU A CA 1
ATOM 3372 C C . GLU A 1 427 ? 8.368 0.700 26.409 1.00 74.25 427 GLU A C 1
ATOM 3374 O O . GLU A 1 427 ? 7.151 0.644 26.255 1.00 74.25 427 GLU A O 1
ATOM 3379 N N . GLU A 1 428 ? 8.933 0.790 27.616 1.00 76.81 428 GLU A N 1
ATOM 3380 C CA . GLU A 1 428 ? 8.177 0.789 28.872 1.00 76.81 428 GLU A CA 1
ATOM 3381 C C . GLU A 1 428 ? 7.328 2.058 29.024 1.00 76.81 428 GLU A C 1
ATOM 3383 O O . GLU A 1 428 ? 6.166 1.998 29.425 1.00 76.81 428 GLU A O 1
ATOM 3388 N N . LEU A 1 429 ? 7.872 3.213 28.627 1.00 78.06 429 LEU A N 1
ATOM 3389 C CA . LEU A 1 429 ? 7.099 4.450 28.532 1.00 78.06 429 LEU A CA 1
ATOM 3390 C C . LEU A 1 429 ? 5.912 4.290 27.569 1.00 78.06 429 LEU A C 1
ATOM 3392 O O . LEU A 1 429 ? 4.809 4.765 27.851 1.00 78.06 429 LEU A O 1
ATOM 3396 N N . GLY A 1 430 ? 6.140 3.615 26.438 1.00 77.44 430 GLY A N 1
ATOM 3397 C CA . GLY A 1 430 ? 5.114 3.287 25.455 1.00 77.44 430 GLY A CA 1
ATOM 3398 C C . GLY A 1 430 ? 4.006 2.395 26.020 1.00 77.44 430 GLY A C 1
ATOM 3399 O O . GLY A 1 430 ? 2.836 2.745 25.863 1.00 77.44 430 GLY A O 1
ATOM 3400 N N . ASP A 1 431 ? 4.364 1.308 26.714 1.00 79.44 431 ASP A N 1
ATOM 3401 C CA . ASP A 1 431 ? 3.434 0.413 27.430 1.00 79.44 431 ASP A CA 1
ATOM 3402 C C . ASP A 1 431 ? 2.523 1.229 28.360 1.00 79.44 431 ASP A C 1
ATOM 3404 O O . ASP A 1 431 ? 1.297 1.280 28.199 1.00 79.44 431 ASP A O 1
ATOM 3408 N N . LEU A 1 432 ? 3.141 1.965 29.288 1.00 78.69 432 LEU A N 1
ATOM 3409 C CA . LEU A 1 432 ? 2.436 2.719 30.318 1.00 78.69 432 LEU A CA 1
ATOM 3410 C C . LEU A 1 432 ? 1.526 3.795 29.718 1.00 78.69 432 LEU A C 1
ATOM 3412 O O . LEU A 1 432 ? 0.406 4.006 30.198 1.00 78.69 432 LEU A O 1
ATOM 3416 N N . LEU A 1 433 ? 1.979 4.486 28.670 1.00 79.94 433 LEU A N 1
ATOM 3417 C CA . LEU A 1 433 ? 1.194 5.524 28.009 1.00 79.94 433 LEU A CA 1
ATOM 3418 C C . LEU A 1 433 ? -0.007 4.939 27.252 1.00 79.94 433 LEU A C 1
ATOM 3420 O O . LEU A 1 433 ? -1.121 5.459 27.386 1.00 79.94 433 LEU A O 1
ATOM 3424 N N . LEU A 1 434 ? 0.206 3.885 26.457 1.00 81.56 434 LEU A N 1
ATOM 3425 C CA . LEU A 1 434 ? -0.824 3.277 25.608 1.00 81.56 434 LEU A CA 1
ATOM 3426 C C . LEU A 1 434 ? -1.874 2.524 26.427 1.00 81.56 434 LEU A C 1
ATOM 3428 O O . LEU A 1 434 ? -3.055 2.588 26.093 1.00 81.56 434 LEU A O 1
ATOM 3432 N N . ASN A 1 435 ? -1.478 1.925 27.551 1.00 80.75 435 ASN A N 1
ATOM 3433 C CA . ASN A 1 435 ? -2.386 1.246 28.475 1.00 80.75 435 ASN A CA 1
ATOM 3434 C C . ASN A 1 435 ? -2.994 2.181 29.537 1.00 80.75 435 ASN A C 1
ATOM 3436 O O . ASN A 1 435 ? -3.671 1.724 30.452 1.00 80.75 435 ASN A O 1
ATOM 3440 N N . SER A 1 436 ? -2.791 3.503 29.434 1.00 77.38 436 SER A N 1
ATOM 3441 C CA . SER A 1 436 ? -3.277 4.498 30.410 1.00 77.38 436 SER A CA 1
ATOM 3442 C C . SER A 1 436 ? -2.759 4.314 31.850 1.00 77.38 436 SER A C 1
ATOM 3444 O O . SER A 1 436 ? -3.332 4.891 32.771 1.00 77.38 436 SER A O 1
ATOM 3446 N N . LYS A 1 437 ? -1.668 3.564 32.048 1.00 78.38 437 LYS A N 1
ATOM 3447 C CA . LYS A 1 437 ? -1.060 3.250 33.355 1.00 78.38 437 LYS A CA 1
ATOM 3448 C C . LYS A 1 437 ? -0.015 4.284 33.805 1.00 78.38 437 LYS A C 1
ATOM 3450 O O . LYS A 1 437 ? 0.323 4.340 34.982 1.00 78.38 437 LYS A O 1
ATOM 3455 N N . LEU A 1 438 ? 0.440 5.158 32.904 1.00 73.56 438 LEU A N 1
ATOM 3456 C CA . LEU A 1 438 ? 1.483 6.158 33.176 1.00 73.56 438 LEU A CA 1
ATOM 3457 C C . LEU A 1 438 ? 1.125 7.166 34.282 1.00 73.56 438 LEU A C 1
ATOM 3459 O O . LEU A 1 438 ? 2.001 7.648 34.984 1.00 73.56 438 LEU A O 1
ATOM 3463 N N . GLY A 1 439 ? -0.160 7.503 34.437 1.00 64.06 439 GLY A N 1
ATOM 3464 C CA . GLY A 1 439 ? -0.619 8.396 35.510 1.00 64.06 439 GLY A CA 1
ATOM 3465 C C . GLY A 1 439 ? -0.791 7.707 36.868 1.00 64.06 439 GLY A C 1
ATOM 3466 O O . GLY A 1 439 ? -0.991 8.391 37.866 1.00 64.06 439 GLY A O 1
ATOM 3467 N N . THR A 1 440 ? -0.761 6.371 36.893 1.00 64.94 440 THR A N 1
ATOM 3468 C CA . THR A 1 440 ? -0.910 5.543 38.101 1.00 64.94 440 THR A CA 1
ATOM 3469 C C . THR A 1 440 ? 0.418 4.959 38.588 1.00 64.94 440 THR A C 1
ATOM 3471 O O . THR A 1 440 ? 0.506 4.540 39.737 1.00 64.94 440 THR A O 1
ATOM 3474 N N . SER A 1 441 ? 1.444 4.923 37.732 1.00 58.34 441 SER A N 1
ATOM 3475 C CA . SER A 1 441 ? 2.797 4.448 38.035 1.00 58.34 441 SER A CA 1
ATOM 3476 C C . SER A 1 441 ? 3.687 5.608 38.499 1.00 58.34 441 SER A C 1
ATOM 3478 O O . SER A 1 441 ? 4.131 6.379 37.654 1.00 58.34 441 SER A O 1
ATOM 3480 N N . ASP A 1 442 ? 3.945 5.710 39.809 1.00 54.19 442 ASP A N 1
ATOM 3481 C CA . ASP A 1 442 ? 4.693 6.792 40.486 1.00 54.19 442 ASP A CA 1
ATOM 3482 C C . ASP A 1 442 ? 4.164 8.224 40.205 1.00 54.19 442 ASP A C 1
ATOM 3484 O O . ASP A 1 442 ? 3.618 8.510 39.141 1.00 54.19 442 ASP A O 1
ATOM 3488 N N . PRO A 1 443 ? 4.225 9.177 41.154 1.00 50.50 443 PRO A N 1
ATOM 3489 C CA . PRO A 1 443 ? 3.449 10.412 41.063 1.00 50.50 443 PRO A CA 1
ATOM 3490 C C . PRO A 1 443 ? 4.053 11.390 40.043 1.00 50.50 443 PRO A C 1
ATOM 3492 O O . PRO A 1 443 ? 4.773 12.324 40.390 1.00 50.50 443 PRO A O 1
ATOM 3495 N N . VAL A 1 444 ? 3.716 11.205 38.766 1.00 57.56 444 VAL A N 1
ATOM 3496 C CA . VAL A 1 444 ? 4.013 12.134 37.676 1.00 57.56 444 VAL A CA 1
ATOM 3497 C C . VAL A 1 444 ? 2.776 13.014 37.448 1.00 57.56 444 VAL A C 1
ATOM 3499 O O . VAL A 1 444 ? 1.816 12.584 36.800 1.00 57.56 444 VAL A O 1
ATOM 3502 N N . PRO A 1 445 ? 2.732 14.252 37.975 1.00 61.41 445 PRO A N 1
ATOM 3503 C CA . PRO A 1 445 ? 1.531 15.071 37.901 1.00 61.41 445 PRO A CA 1
ATOM 3504 C C . PRO A 1 445 ? 1.201 15.445 36.442 1.00 61.41 445 PRO A C 1
ATOM 3506 O O . PRO A 1 445 ? 2.095 15.860 35.688 1.00 61.41 445 PRO A O 1
ATOM 3509 N N . PRO A 1 446 ? -0.077 15.341 36.027 1.00 63.03 446 PRO A N 1
ATOM 3510 C CA . PRO A 1 446 ? -0.498 15.726 34.687 1.00 63.03 446 PRO A CA 1
ATOM 3511 C C . PRO A 1 446 ? -0.340 17.240 34.479 1.00 63.03 446 PRO A C 1
ATOM 3513 O O . PRO A 1 446 ? -0.628 18.051 35.364 1.00 63.03 446 PRO A O 1
ATOM 3516 N N . LYS A 1 447 ? 0.103 17.647 33.288 1.00 67.94 447 LYS A N 1
ATOM 3517 C CA . LYS A 1 447 ? 0.167 19.055 32.877 1.00 67.94 447 LYS A CA 1
ATOM 3518 C C . LYS A 1 447 ? -1.251 19.544 32.548 1.00 67.94 447 LYS A C 1
ATOM 3520 O O . LYS A 1 447 ? -1.966 18.925 31.765 1.00 67.94 447 LYS A O 1
ATOM 3525 N N . ARG A 1 448 ? -1.676 20.670 33.137 1.00 47.94 448 ARG A N 1
ATOM 3526 C CA . ARG A 1 448 ? -2.938 21.342 32.777 1.00 47.94 448 ARG A CA 1
ATOM 3527 C C . ARG A 1 448 ? -2.756 22.064 31.439 1.00 47.94 448 ARG A C 1
ATOM 3529 O O . ARG A 1 448 ? -2.263 23.183 31.407 1.00 47.94 448 ARG A O 1
ATOM 3536 N N . GLY A 1 449 ? -3.149 21.420 30.345 1.00 49.91 449 GLY A N 1
ATOM 3537 C CA . GLY A 1 449 ? -3.192 22.025 29.015 1.00 49.91 449 GLY A CA 1
ATOM 3538 C C . GLY A 1 449 ? -3.907 21.117 28.017 1.00 49.91 449 GLY A C 1
ATOM 3539 O O . GLY A 1 449 ? -3.725 19.900 28.045 1.00 49.91 449 GLY A O 1
ATOM 3540 N N . LYS A 1 450 ? -4.740 21.690 27.139 1.00 44.44 450 LYS A N 1
ATOM 3541 C CA . LYS A 1 450 ? -5.223 20.976 25.952 1.00 44.44 450 LYS A CA 1
ATOM 3542 C C . LYS A 1 450 ? -4.030 20.818 25.014 1.00 44.44 450 LYS A C 1
ATOM 3544 O O . LYS A 1 450 ? -3.618 21.783 24.383 1.00 44.44 450 LYS A O 1
ATOM 3549 N N . ALA A 1 451 ? -3.458 19.619 24.959 1.00 41.81 451 ALA A N 1
ATOM 3550 C CA . ALA A 1 451 ? -2.572 19.257 23.865 1.00 41.81 451 ALA A CA 1
ATOM 3551 C C . ALA A 1 451 ? -3.442 19.142 22.606 1.00 41.81 451 ALA A C 1
ATOM 3553 O O . ALA A 1 451 ? -4.102 18.122 22.391 1.00 41.81 451 ALA A O 1
ATOM 3554 N N . ASP A 1 452 ? -3.527 20.240 21.858 1.00 40.88 452 ASP A N 1
ATOM 3555 C CA . ASP A 1 452 ? -4.106 20.252 20.524 1.00 40.88 452 ASP A CA 1
ATOM 3556 C C . ASP A 1 452 ? -3.203 19.469 19.568 1.00 40.88 452 ASP A C 1
ATOM 3558 O O . ASP A 1 452 ? -1.981 19.467 19.700 1.00 40.88 452 ASP A O 1
ATOM 3562 N N . ILE A 1 453 ? -3.861 18.827 18.598 1.00 42.91 453 ILE A N 1
ATOM 3563 C CA . ILE A 1 453 ? -3.368 17.800 17.669 1.00 42.91 453 ILE A CA 1
ATOM 3564 C C . ILE A 1 453 ? -3.405 16.407 18.315 1.00 42.91 453 ILE A C 1
ATOM 3566 O O . ILE A 1 453 ? -2.617 16.068 19.187 1.00 42.91 453 ILE A O 1
ATOM 3570 N N . GLY A 1 454 ? -4.367 15.580 17.892 1.00 52.72 454 GLY A N 1
ATOM 3571 C CA . GLY A 1 454 ? -4.437 14.165 18.257 1.00 52.72 454 GLY A CA 1
ATOM 3572 C C . GLY A 1 454 ? -3.539 13.340 17.328 1.00 52.72 454 GLY A C 1
ATOM 3573 O O . GLY A 1 454 ? -3.948 13.093 16.194 1.00 52.72 454 GLY A O 1
ATOM 3574 N N . PRO A 1 455 ? -2.332 12.916 17.742 1.00 66.25 455 PRO A N 1
ATOM 3575 C CA . PRO A 1 455 ? -1.497 11.988 16.977 1.00 66.25 455 PRO A CA 1
ATOM 3576 C C . PRO A 1 455 ? -2.117 10.588 16.963 1.00 66.25 455 PRO A C 1
ATOM 3578 O O . PRO A 1 455 ? -2.868 10.250 17.878 1.00 66.25 455 PRO A O 1
ATOM 3581 N N . LEU A 1 456 ? -1.794 9.772 15.945 1.00 73.50 456 LEU A N 1
ATOM 3582 C CA . LEU A 1 456 ? -2.188 8.354 15.766 1.00 73.50 456 LEU A CA 1
ATOM 3583 C C . LEU A 1 456 ? -2.393 7.604 17.098 1.00 73.50 456 LEU A C 1
ATOM 3585 O O . LEU A 1 456 ? -3.435 6.998 17.327 1.00 73.50 456 LEU A O 1
ATOM 3589 N N . TRP A 1 457 ? -1.438 7.747 18.013 1.00 78.19 457 TRP A N 1
ATOM 3590 C CA . TRP A 1 457 ? -1.392 7.104 19.325 1.00 78.19 457 TRP A CA 1
ATOM 3591 C C . TRP A 1 457 ? -2.577 7.402 20.256 1.00 78.19 457 TRP A C 1
ATOM 3593 O O . TRP A 1 457 ? -2.919 6.564 21.086 1.00 78.19 457 TRP A O 1
ATOM 3603 N N . PHE A 1 458 ? -3.242 8.553 20.116 1.00 75.81 458 PHE A N 1
ATOM 3604 C CA . PHE A 1 458 ? -4.467 8.846 20.865 1.00 75.81 458 PHE A CA 1
ATOM 3605 C C . PHE A 1 458 ? -5.626 7.943 20.432 1.00 75.81 458 PHE A C 1
ATOM 3607 O O . PHE A 1 458 ? -6.357 7.431 21.280 1.00 75.81 458 PHE A O 1
ATOM 3614 N N . ASP A 1 459 ? -5.762 7.713 19.123 1.00 74.94 459 ASP A N 1
ATOM 3615 C CA . ASP A 1 459 ? -6.805 6.839 18.586 1.00 74.94 459 ASP A CA 1
ATOM 3616 C C . ASP A 1 459 ? -6.481 5.387 18.927 1.00 74.94 459 ASP A C 1
ATOM 3618 O O . ASP A 1 459 ? -7.355 4.669 19.403 1.00 74.94 459 ASP A O 1
ATOM 3622 N N . VAL A 1 460 ? -5.212 4.981 18.788 1.00 81.75 460 VAL A N 1
ATOM 3623 C CA . VAL A 1 460 ? -4.733 3.654 19.211 1.00 81.75 460 VAL A CA 1
ATOM 3624 C C . VAL A 1 460 ? -5.097 3.394 20.671 1.00 81.75 460 VAL A C 1
ATOM 3626 O O . VAL A 1 460 ? -5.777 2.415 20.959 1.00 81.75 460 VAL A O 1
ATOM 3629 N N . ARG A 1 461 ? -4.733 4.302 21.585 1.00 80.75 461 ARG A N 1
ATOM 3630 C CA . ARG A 1 461 ? -5.064 4.196 23.013 1.00 80.75 461 ARG A CA 1
ATOM 3631 C C . ARG A 1 461 ? -6.574 4.120 23.260 1.00 80.75 461 ARG A C 1
ATOM 3633 O O . ARG A 1 461 ? -7.029 3.278 24.031 1.00 80.75 461 ARG A O 1
ATOM 3640 N N . GLY A 1 462 ? -7.360 4.987 22.620 1.00 80.88 462 GLY A N 1
ATOM 3641 C CA . GLY A 1 462 ? -8.819 4.984 22.762 1.00 80.88 462 GLY A CA 1
ATOM 3642 C C . GLY A 1 462 ? -9.458 3.677 22.281 1.00 80.88 462 GLY A C 1
ATOM 3643 O O . GLY A 1 462 ? -10.374 3.156 22.918 1.00 80.88 462 GLY A O 1
ATOM 3644 N N . HIS A 1 463 ? -8.952 3.118 21.181 1.00 83.44 463 HIS A N 1
ATOM 3645 C CA . HIS A 1 463 ? -9.432 1.860 20.622 1.00 83.44 463 HIS A CA 1
ATOM 3646 C C . HIS A 1 463 ? -8.978 0.635 21.421 1.00 83.44 463 HIS A C 1
ATOM 3648 O O . HIS A 1 463 ? -9.794 -0.260 21.616 1.00 83.44 463 HIS A O 1
ATOM 3654 N N . LEU A 1 464 ? -7.750 0.614 21.951 1.00 81.75 464 LEU A N 1
ATOM 3655 C CA . LEU A 1 464 ? -7.284 -0.430 22.874 1.00 81.75 464 LEU A CA 1
ATOM 3656 C C . LEU A 1 464 ? -8.215 -0.545 24.084 1.00 81.75 464 LEU A C 1
ATOM 3658 O O . LEU A 1 464 ? -8.748 -1.619 24.349 1.00 81.75 464 LEU A O 1
ATOM 3662 N N . HIS A 1 465 ? -8.524 0.585 24.728 1.00 80.88 465 HIS A N 1
ATOM 3663 C CA . HIS A 1 465 ? -9.474 0.615 25.839 1.00 80.88 465 HIS A CA 1
ATOM 3664 C C . HIS A 1 465 ? -10.876 0.143 25.418 1.00 80.88 465 HIS A C 1
ATOM 3666 O O . HIS A 1 465 ? -11.513 -0.632 26.127 1.00 80.88 465 HIS A O 1
ATOM 3672 N N . ARG A 1 466 ? -11.370 0.587 24.253 1.00 80.56 466 ARG A N 1
ATOM 3673 C CA . ARG A 1 466 ? -12.690 0.189 23.731 1.00 80.56 466 ARG A CA 1
ATOM 3674 C C . ARG A 1 466 ? -12.795 -1.314 23.461 1.00 80.56 466 ARG A C 1
ATOM 3676 O O . ARG A 1 466 ? -13.867 -1.872 23.665 1.00 80.56 466 ARG A O 1
ATOM 3683 N N . PHE A 1 467 ? -11.730 -1.936 22.966 1.00 80.56 467 PHE A N 1
ATOM 3684 C CA . PHE A 1 467 ? -11.697 -3.370 22.671 1.00 80.56 467 PHE A CA 1
ATOM 3685 C C . PHE A 1 467 ? -11.204 -4.223 23.841 1.00 80.56 467 PHE A C 1
ATOM 3687 O O . PHE A 1 467 ? -11.116 -5.438 23.699 1.00 80.56 467 PHE A O 1
ATOM 3694 N N . SER A 1 468 ? -10.883 -3.600 24.979 1.00 78.19 468 SER A N 1
ATOM 3695 C CA . SER A 1 468 ? -10.286 -4.276 26.134 1.00 78.19 468 SER A CA 1
ATOM 3696 C C . SER A 1 468 ? -8.992 -5.027 25.779 1.00 78.19 468 SER A C 1
ATOM 3698 O O . SER A 1 468 ? -8.726 -6.094 26.319 1.00 78.19 468 SER A O 1
ATOM 3700 N N . TYR A 1 469 ? -8.189 -4.475 24.865 1.00 79.06 469 TYR A N 1
ATOM 3701 C CA . TYR A 1 469 ? -6.862 -4.989 24.517 1.00 79.06 469 TYR A CA 1
ATOM 3702 C C . TYR A 1 469 ? -5.771 -4.196 25.231 1.00 79.06 469 TYR A C 1
ATOM 3704 O O . TYR A 1 469 ? -5.898 -2.981 25.387 1.00 79.06 469 TYR A O 1
ATOM 3712 N N . ASN A 1 470 ? -4.671 -4.870 25.571 1.00 72.12 470 ASN A N 1
ATOM 3713 C CA . ASN A 1 470 ? -3.476 -4.237 26.130 1.00 72.12 470 ASN A CA 1
ATOM 3714 C C . ASN A 1 470 ? -2.276 -4.464 25.201 1.00 72.12 470 ASN A C 1
ATOM 3716 O O . ASN A 1 470 ? -2.158 -5.518 24.576 1.00 72.12 470 ASN A O 1
ATOM 3720 N N . LEU A 1 471 ? -1.376 -3.484 25.124 1.00 68.62 471 LEU A N 1
ATOM 3721 C CA . LEU A 1 471 ? -0.042 -3.660 24.538 1.00 68.62 471 LEU A CA 1
ATOM 3722 C C . LEU A 1 471 ? 0.957 -3.796 25.680 1.00 68.62 471 LEU A C 1
ATOM 3724 O O . LEU A 1 471 ? 1.345 -2.783 26.248 1.00 68.62 471 LEU A O 1
ATOM 3728 N N . GLU A 1 472 ? 1.319 -5.016 26.053 1.00 66.31 472 GLU A N 1
ATOM 3729 C CA . GLU A 1 472 ? 2.178 -5.274 27.215 1.00 66.31 472 GLU A CA 1
ATOM 3730 C C . GLU A 1 472 ? 3.554 -5.746 26.767 1.00 66.31 472 GLU A C 1
ATOM 3732 O O . GLU A 1 472 ? 3.702 -6.410 25.740 1.00 66.31 472 GLU A O 1
ATOM 3737 N N . MET A 1 473 ? 4.571 -5.434 27.560 1.00 58.00 473 MET A N 1
ATOM 3738 C CA . MET A 1 473 ? 5.889 -6.031 27.379 1.00 58.00 473 MET A CA 1
ATOM 3739 C C . MET A 1 473 ? 5.810 -7.561 27.485 1.00 58.00 473 MET A C 1
ATOM 3741 O O . MET A 1 473 ? 5.279 -8.104 28.458 1.00 58.00 473 MET A O 1
ATOM 3745 N N . ALA A 1 474 ? 6.354 -8.265 26.490 1.00 56.56 474 ALA A N 1
ATOM 3746 C CA . ALA A 1 474 ? 6.441 -9.721 26.523 1.00 56.56 474 ALA A CA 1
ATOM 3747 C C . ALA A 1 474 ? 7.264 -10.188 27.744 1.00 56.56 474 ALA A C 1
ATOM 3749 O O . ALA A 1 474 ? 8.351 -9.646 27.984 1.00 56.56 474 ALA A O 1
ATOM 3750 N N . PRO A 1 475 ? 6.798 -11.188 28.517 1.00 52.81 475 PRO A N 1
ATOM 3751 C CA . PRO A 1 475 ? 7.572 -11.735 29.624 1.00 52.81 475 PRO A CA 1
ATOM 3752 C C . PRO A 1 475 ? 8.861 -12.381 29.101 1.00 52.81 475 PRO A C 1
ATOM 3754 O O . PRO A 1 475 ? 8.889 -12.945 28.007 1.00 52.81 475 PRO A O 1
ATOM 3757 N N . ALA A 1 476 ? 9.937 -12.315 29.887 1.00 50.69 476 ALA A N 1
ATOM 3758 C CA . ALA A 1 476 ? 11.199 -12.956 29.532 1.00 50.69 476 ALA A CA 1
ATOM 3759 C C . ALA A 1 476 ? 10.996 -14.468 29.348 1.00 50.69 476 ALA A C 1
ATOM 3761 O O . ALA A 1 476 ? 10.586 -15.163 30.276 1.00 50.69 476 ALA A O 1
ATOM 3762 N N . VAL A 1 477 ? 11.299 -14.988 28.157 1.00 51.69 477 VAL A N 1
ATOM 3763 C CA . VAL A 1 477 ? 11.294 -16.433 27.901 1.00 51.69 477 VAL A CA 1
ATOM 3764 C C . VAL A 1 477 ? 12.711 -16.961 28.126 1.00 51.69 477 VAL A C 1
ATOM 3766 O O . VAL A 1 477 ? 13.562 -16.894 27.240 1.00 51.69 477 VAL A O 1
ATOM 3769 N N . GLU A 1 478 ? 12.972 -17.509 29.318 1.00 45.62 478 GLU A N 1
ATOM 3770 C CA . GLU A 1 478 ? 14.295 -18.036 29.714 1.00 45.62 478 GLU A CA 1
ATOM 3771 C C . GLU A 1 478 ? 14.843 -19.102 28.747 1.00 45.62 478 GLU A C 1
ATOM 3773 O O . GLU A 1 478 ? 16.052 -19.223 28.562 1.00 45.62 478 GLU A O 1
ATOM 3778 N N . LYS A 1 479 ? 13.966 -19.854 28.068 1.00 46.16 479 LYS A N 1
ATOM 3779 C CA . LYS A 1 479 ? 14.362 -20.953 27.169 1.00 46.16 479 LYS A CA 1
ATOM 3780 C C . LYS A 1 479 ? 14.986 -20.506 25.846 1.00 46.16 479 LYS A C 1
ATOM 3782 O O . LYS A 1 479 ? 15.681 -21.301 25.220 1.00 46.16 479 LYS A O 1
ATOM 3787 N N . THR A 1 480 ? 14.731 -19.281 25.393 1.00 48.88 480 THR A N 1
ATOM 3788 C CA . THR A 1 480 ? 15.134 -18.812 24.056 1.00 48.88 480 THR A CA 1
ATOM 3789 C C . THR A 1 480 ? 16.193 -17.712 24.096 1.00 48.88 480 THR A C 1
ATOM 3791 O O . THR A 1 480 ? 16.523 -17.171 23.041 1.00 48.88 480 THR A O 1
ATOM 3794 N N . TRP A 1 481 ? 16.720 -17.369 25.285 1.00 47.91 481 TRP A N 1
ATOM 3795 C CA . TRP A 1 481 ? 17.674 -16.264 25.502 1.00 47.91 481 TRP A CA 1
ATOM 3796 C C . TRP A 1 481 ? 17.248 -14.950 24.820 1.00 47.91 481 TRP A C 1
ATOM 3798 O O . TRP A 1 481 ? 18.075 -14.120 24.444 1.00 47.91 481 TRP A O 1
ATOM 3808 N N . THR A 1 482 ? 15.941 -14.765 24.622 1.00 42.56 482 THR A N 1
ATOM 3809 C CA . THR A 1 482 ? 15.387 -13.597 23.939 1.00 42.56 482 THR A CA 1
ATOM 3810 C C . THR A 1 482 ? 15.161 -12.526 25.000 1.00 42.56 482 THR A C 1
ATOM 3812 O O . THR A 1 482 ? 14.408 -12.777 25.943 1.00 42.56 482 THR A O 1
ATOM 3815 N N . PRO A 1 483 ? 15.828 -11.363 24.922 1.00 45.06 483 PRO A N 1
ATOM 3816 C CA . PRO A 1 483 ? 15.638 -10.315 25.916 1.00 45.06 483 PRO A CA 1
ATOM 3817 C C . PRO A 1 483 ? 14.174 -9.847 25.911 1.00 45.06 483 PRO A C 1
ATOM 3819 O O . PRO A 1 483 ? 13.591 -9.651 24.845 1.00 45.06 483 PRO A O 1
ATOM 3822 N N . ALA A 1 484 ? 13.582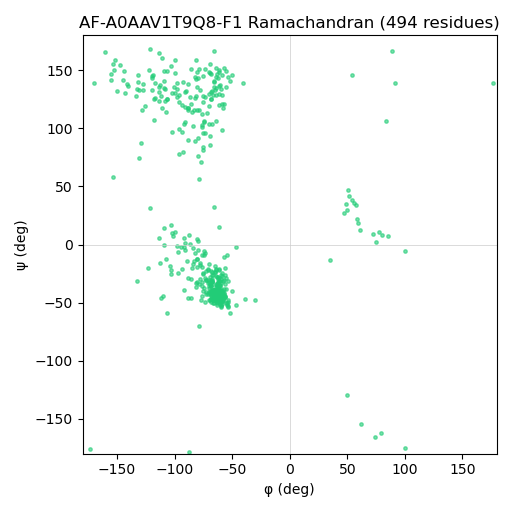 -9.663 27.094 1.00 54.72 484 ALA A N 1
ATOM 3823 C CA . ALA A 1 484 ? 12.226 -9.134 27.260 1.00 54.72 484 ALA A CA 1
ATOM 3824 C C . ALA A 1 484 ? 12.172 -7.656 26.862 1.00 54.72 484 ALA A C 1
ATOM 3826 O O . ALA A 1 484 ? 12.387 -6.796 27.711 1.00 54.72 484 ALA A O 1
ATOM 3827 N N . LYS A 1 485 ? 11.974 -7.358 25.574 1.00 56.19 485 LYS A N 1
ATOM 3828 C CA . LYS A 1 485 ? 11.957 -5.982 25.047 1.00 56.19 485 LYS A CA 1
ATOM 3829 C C . LYS A 1 485 ? 11.110 -5.844 23.775 1.00 56.19 485 LYS A C 1
ATOM 3831 O O . LYS A 1 485 ? 11.640 -5.550 22.710 1.00 56.19 485 LYS A O 1
ATOM 3836 N N . ARG A 1 486 ? 9.815 -6.181 23.830 1.00 61.44 486 ARG A N 1
ATOM 3837 C CA . ARG A 1 486 ? 8.868 -5.800 22.766 1.00 61.44 486 ARG A CA 1
ATOM 3838 C C . ARG A 1 486 ? 7.432 -5.723 23.267 1.00 61.44 486 ARG A C 1
ATOM 3840 O O . ARG A 1 486 ? 7.012 -6.564 24.058 1.00 61.44 486 ARG A O 1
ATOM 3847 N N . LEU A 1 487 ? 6.696 -4.726 22.772 1.00 62.44 487 LEU A N 1
ATOM 3848 C CA . LEU A 1 487 ? 5.278 -4.494 23.063 1.00 62.44 487 LEU A CA 1
ATOM 3849 C C . LEU A 1 487 ? 4.396 -5.489 22.292 1.00 62.44 487 LEU A C 1
ATOM 3851 O O . LEU A 1 487 ? 4.110 -5.306 21.109 1.00 62.44 487 LEU A O 1
ATOM 3855 N N . GLU A 1 488 ? 3.912 -6.533 22.950 1.00 69.12 488 GLU A N 1
ATOM 3856 C CA . GLU A 1 488 ? 3.014 -7.513 22.343 1.00 69.12 488 GLU A CA 1
ATOM 3857 C C . GLU A 1 488 ? 1.543 -7.153 22.577 1.00 69.12 488 GLU A C 1
ATOM 3859 O O . GLU A 1 488 ? 1.144 -6.698 23.649 1.00 69.12 488 GLU A O 1
ATOM 3864 N N . LEU A 1 489 ? 0.710 -7.355 21.551 1.00 69.56 489 LEU A N 1
ATOM 3865 C CA . LEU A 1 489 ? -0.735 -7.179 21.674 1.00 69.56 489 LEU A CA 1
ATOM 3866 C C . LEU A 1 489 ? -1.319 -8.383 22.415 1.00 69.56 489 LEU A C 1
ATOM 3868 O O . LEU A 1 489 ? -1.356 -9.485 21.868 1.00 69.56 489 LEU A O 1
ATOM 3872 N N . ARG A 1 490 ? -1.816 -8.165 23.633 1.00 64.00 490 ARG A N 1
ATOM 3873 C CA . ARG A 1 490 ? -2.507 -9.186 24.420 1.00 64.00 490 ARG A CA 1
ATOM 3874 C C . ARG A 1 490 ? -4.015 -9.085 24.253 1.00 64.00 490 ARG A C 1
ATOM 3876 O O . ARG A 1 490 ? -4.623 -8.026 24.426 1.00 64.00 490 ARG A O 1
ATOM 3883 N N . VAL A 1 491 ? -4.609 -10.230 23.927 1.00 61.84 491 VAL A N 1
ATOM 3884 C CA . VAL A 1 491 ? -6.053 -10.423 23.785 1.00 61.84 491 VAL A CA 1
ATOM 3885 C C . VAL A 1 491 ? -6.567 -11.140 25.040 1.00 61.84 491 VAL A C 1
ATOM 3887 O O . VAL A 1 491 ? -6.013 -12.187 25.368 1.00 61.84 491 VAL A O 1
ATOM 3890 N N . PRO A 1 492 ? -7.635 -10.658 25.708 1.00 50.19 492 PRO A N 1
ATOM 3891 C CA . PRO A 1 492 ? -8.165 -11.220 26.963 1.00 50.19 492 PRO A CA 1
ATOM 3892 C C . PRO A 1 492 ? -8.513 -12.717 26.977 1.00 50.19 492 PRO A C 1
ATOM 3894 O O . PRO A 1 492 ? -8.846 -13.254 28.025 1.00 50.19 492 PRO A O 1
ATOM 3897 N N . HIS A 1 493 ? -8.498 -13.396 25.829 1.00 50.09 493 HIS A N 1
ATOM 3898 C CA . HIS A 1 493 ? -8.861 -14.808 25.695 1.00 50.09 493 HIS A CA 1
ATOM 3899 C C . HIS A 1 493 ? -7.657 -15.757 25.574 1.00 50.09 493 HIS A C 1
ATOM 3901 O O . HIS A 1 493 ? -7.858 -16.920 25.240 1.00 50.09 493 HIS A O 1
ATOM 3907 N N . GLN A 1 494 ? -6.423 -15.286 25.796 1.00 43.03 494 GLN A N 1
ATOM 3908 C CA . GLN A 1 494 ? -5.226 -16.145 25.810 1.00 43.03 494 GLN A CA 1
ATOM 3909 C C . GLN A 1 494 ? -4.812 -16.651 27.200 1.00 43.03 494 GLN A C 1
ATOM 3911 O O . GLN A 1 494 ? -3.895 -17.463 27.283 1.00 43.03 494 GLN A O 1
ATOM 3916 N N . ASP A 1 495 ? -5.517 -16.255 28.260 1.00 35.12 495 ASP A N 1
ATOM 3917 C CA . ASP A 1 495 ? -5.368 -16.859 29.585 1.00 35.12 495 ASP A CA 1
ATOM 3918 C C . ASP A 1 495 ? -6.403 -17.987 29.735 1.00 35.12 495 ASP A C 1
ATOM 3920 O O . ASP A 1 495 ? -7.487 -17.796 30.292 1.00 35.12 495 ASP A O 1
ATOM 3924 N N . GLY A 1 496 ? -6.102 -19.149 29.148 1.00 30.56 496 GLY A N 1
ATOM 3925 C CA . GLY A 1 496 ? -6.943 -20.350 29.185 1.00 30.56 496 GLY A CA 1
ATOM 3926 C C . GLY A 1 496 ? -6.188 -21.601 28.780 1.00 30.56 496 GLY A C 1
ATOM 3927 O O . GLY A 1 496 ? -5.803 -21.676 27.591 1.00 30.56 496 GLY A O 1
#

Nearest PDB structures (foldseek):
  8gh6-assembly1_A  TM=6.751E-01  e=1.581E-16  Bombyx mori
  8sxu-assembly1_A  TM=7.748E-01  e=1.999E-14  Homo sapiens
  8ibx-assembly1_C  TM=6.556E-01  e=1.167E-14  Bombyx mori
  8ibz-assembly1_C  TM=5.882E-01  e=7.519E-15  Bombyx mori
  8c8j-assembly1_A  TM=7.242E-01  e=2.293E-12  Homo sapiens

Solvent-accessible surface area (backbone atoms only — not comparable to full-atom values): 28714 Å² total; per-residue (Å²): 132,90,72,83,74,90,52,72,66,60,51,54,55,25,52,51,52,60,62,67,67,63,88,58,82,89,53,63,70,69,48,49,55,51,51,46,47,50,49,51,49,44,55,69,72,52,55,65,57,68,60,52,48,26,61,75,67,75,46,73,64,72,78,51,74,48,62,51,26,43,75,40,82,73,56,83,60,87,88,44,69,89,29,42,46,65,39,39,50,56,47,68,70,40,44,40,54,32,31,44,49,28,54,54,49,50,52,50,33,62,78,65,67,54,62,34,79,51,54,29,46,95,48,104,58,73,33,67,60,50,51,53,50,51,50,57,55,45,68,76,41,90,50,27,29,49,32,40,41,45,46,77,89,72,77,77,41,64,43,52,100,82,85,46,68,59,73,91,57,82,77,86,68,83,65,59,43,77,44,61,30,34,63,58,56,50,48,50,58,52,21,54,54,49,50,53,52,67,66,45,79,83,40,14,30,73,73,61,84,91,49,46,62,28,55,43,28,47,66,60,45,33,34,41,31,12,53,41,73,66,21,45,50,53,49,47,50,55,50,52,53,49,27,65,74,70,70,54,58,70,37,71,91,61,51,49,80,47,72,60,60,101,66,89,79,75,73,51,70,54,98,88,41,68,47,38,82,33,81,67,46,51,62,57,60,62,54,51,61,62,50,49,47,51,50,51,51,54,51,51,74,67,64,78,62,56,60,69,57,44,56,50,45,42,63,72,56,48,49,65,65,48,49,63,54,41,55,78,44,89,72,56,63,69,60,36,50,49,47,44,54,50,50,53,54,51,49,35,61,67,68,69,53,64,90,81,59,60,72,61,46,48,46,32,48,58,93,76,75,20,63,50,45,76,54,52,58,56,49,37,38,52,38,35,38,52,48,54,53,46,41,62,67,36,92,50,66,68,54,20,51,54,44,44,52,50,48,48,51,56,46,57,68,43,26,63,70,63,77,73,81,46,60,99,36,50,67,58,53,40,30,26,54,49,61,67,41,46,71,74,59,64,95,39,56,69,47,94,66,87,77,79,76,84,54,74,64,55,56,25,29,54,33,28,62,74,70,62,40,43,47,41,69,46,76,67,47,81,91,70,79,49,78,61,78,48,76,37,82,47,58,83,79,72,85,120

Mean predicted aligned error: 13.85 Å

Sequence (496 aa):
MNGPSLTLEVSLGAVVLVTLGLGCPDQRRRSRVVVGLLIKCYCKVYNQHPFVRCWQSRRVPQSWKGCVVRLLHTKGVRLDPSNWRPICLQQAIYKLYAGVLSRRFTRWLDVNGRHADAKKGFRAMNGCGEHNFLVAMLVDQPGASIKSCMSCDAAFTIGNDVDGNTASIALKLGVFQGCPLSPHVFNAAISLLLLALNSLPDTGVKVFSEDRPGAAAYADDLKTFSSTVDGIKRQHAAVQDFLRWTGMKANPHKYSTTSVSWTASNSYQYLGIGDGFDHVHRRVEIATAPTQVKHDAKALMRSGLAPWQVVKIIKAYLYPRVEYPLWHLRSFSQQLEGFDRHLVRGLRHLLRLLTSTTTAFFYAPVSRGGLEFLPLTEMYGALQVAHGWQMLHYPDPAIQRIAHQQLRQIADSRYKQDALAWRDREEELGDLLLNSKLGTSDPVPPKRGKADIGPLWFDVRGHLHRFSYNLEMAPAVEKTWTPAKRLELRVPHQDG